Protein 8OZB (pdb70)

B-factor: mean 41.1, std 13.58, range [19.89, 225.43]

Structure (mmCIF, N/CA/C/O backbone):
data_8OZB
#
_entry.id   8OZB
#
_cell.length_a   49.120
_cell.length_b   77.220
_cell.length_c   127.470
_cell.angle_alpha   90.00
_cell.angle_beta   90.00
_cell.angle_gamma   90.00
#
_symmetry.space_group_name_H-M   'P 2 2 21'
#
loop_
_entity.id
_entity.type
_entity.pdbx_description
1 polymer 'Nup35 nanobody'
2 polymer 'Nup35 nanobody'
3 polymer 'Nucleoporin NUP35'
4 water water
#
loop_
_atom_site.group_PDB
_atom_site.id
_atom_site.type_symbol
_atom_site.label_atom_id
_atom_site.label_alt_id
_atom_site.label_comp_id
_atom_site.label_asym_id
_atom_site.label_entity_id
_atom_site.label_seq_id
_atom_site.pdbx_PDB_ins_code
_atom_site.Cartn_x
_atom_site.Cartn_y
_atom_site.Cartn_z
_atom_site.occupancy
_atom_site.B_iso_or_equiv
_atom_site.auth_seq_id
_atom_site.auth_comp_id
_atom_site.auth_asym_id
_atom_site.auth_atom_id
_atom_site.pdbx_PDB_model_num
ATOM 1 N N . GLN A 1 1 ? 7.065 -40.070 44.262 1.00 28.83 3 GLN A N 1
ATOM 2 C CA . GLN A 1 1 ? 8.223 -40.229 45.171 1.00 31.33 3 GLN A CA 1
ATOM 3 C C . GLN A 1 1 ? 9.512 -40.284 44.361 1.00 31.52 3 GLN A C 1
ATOM 4 O O . GLN A 1 1 ? 9.496 -40.744 43.213 1.00 36.28 3 GLN A O 1
ATOM 10 N N . LEU A 1 2 ? 10.604 -39.879 44.988 1.00 34.47 4 LEU A N 1
ATOM 11 C CA . LEU A 1 2 ? 11.950 -39.738 44.382 1.00 33.05 4 LEU A CA 1
ATOM 12 C C . LEU A 1 2 ? 12.863 -40.693 45.116 1.00 30.79 4 LEU A C 1
ATOM 13 O O . LEU A 1 2 ? 12.853 -40.635 46.335 1.00 34.08 4 LEU A O 1
ATOM 18 N N . VAL A 1 3 ? 13.627 -41.522 44.424 1.00 33.35 5 VAL A N 1
ATOM 19 C CA . VAL A 1 3 ? 14.607 -42.412 45.114 1.00 36.64 5 VAL A CA 1
ATOM 20 C C . VAL A 1 3 ? 15.989 -42.197 44.480 1.00 34.73 5 VAL A C 1
ATOM 21 O O . VAL A 1 3 ? 16.145 -42.402 43.272 1.00 35.28 5 VAL A O 1
ATOM 25 N N . GLU A 1 4 ? 16.926 -41.663 45.254 1.00 38.08 6 GLU A N 1
ATOM 26 C CA . GLU A 1 4 ? 18.299 -41.396 44.776 1.00 39.68 6 GLU A CA 1
ATOM 27 C C . GLU A 1 4 ? 19.135 -42.672 44.898 1.00 43.08 6 GLU A C 1
ATOM 28 O O . GLU A 1 4 ? 18.817 -43.527 45.751 1.00 44.63 6 GLU A O 1
ATOM 34 N N . SER A 1 5 ? 20.182 -42.782 44.083 1.00 40.32 7 SER A N 1
ATOM 35 C CA . SER A 1 5 ? 21.222 -43.832 44.192 1.00 37.17 7 SER A CA 1
ATOM 36 C C . SER A 1 5 ? 22.519 -43.355 43.538 1.00 42.95 7 SER A C 1
ATOM 37 O O . SER A 1 5 ? 22.521 -42.306 42.838 1.00 37.64 7 SER A O 1
ATOM 40 N N . GLY A 1 6 ? 23.583 -44.127 43.730 1.00 43.60 8 GLY A N 1
ATOM 41 C CA . GLY A 1 6 ? 24.857 -43.943 43.020 1.00 43.67 8 GLY A CA 1
ATOM 42 C C . GLY A 1 6 ? 25.942 -43.450 43.962 1.00 45.08 8 GLY A C 1
ATOM 43 O O . GLY A 1 6 ? 27.091 -43.304 43.488 1.00 47.41 8 GLY A O 1
ATOM 44 N N . GLY A 1 7 ? 25.603 -43.234 45.240 1.00 44.10 9 GLY A N 1
ATOM 45 C CA . GLY A 1 7 ? 26.516 -42.690 46.264 1.00 55.06 9 GLY A CA 1
ATOM 46 C C . GLY A 1 7 ? 27.702 -43.603 46.552 1.00 58.33 9 GLY A C 1
ATOM 47 O O . GLY A 1 7 ? 28.078 -44.370 45.668 1.00 59.22 9 GLY A O 1
ATOM 48 N N . GLY A 1 8 ? 28.302 -43.475 47.737 1.00 59.93 10 GLY A N 1
ATOM 49 C CA . GLY A 1 8 ? 29.350 -44.385 48.242 1.00 67.14 10 GLY A CA 1
ATOM 50 C C . GLY A 1 8 ? 30.710 -43.722 48.414 1.00 70.40 10 GLY A C 1
ATOM 51 O O . GLY A 1 8 ? 30.763 -42.488 48.656 1.00 57.93 10 GLY A O 1
ATOM 52 N N . LEU A 1 9 ? 31.772 -44.540 48.326 1.00 74.27 11 LEU A N 1
ATOM 53 C CA . LEU A 1 9 ? 33.201 -44.128 48.429 1.00 68.18 11 LEU A CA 1
ATOM 54 C C . LEU A 1 9 ? 33.800 -44.033 47.025 1.00 66.12 11 LEU A C 1
ATOM 55 O O . LEU A 1 9 ? 33.723 -45.007 46.258 1.00 68.28 11 LEU A O 1
ATOM 60 N N . VAL A 1 10 ? 34.309 -42.855 46.695 1.00 59.09 12 VAL A N 1
ATOM 61 C CA . VAL A 1 10 ? 35.269 -42.640 45.586 1.00 59.89 12 VAL A CA 1
ATOM 62 C C . VAL A 1 10 ? 36.542 -42.135 46.255 1.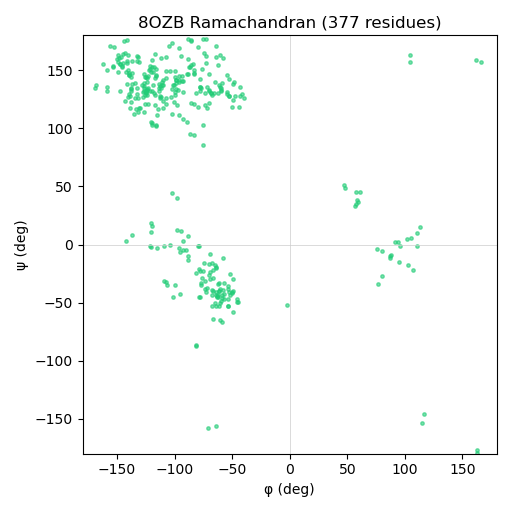00 61.75 12 VAL A C 1
ATOM 63 O O . VAL A 1 10 ? 36.500 -41.739 47.458 1.00 63.23 12 VAL A O 1
ATOM 67 N N . GLN A 1 11 ? 37.637 -42.193 45.518 1.00 60.68 13 GLN A N 1
ATOM 68 C CA . GLN A 1 11 ? 38.896 -41.565 45.951 1.00 61.14 13 GLN A CA 1
ATOM 69 C C . GLN A 1 11 ? 38.876 -40.133 45.432 1.00 55.15 13 GLN A C 1
ATOM 70 O O . GLN A 1 11 ? 38.308 -39.922 44.347 1.00 51.10 13 GLN A O 1
ATOM 76 N N . ALA A 1 12 ? 39.480 -39.210 46.183 1.00 55.52 14 ALA A N 1
ATOM 77 C CA . ALA A 1 12 ? 39.832 -37.856 45.697 1.00 51.59 14 ALA A CA 1
ATOM 78 C C . ALA A 1 12 ? 40.382 -37.982 44.275 1.00 42.79 14 ALA A C 1
ATOM 79 O O . ALA A 1 12 ? 41.226 -38.835 44.068 1.00 49.22 14 ALA A O 1
ATOM 81 N N . GLY A 1 13 ? 39.859 -37.186 43.340 1.00 39.52 15 GLY A N 1
ATOM 82 C CA . GLY A 1 13 ? 40.266 -37.160 41.922 1.00 35.75 15 GLY A CA 1
ATOM 83 C C . GLY A 1 13 ? 39.229 -37.802 41.008 1.00 35.42 15 GLY A C 1
ATOM 84 O O . GLY A 1 13 ? 39.275 -37.517 39.810 1.00 34.45 15 GLY A O 1
ATOM 85 N N . GLY A 1 14 ? 38.354 -38.671 41.533 1.00 34.57 16 GLY A 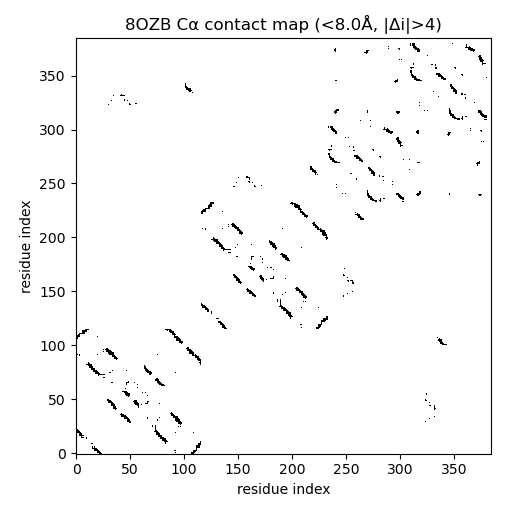N 1
ATOM 86 C CA . GLY A 1 14 ? 37.488 -39.537 40.710 1.00 36.88 16 GLY A CA 1
ATOM 87 C C . GLY A 1 14 ? 36.179 -38.878 40.269 1.00 39.75 16 GLY A C 1
ATOM 88 O O . GLY A 1 14 ? 35.883 -37.717 40.670 1.00 41.45 16 GLY A O 1
ATOM 89 N N . SER A 1 15 ? 35.426 -39.615 39.451 1.00 39.85 17 SER A N 1
ATOM 90 C CA . SER A 1 15 ? 34.119 -39.239 38.859 1.00 40.98 17 SER A CA 1
ATOM 91 C C . SER A 1 15 ? 33.013 -40.108 39.464 1.00 39.80 17 SER A C 1
ATOM 92 O O . SER A 1 15 ? 33.311 -41.171 39.985 1.00 39.37 17 SER A O 1
ATOM 95 N N . LEU A 1 16 ? 31.765 -39.673 39.371 1.00 43.31 18 LEU A N 1
ATOM 96 C CA . LEU A 1 16 ? 30.609 -40.360 40.007 1.00 40.78 18 LEU A CA 1
ATOM 97 C C . LEU A 1 16 ? 29.335 -39.735 39.457 1.00 38.73 18 LEU A C 1
ATOM 98 O O . LEU A 1 16 ? 29.297 -38.499 39.333 1.00 38.91 18 LEU A O 1
ATOM 103 N N . ARG A 1 17 ? 28.360 -40.555 39.078 1.00 36.16 19 ARG A N 1
ATOM 104 C CA . ARG A 1 17 ? 27.052 -40.065 38.587 1.00 36.70 19 ARG A CA 1
ATOM 105 C C . ARG A 1 17 ? 25.983 -40.486 39.574 1.00 33.39 19 ARG A C 1
ATOM 106 O O . ARG A 1 17 ? 25.855 -41.697 39.771 1.00 34.16 19 ARG A O 1
ATOM 114 N N . LEU A 1 18 ? 25.328 -39.514 40.210 1.00 30.95 20 LEU A N 1
ATOM 115 C CA . LEU A 1 18 ? 24.123 -39.761 41.043 1.00 31.84 20 LEU A CA 1
ATOM 116 C C . LEU A 1 18 ? 22.883 -39.811 40.131 1.00 31.91 20 LEU A C 1
ATOM 117 O O . LEU A 1 18 ? 22.847 -39.148 39.086 1.00 30.46 20 LEU A O 1
ATOM 122 N N . SER A 1 19 ? 21.901 -40.594 40.563 1.00 32.21 21 SER A N 1
ATOM 123 C CA . SER A 1 19 ? 20.618 -40.863 39.885 1.00 32.37 21 SER A CA 1
ATOM 124 C C . SER A 1 19 ? 19.511 -40.559 40.869 1.00 29.50 21 SER A C 1
ATOM 125 O O . SER A 1 19 ? 19.704 -40.755 42.088 1.00 27.43 21 SER A O 1
ATOM 128 N N . CYS A 1 20 ? 18.408 -40.076 40.346 1.00 27.02 22 CYS A N 1
ATOM 129 C CA . CYS A 1 20 ? 17.156 -39.971 41.098 1.00 31.70 22 CYS A CA 1
ATOM 130 C C . CYS A 1 20 ? 16.025 -40.289 40.128 1.00 34.89 22 CYS A C 1
ATOM 131 O O . CYS A 1 20 ? 15.964 -39.679 39.043 1.00 32.01 22 CYS A O 1
ATOM 134 N N . VAL A 1 21 ? 15.227 -41.286 40.479 1.00 34.34 23 VAL A N 1
ATOM 135 C CA . VAL A 1 21 ? 14.118 -41.738 39.605 1.00 34.42 23 VAL A CA 1
ATOM 136 C C . VAL A 1 21 ? 12.813 -41.376 40.329 1.00 28.60 23 VAL A C 1
ATOM 137 O O . VAL A 1 21 ? 12.775 -41.524 41.577 1.00 25.66 23 VAL A O 1
ATOM 141 N N . GLY A 1 22 ? 11.838 -40.836 39.590 1.00 28.58 24 GLY A N 1
ATOM 142 C CA . GLY A 1 22 ? 10.474 -40.557 40.095 1.00 32.32 24 GLY A CA 1
ATOM 143 C C . GLY A 1 22 ? 9.493 -41.708 39.847 1.00 33.99 24 GLY A C 1
ATOM 144 O O . GLY A 1 22 ? 9.515 -42.311 38.741 1.00 35.80 24 GLY A O 1
ATOM 145 N N . THR A 1 23 ? 8.618 -41.987 40.813 1.00 31.95 25 THR A N 1
ATOM 146 C CA . THR A 1 23 ? 7.539 -43.002 40.677 1.00 35.14 25 THR A CA 1
ATOM 147 C C . THR A 1 23 ? 6.427 -42.484 39.754 1.00 38.01 25 THR A C 1
ATOM 148 O O . THR A 1 23 ? 5.863 -43.330 39.044 1.00 48.24 25 THR A O 1
ATOM 152 N N . GLY A 1 24 ? 6.077 -41.191 39.808 1.00 39.09 26 GLY A N 1
ATOM 153 C CA . GLY A 1 24 ? 5.172 -40.532 38.844 1.00 38.00 26 GLY A CA 1
ATOM 154 C C . GLY A 1 24 ? 5.958 -39.694 37.847 1.00 42.83 26 GLY A C 1
ATOM 155 O O . GLY A 1 24 ? 7.198 -39.524 38.026 1.00 44.06 26 GLY A O 1
ATOM 156 N N . ASN A 1 25 ? 5.278 -39.147 36.843 1.00 43.37 27 ASN A N 1
ATOM 157 C CA . ASN A 1 25 ? 5.920 -38.408 35.725 1.00 48.45 27 ASN A CA 1
ATOM 158 C C . ASN A 1 25 ? 6.454 -37.086 36.284 1.00 44.16 27 ASN A C 1
ATOM 159 O O . ASN A 1 25 ? 5.753 -36.454 37.077 1.00 36.44 27 ASN A O 1
ATOM 164 N N . ILE A 1 26 ? 7.695 -36.749 35.960 1.00 41.95 28 ILE A N 1
ATOM 165 C CA . ILE A 1 26 ? 8.341 -35.500 36.434 1.00 45.04 28 ILE A CA 1
ATOM 166 C C . ILE A 1 26 ? 8.732 -34.668 35.213 1.00 46.71 28 ILE A C 1
ATOM 167 O O . ILE A 1 26 ? 9.529 -33.725 35.375 1.00 49.67 28 ILE A O 1
ATOM 172 N N . SER A 1 27 ? 8.142 -34.956 34.053 1.00 43.01 29 SER A N 1
ATOM 173 C CA . SER A 1 27 ? 8.517 -34.305 32.767 1.00 45.32 29 SER A CA 1
ATOM 174 C C . SER A 1 27 ? 8.085 -32.844 32.745 1.00 40.77 29 SER A C 1
ATOM 175 O O . SER A 1 27 ? 8.745 -32.094 32.053 1.00 42.77 29 SER A O 1
ATOM 178 N N . SER A 1 28 ? 7.055 -32.457 33.502 1.00 37.12 30 SER A N 1
ATOM 179 C CA . SER A 1 28 ? 6.558 -31.058 33.558 1.00 40.38 30 SER A CA 1
ATOM 180 C C . SER A 1 28 ? 7.166 -30.270 34.721 1.00 37.11 30 SER A C 1
ATOM 181 O O . SER A 1 28 ? 6.644 -29.191 34.995 1.00 42.11 30 SER A O 1
ATOM 184 N N . ALA A 1 29 ? 8.207 -30.790 35.383 1.00 33.79 31 ALA A N 1
ATOM 185 C CA . ALA A 1 29 ? 8.893 -30.141 36.526 1.00 30.31 31 ALA A CA 1
ATOM 186 C C . ALA A 1 29 ? 9.104 -28.650 36.224 1.00 32.48 31 ALA A C 1
ATOM 187 O O . ALA A 1 29 ? 9.641 -28.343 35.140 1.00 32.29 31 ALA A O 1
ATOM 189 N N . TYR A 1 30 ? 8.678 -27.773 37.143 1.00 33.02 32 TYR A N 1
ATOM 190 C CA . TYR A 1 30 ? 9.069 -26.344 37.229 1.00 33.00 32 TYR A CA 1
ATOM 191 C C . TYR A 1 30 ? 10.586 -26.247 37.455 1.00 31.96 32 TYR A C 1
ATOM 192 O O . TYR A 1 30 ? 11.271 -25.519 36.727 1.00 33.42 32 TYR A O 1
ATOM 201 N N . THR A 1 31 ? 11.098 -26.941 38.472 1.00 29.49 33 THR A N 1
ATOM 202 C CA . THR A 1 31 ? 12.549 -27.035 38.757 1.00 29.65 33 THR A CA 1
ATOM 203 C C . THR A 1 31 ? 12.941 -28.445 39.214 1.00 30.98 33 THR A C 1
ATOM 204 O O . THR A 1 31 ? 12.060 -29.215 39.715 1.00 30.93 33 THR A O 1
ATOM 208 N N . MET A 1 32 ? 14.232 -28.742 39.044 1.00 30.61 34 MET A N 1
ATOM 209 C CA . MET A 1 32 ? 14.938 -29.963 39.504 1.00 30.86 34 MET A CA 1
ATOM 210 C C . MET A 1 32 ? 16.286 -29.517 40.070 1.00 30.41 34 MET A C 1
ATOM 211 O O . MET A 1 32 ? 16.933 -28.646 39.460 1.00 29.71 34 MET A O 1
ATOM 216 N N . ALA A 1 33 ? 16.686 -30.035 41.225 1.00 31.18 35 ALA A N 1
ATOM 217 C CA . ALA A 1 33 ? 17.910 -29.532 41.886 1.00 32.99 35 ALA A CA 1
ATOM 218 C C . ALA A 1 33 ? 18.534 -30.617 42.763 1.00 29.67 35 ALA A C 1
ATOM 219 O O . ALA A 1 33 ? 17.831 -31.508 43.250 1.00 28.88 35 ALA A O 1
ATOM 221 N N . TRP A 1 34 ? 19.825 -30.517 42.965 1.00 26.16 36 TRP A N 1
ATOM 222 C CA . TRP A 1 34 ? 20.561 -31.409 43.898 1.00 27.56 36 TRP A CA 1
ATOM 223 C C . TRP A 1 34 ? 21.155 -30.505 44.948 1.00 27.51 36 TRP A C 1
ATOM 224 O O . TRP A 1 34 ? 21.585 -29.359 44.544 1.00 24.11 36 TRP A O 1
ATOM 235 N N . TYR A 1 35 ? 21.058 -30.967 46.199 1.00 29.13 37 TYR A N 1
ATOM 236 C CA . TYR A 1 35 ? 21.498 -30.290 47.445 1.00 31.88 37 TYR A CA 1
ATOM 237 C C . TYR A 1 35 ? 22.509 -31.231 48.093 1.00 35.40 37 TYR A C 1
ATOM 238 O O . TYR A 1 35 ? 22.442 -32.443 47.778 1.00 34.69 37 TYR A O 1
ATOM 247 N N . ARG A 1 36 ? 23.442 -30.710 48.888 1.00 32.94 38 ARG A N 1
ATOM 248 C CA . ARG A 1 36 ? 24.293 -31.572 49.743 1.00 37.20 38 ARG A CA 1
ATOM 249 C C . ARG A 1 36 ? 24.410 -30.942 51.124 1.00 40.60 38 ARG A C 1
ATOM 250 O O . ARG A 1 36 ? 24.354 -29.692 51.243 1.00 36.85 38 ARG A O 1
ATOM 258 N N . GLN A 1 37 ? 24.528 -31.794 52.133 1.00 45.99 39 GLN A N 1
ATOM 259 C CA . GLN A 1 37 ? 24.826 -31.368 53.521 1.00 50.74 39 GLN A CA 1
ATOM 260 C C . GLN A 1 37 ? 25.956 -32.255 54.057 1.00 51.16 39 GLN A C 1
ATOM 261 O O . GLN A 1 37 ? 25.771 -33.483 54.136 1.00 49.71 39 GLN A O 1
ATOM 267 N N . ALA A 1 38 ? 27.114 -31.651 54.320 1.00 53.51 40 ALA A N 1
ATOM 268 C CA . ALA A 1 38 ? 28.223 -32.282 55.066 1.00 58.35 40 ALA A CA 1
ATOM 269 C C . ALA A 1 38 ? 27.917 -32.119 56.560 1.00 62.84 40 ALA A C 1
ATOM 270 O O . ALA A 1 38 ? 27.269 -31.098 56.930 1.00 53.61 40 ALA A O 1
ATOM 272 N N . ALA A 1 39 ? 28.326 -33.109 57.362 1.00 65.32 41 ALA A N 1
ATOM 273 C CA . ALA A 1 39 ? 28.045 -33.235 58.814 1.00 66.88 41 ALA A CA 1
ATOM 274 C C . ALA A 1 39 ? 28.504 -31.952 59.519 1.00 63.64 41 ALA A C 1
ATOM 275 O O . ALA A 1 39 ? 29.627 -31.502 59.231 1.00 59.47 41 ALA A O 1
ATOM 277 N N . GLY A 1 40 ? 27.639 -31.342 60.339 1.00 72.17 42 GLY A N 1
ATOM 278 C CA . GLY A 1 40 ? 27.902 -30.054 61.022 1.00 72.13 42 GLY A CA 1
ATOM 279 C C . GLY A 1 40 ? 28.146 -28.903 60.048 1.00 70.88 42 GLY A C 1
ATOM 280 O O . GLY A 1 40 ? 29.092 -28.122 60.248 1.00 74.09 42 GLY A O 1
ATOM 281 N N . LYS A 1 41 ? 27.319 -28.793 59.015 1.00 67.43 43 LYS A N 1
ATOM 282 C CA . LYS A 1 41 ? 27.412 -27.723 57.993 1.00 66.44 43 LYS A CA 1
ATOM 283 C C . LYS A 1 41 ? 25.999 -27.447 57.482 1.00 61.29 43 LYS A C 1
ATOM 284 O O . LYS A 1 41 ? 25.131 -28.336 57.628 1.00 63.56 43 LYS A O 1
ATOM 290 N N . GLU A 1 42 ? 25.762 -26.259 56.929 1.00 53.68 44 GLU A N 1
ATOM 291 C CA . GLU A 1 42 ? 24.428 -25.917 56.368 1.00 56.57 44 GLU A CA 1
ATOM 292 C C . GLU A 1 42 ? 24.288 -26.596 54.998 1.00 47.29 44 GLU A C 1
ATOM 293 O O . GLU A 1 42 ? 25.258 -26.685 54.238 1.00 46.04 44 GLU A O 1
ATOM 299 N N . ARG A 1 43 ? 23.096 -27.075 54.703 1.00 42.84 45 ARG A N 1
ATOM 300 C CA . ARG A 1 43 ? 22.728 -27.551 53.357 1.00 39.55 45 ARG A CA 1
ATOM 301 C C . ARG A 1 43 ? 23.014 -26.448 52.344 1.00 36.05 45 ARG A C 1
ATOM 302 O O . ARG A 1 43 ? 22.831 -25.259 52.670 1.00 35.18 45 ARG A O 1
ATOM 310 N N . GLU A 1 44 ? 23.410 -26.847 51.146 1.00 33.91 46 GLU A N 1
ATOM 311 C CA . GLU A 1 44 ? 23.717 -25.930 50.034 1.00 35.96 46 GLU A CA 1
ATOM 312 C C . GLU A 1 44 ? 23.208 -26.557 48.731 1.00 31.34 46 GLU A C 1
ATOM 313 O O . GLU A 1 44 ? 23.338 -27.755 48.556 1.00 30.20 46 GLU A O 1
ATOM 319 N N . VAL A 1 45 ? 22.606 -25.753 47.867 1.00 32.45 47 VAL A N 1
ATOM 320 C CA . VAL A 1 45 ? 22.200 -26.158 46.501 1.00 31.94 47 VAL A CA 1
ATOM 321 C C . VAL A 1 45 ? 23.495 -26.318 45.734 1.00 34.06 47 VAL A C 1
ATOM 322 O O . VAL A 1 45 ? 24.365 -25.437 45.859 1.00 39.10 47 VAL A O 1
ATOM 326 N N . VAL A 1 46 ? 23.654 -27.424 45.016 1.00 35.76 48 VAL A N 1
ATOM 327 C CA . VAL A 1 46 ? 24.919 -27.679 44.278 1.00 34.80 48 VAL A CA 1
ATOM 328 C C . VAL A 1 46 ? 24.631 -27.469 42.791 1.00 30.92 48 VAL A C 1
ATOM 329 O O . VAL A 1 46 ? 25.505 -26.956 42.082 1.00 30.03 48 VAL A O 1
ATOM 333 N N . ALA A 1 47 ? 23.434 -27.823 42.330 1.00 29.82 49 ALA A N 1
ATOM 334 C CA . ALA A 1 47 ? 23.074 -27.763 40.900 1.00 29.24 49 ALA A CA 1
ATOM 335 C C . ALA A 1 47 ? 21.553 -27.706 40.752 1.00 28.84 49 ALA A C 1
ATOM 336 O O . ALA A 1 47 ? 20.881 -28.491 41.408 1.00 30.56 49 ALA A O 1
ATOM 338 N N . GLY A 1 48 ? 21.066 -26.832 39.877 1.00 27.39 50 GLY A N 1
ATOM 339 C CA . GLY A 1 48 ? 19.631 -26.609 39.637 1.00 28.32 50 GLY A CA 1
ATOM 340 C C . GLY A 1 48 ? 19.353 -26.462 38.161 1.00 27.23 50 GLY A C 1
ATOM 341 O O . GLY A 1 48 ? 20.107 -25.737 37.488 1.00 29.96 50 GLY A O 1
ATOM 342 N N . ILE A 1 49 ? 18.327 -27.140 37.663 1.00 25.94 51 ILE A N 1
ATOM 343 C CA . ILE A 1 49 ? 17.660 -26.763 36.386 1.00 29.14 51 ILE A CA 1
ATOM 344 C C . ILE A 1 49 ? 16.548 -25.781 36.772 1.00 31.96 51 ILE A C 1
ATOM 345 O O . ILE A 1 49 ? 15.566 -26.198 37.413 1.00 32.03 51 ILE A O 1
ATOM 350 N N . LEU A 1 50 ? 16.774 -24.505 36.489 1.00 32.42 52 LEU A N 1
ATOM 351 C CA . LEU A 1 50 ? 15.791 -23.412 36.691 1.00 34.00 52 LEU A CA 1
ATOM 352 C C . LEU A 1 50 ? 14.688 -23.519 35.649 1.00 35.06 52 LEU A C 1
ATOM 353 O O . LEU A 1 50 ? 14.891 -24.136 34.566 1.00 32.71 52 LEU A O 1
ATOM 358 N N . ASN A 1 51 ? 13.585 -22.856 35.947 1.00 36.03 53 ASN A N 1
ATOM 359 C CA . ASN A 1 51 ? 12.395 -22.874 35.082 1.00 37.69 53 ASN A CA 1
ATOM 360 C C . ASN A 1 51 ? 12.782 -22.262 33.734 1.00 35.99 53 ASN A C 1
ATOM 361 O O . ASN A 1 51 ? 13.391 -21.216 33.750 1.00 38.37 53 ASN A O 1
ATOM 366 N N . GLY A 1 52 ? 12.459 -22.929 32.623 1.00 36.36 54 GLY A N 1
ATOM 367 C CA . GLY A 1 52 ? 12.886 -22.569 31.262 1.00 35.69 54 GLY A CA 1
ATOM 368 C C . GLY A 1 52 ? 14.140 -23.319 30.839 1.00 38.08 54 GLY A C 1
ATOM 369 O O . GLY A 1 52 ? 14.452 -23.258 29.658 1.00 45.04 54 GLY A O 1
ATOM 370 N N . GLY A 1 53 ? 14.880 -23.949 31.759 1.00 35.07 55 GLY A N 1
ATOM 371 C CA . GLY A 1 53 ? 15.959 -24.905 31.434 1.00 35.91 55 GLY A CA 1
ATOM 372 C C . GLY A 1 53 ? 17.366 -24.348 31.551 1.00 35.82 55 GLY A C 1
ATOM 373 O O . GLY A 1 53 ? 18.292 -25.055 31.206 1.00 39.86 55 GLY A O 1
ATOM 374 N N . SER A 1 54 ? 17.535 -23.119 32.013 1.00 35.49 56 SER A N 1
ATOM 375 C CA . SER A 1 54 ? 18.837 -22.566 32.455 1.00 35.35 56 SER A CA 1
ATOM 376 C C . SER A 1 54 ? 19.321 -23.350 33.668 1.00 34.40 56 SER A C 1
ATOM 377 O O . SER A 1 54 ? 18.451 -23.963 34.349 1.00 33.72 56 SER A O 1
ATOM 380 N N . THR A 1 55 ? 20.627 -23.264 33.974 1.00 33.26 57 THR A N 1
ATOM 381 C CA . THR A 1 55 ? 21.233 -23.961 35.137 1.00 33.00 57 THR A CA 1
ATOM 382 C C . THR A 1 55 ? 21.899 -22.982 36.103 1.00 32.80 57 THR A C 1
ATOM 383 O O . THR A 1 55 ? 22.314 -21.901 35.700 1.00 34.42 57 THR A O 1
ATOM 387 N N . HIS A 1 56 ? 21.922 -23.372 37.369 1.00 33.34 58 HIS A N 1
ATOM 388 C CA . HIS A 1 56 ? 22.699 -22.733 38.447 1.00 32.89 58 HIS A CA 1
ATOM 389 C C . HIS A 1 56 ? 23.537 -23.824 39.113 1.00 32.53 58 HIS A C 1
ATOM 390 O O . HIS A 1 56 ? 23.018 -24.930 39.315 1.00 35.38 58 HIS A O 1
ATOM 397 N N . TYR A 1 57 ? 24.798 -23.509 39.389 1.00 34.51 59 TYR A N 1
ATOM 398 C CA . TYR A 1 57 ? 25.786 -24.359 40.095 1.00 32.87 59 TYR A CA 1
ATOM 399 C C . TYR A 1 57 ? 26.362 -23.553 41.252 1.00 31.68 59 TYR A C 1
ATOM 400 O O . TYR A 1 57 ? 26.601 -22.357 41.047 1.00 28.07 59 TYR A O 1
ATOM 409 N N . ALA A 1 58 ? 26.553 -24.177 42.417 1.00 32.56 60 ALA A N 1
ATOM 410 C CA . ALA A 1 58 ? 27.458 -23.655 43.461 1.00 34.50 60 ALA A CA 1
ATOM 411 C C . ALA A 1 58 ? 28.804 -23.288 42.807 1.00 35.26 60 ALA A C 1
ATOM 412 O O . ALA A 1 58 ? 29.278 -24.031 41.913 1.00 33.97 60 ALA A O 1
ATOM 414 N N . ASP A 1 59 ? 29.402 -22.168 43.214 1.00 37.70 61 ASP A N 1
ATOM 415 C CA . ASP A 1 59 ? 30.716 -21.716 42.676 1.00 42.23 61 ASP A CA 1
ATOM 416 C C . ASP A 1 59 ? 31.759 -22.835 42.802 1.00 35.97 61 ASP A C 1
ATOM 417 O O . ASP A 1 59 ? 32.506 -23.032 41.830 1.00 32.53 61 ASP A O 1
ATOM 422 N N . SER A 1 60 ? 31.737 -23.597 43.909 1.00 37.29 62 SER A N 1
ATOM 423 C CA . SER A 1 60 ? 32.743 -24.646 44.216 1.00 34.34 62 SER A CA 1
ATOM 424 C C . SER A 1 60 ? 32.625 -25.800 43.218 1.00 33.83 62 SER A C 1
ATOM 425 O O . SER A 1 60 ? 33.579 -26.531 43.127 1.00 32.04 62 SER A O 1
ATOM 428 N N . VAL A 1 61 ? 31.540 -25.946 42.449 1.00 31.66 63 VAL A N 1
ATOM 429 C CA . VAL A 1 61 ? 31.398 -27.156 41.587 1.00 31.05 63 VAL A CA 1
ATOM 430 C C . VAL A 1 61 ? 31.291 -26.759 40.130 1.00 30.30 63 VAL A C 1
ATOM 431 O O . VAL A 1 61 ? 31.183 -27.681 39.303 1.00 35.07 63 VAL A O 1
ATOM 435 N N . LYS A 1 62 ? 31.290 -25.462 39.842 1.00 36.45 64 LYS A N 1
ATOM 436 C CA . LYS A 1 62 ? 31.258 -24.931 38.457 1.00 38.84 64 LYS A CA 1
ATOM 437 C C . LYS A 1 62 ? 32.335 -25.630 37.634 1.00 33.82 64 LYS A C 1
ATOM 438 O O . LYS A 1 62 ? 33.496 -25.543 37.998 1.00 36.94 64 LYS A O 1
ATOM 444 N N . GLY A 1 63 ? 31.958 -26.246 36.526 1.00 34.84 65 GLY A N 1
ATOM 445 C CA . GLY A 1 63 ? 32.903 -26.832 35.568 1.00 34.71 65 GLY A CA 1
ATOM 446 C C . GLY A 1 63 ? 33.265 -28.255 35.938 1.00 35.92 65 GLY A C 1
ATOM 447 O O . GLY A 1 63 ? 33.881 -28.916 35.103 1.00 34.44 65 GLY A O 1
ATOM 448 N N . ARG A 1 64 ? 32.879 -28.722 37.127 1.00 37.28 66 ARG A N 1
ATOM 449 C CA . ARG A 1 64 ? 33.171 -30.098 37.608 1.00 36.67 66 ARG A CA 1
ATOM 450 C C . ARG A 1 64 ? 31.904 -30.966 37.592 1.00 35.19 66 ARG A C 1
ATOM 451 O O . ARG A 1 64 ? 32.066 -32.176 37.419 1.00 36.09 66 ARG A O 1
ATOM 459 N N . PHE A 1 65 ? 30.725 -30.373 37.829 1.00 34.54 67 PHE A N 1
ATOM 460 C CA . PHE A 1 65 ? 29.414 -31.048 38.030 1.00 30.75 67 PHE A CA 1
ATOM 461 C C . PHE A 1 65 ? 28.424 -30.647 36.927 1.00 31.56 67 PHE A C 1
ATOM 462 O O . PHE A 1 65 ? 28.439 -29.496 36.477 1.00 33.00 67 PHE A O 1
ATOM 470 N N . THR A 1 66 ? 27.578 -31.589 36.485 1.00 31.88 68 THR A N 1
ATOM 471 C CA . THR A 1 66 ? 26.472 -31.307 35.549 1.00 29.15 68 THR A CA 1
ATOM 472 C C . THR A 1 66 ? 25.186 -31.952 36.036 1.00 29.63 68 THR A C 1
ATOM 473 O O . THR A 1 66 ? 25.197 -33.139 36.389 1.00 29.16 68 THR A O 1
ATOM 477 N N . ILE A 1 67 ? 24.106 -31.187 35.990 1.00 29.63 69 ILE A N 1
ATOM 478 C CA . ILE A 1 67 ? 22.740 -31.696 36.265 1.00 27.49 69 ILE A CA 1
ATOM 479 C C . ILE A 1 67 ? 22.095 -31.933 34.901 1.00 28.63 69 ILE A C 1
ATOM 480 O O . ILE A 1 67 ? 22.274 -31.103 33.988 1.00 24.74 69 ILE A O 1
ATOM 485 N N . SER A 1 68 ? 21.506 -33.111 34.722 1.00 30.18 70 SER A N 1
ATOM 486 C CA . SER A 1 68 ? 20.795 -33.474 33.482 1.00 31.61 70 SER A CA 1
ATOM 487 C C . SER A 1 68 ? 19.553 -34.268 33.864 1.00 34.09 70 SER A C 1
ATOM 488 O O . SER A 1 68 ? 19.377 -34.565 35.061 1.00 32.19 70 SER A O 1
ATOM 491 N N . ARG A 1 69 ? 18.728 -34.612 32.886 1.00 37.08 71 ARG A N 1
ATOM 492 C CA . ARG A 1 69 ? 17.521 -35.433 33.141 1.00 43.61 71 ARG A CA 1
ATOM 493 C C . ARG A 1 69 ? 17.296 -36.338 31.930 1.00 41.91 71 ARG A C 1
ATOM 494 O O . ARG A 1 69 ? 17.679 -35.935 30.812 1.00 38.51 71 ARG A O 1
ATOM 502 N N . ASP A 1 70 ? 16.658 -37.485 32.141 1.00 41.79 72 ASP A N 1
ATOM 503 C CA . ASP A 1 70 ? 16.058 -38.293 31.048 1.00 45.91 72 ASP A CA 1
ATOM 504 C C . ASP A 1 70 ? 14.545 -38.297 31.261 1.00 46.66 72 ASP A C 1
ATOM 505 O O . ASP A 1 70 ? 14.107 -38.890 32.267 1.00 43.20 72 ASP A O 1
ATOM 510 N N . ASN A 1 71 ? 13.791 -37.631 30.378 1.00 48.38 73 ASN A N 1
ATOM 511 C CA . ASN A 1 71 ? 12.305 -37.616 30.436 1.00 50.80 73 ASN A CA 1
ATOM 512 C C . ASN A 1 71 ? 11.789 -39.057 30.296 1.00 48.72 73 ASN A C 1
ATOM 513 O O . ASN A 1 71 ? 11.037 -39.500 31.170 1.00 48.51 73 ASN A O 1
ATOM 518 N N . ALA A 1 72 ? 12.244 -39.791 29.284 1.00 47.02 74 ALA A N 1
ATOM 519 C CA . ALA A 1 72 ? 11.851 -41.196 29.023 1.00 44.77 74 ALA A CA 1
ATOM 520 C C . ALA A 1 72 ? 12.022 -42.060 30.280 1.00 46.70 74 ALA A C 1
ATOM 521 O O . ALA A 1 72 ? 11.121 -42.876 30.515 1.00 52.09 74 ALA A O 1
ATOM 523 N N . LYS A 1 73 ? 13.124 -41.935 31.033 1.00 40.53 75 LYS A N 1
ATOM 524 C CA . LYS A 1 73 ? 13.394 -42.762 32.245 1.00 40.88 75 LYS A CA 1
ATOM 525 C C . LYS A 1 73 ? 12.832 -42.093 33.513 1.00 37.35 75 LYS A C 1
ATOM 526 O O . LYS A 1 73 ? 12.949 -42.677 34.622 1.00 34.64 75 LYS A O 1
ATOM 532 N N . ASN A 1 74 ? 12.294 -40.883 33.425 1.00 34.95 76 ASN A N 1
ATOM 533 C CA . ASN A 1 74 ? 11.809 -40.198 34.652 1.00 34.13 76 ASN A CA 1
ATOM 534 C C . ASN A 1 74 ? 12.943 -40.032 35.679 1.00 35.75 76 ASN A C 1
ATOM 535 O O . ASN A 1 74 ? 12.689 -40.183 36.909 1.00 35.17 76 ASN A O 1
ATOM 540 N N . THR A 1 75 ? 14.163 -39.728 35.228 1.00 36.44 77 THR A N 1
ATOM 541 C CA . THR A 1 75 ? 15.343 -39.666 36.124 1.00 40.56 77 THR A CA 1
ATOM 542 C C . THR A 1 75 ? 16.050 -38.319 36.024 1.00 34.41 77 THR A C 1
ATOM 543 O O . THR A 1 75 ? 16.130 -37.745 34.932 1.00 33.17 77 THR A O 1
ATOM 547 N N . VAL A 1 76 ? 16.564 -37.867 37.159 1.00 34.33 78 VAL A N 1
ATOM 548 C CA . VAL A 1 76 ? 17.489 -36.707 37.241 1.00 35.20 78 VAL A CA 1
ATOM 549 C C . VAL A 1 76 ? 18.876 -37.247 37.555 1.00 32.28 78 VAL A C 1
ATOM 550 O O . VAL A 1 76 ? 18.935 -38.185 38.392 1.00 28.77 78 VAL A O 1
ATOM 554 N N . TYR A 1 77 ? 19.921 -36.636 36.984 1.00 28.40 79 TYR A N 1
ATOM 555 C CA . TYR A 1 77 ? 21.338 -37.028 37.223 1.00 31.61 79 TYR A CA 1
ATOM 556 C C . TYR A 1 77 ? 22.174 -35.849 37.735 1.00 30.65 79 TYR A C 1
ATOM 557 O O . TYR A 1 77 ? 21.970 -34.709 37.299 1.00 29.55 79 TYR A O 1
ATOM 566 N N . LEU A 1 78 ? 23.106 -36.138 38.633 1.00 29.77 80 LEU A N 1
ATOM 567 C CA . LEU A 1 78 ? 24.272 -35.278 38.951 1.00 29.40 80 LEU A CA 1
ATOM 568 C C . LEU A 1 78 ? 25.584 -35.989 38.576 1.00 27.97 80 LEU A C 1
ATOM 569 O O . LEU A 1 78 ? 26.041 -36.872 39.330 1.00 29.93 80 LEU A O 1
ATOM 574 N N . GLN A 1 79 ? 26.172 -35.601 37.447 1.00 30.12 81 GLN A N 1
ATOM 575 C CA . GLN A 1 79 ? 27.554 -35.964 37.036 1.00 30.37 81 GLN A CA 1
ATOM 576 C C . GLN A 1 79 ? 28.533 -35.156 37.893 1.00 33.74 81 GLN A C 1
ATOM 577 O O . GLN A 1 79 ? 28.420 -33.943 37.898 1.00 33.93 81 GLN A O 1
ATOM 583 N N . MET A 1 80 ? 29.392 -35.826 38.658 1.00 32.31 82 MET A N 1
ATOM 584 C CA . MET A 1 80 ? 30.461 -35.191 39.458 1.00 36.12 82 MET A CA 1
ATOM 585 C C . MET A 1 80 ? 31.806 -35.622 38.865 1.00 39.60 82 MET A C 1
ATOM 586 O O . MET A 1 80 ? 31.910 -36.785 38.405 1.00 45.71 82 MET A O 1
ATOM 591 N N . ASN A 1 81 ? 32.753 -34.685 38.757 1.00 36.89 83 ASN A N 1
ATOM 592 C CA . ASN A 1 81 ? 34.136 -34.943 38.280 1.00 36.29 83 ASN A CA 1
ATOM 593 C C . ASN A 1 81 ? 35.122 -34.298 39.254 1.00 38.08 83 ASN A C 1
ATOM 594 O O . ASN A 1 81 ? 34.682 -33.438 40.082 1.00 35.23 83 ASN A O 1
ATOM 599 N N . SER A 1 82 ? 36.386 -34.741 39.196 1.00 41.88 84 SER A N 1
ATOM 600 C CA . SER A 1 82 ? 37.543 -34.178 39.949 1.00 37.50 84 SER A CA 1
ATOM 601 C C . SER A 1 82 ? 37.129 -34.015 41.401 1.00 37.09 84 SER A C 1
ATOM 602 O O . SER A 1 82 ? 37.259 -32.916 41.917 1.00 39.82 84 SER A O 1
ATOM 605 N N . LEU A 1 83 ? 36.537 -35.069 41.965 1.00 41.46 85 LEU A N 1
ATOM 606 C CA . LEU A 1 83 ? 35.935 -35.063 43.320 1.00 38.83 85 LEU A CA 1
ATOM 607 C C . LEU A 1 83 ? 37.015 -34.764 44.343 1.00 39.35 85 LEU A C 1
ATOM 608 O O . LEU A 1 83 ? 38.125 -35.348 44.227 1.00 40.26 85 LEU A O 1
ATOM 613 N N . GLN A 1 84 ? 36.662 -33.904 45.296 1.00 38.57 86 GLN A N 1
ATOM 614 C CA . GLN A 1 84 ? 37.520 -33.450 46.401 1.00 44.37 86 GLN A CA 1
ATOM 615 C C . GLN A 1 84 ? 36.857 -33.885 47.698 1.00 47.28 86 GLN A C 1
ATOM 616 O O . GLN A 1 84 ? 35.643 -34.008 47.779 1.00 44.91 86 GLN A O 1
ATOM 622 N N . PRO A 1 85 ? 37.649 -34.101 48.764 1.00 51.05 87 PRO A N 1
ATOM 623 C CA . PRO A 1 85 ? 37.097 -34.389 50.082 1.00 48.94 87 PRO A CA 1
ATOM 624 C C . PRO A 1 85 ? 36.000 -33.408 50.515 1.00 46.13 87 PRO A C 1
ATOM 625 O O . PRO A 1 85 ? 35.156 -33.813 51.270 1.00 43.63 87 PRO A O 1
ATOM 629 N N . GLU A 1 86 ? 36.043 -32.157 50.055 1.00 43.42 88 GLU A N 1
ATOM 630 C CA . GLU A 1 86 ? 35.031 -31.128 50.444 1.00 48.46 88 GLU A CA 1
ATOM 631 C C . GLU A 1 86 ? 33.676 -31.452 49.802 1.00 42.71 88 GLU A C 1
ATOM 632 O O . GLU A 1 86 ? 32.706 -30.897 50.284 1.00 41.60 88 GLU A O 1
ATOM 638 N N . ASP A 1 87 ? 33.616 -32.316 48.775 1.00 41.86 89 ASP A N 1
ATOM 639 C CA . ASP A 1 87 ? 32.355 -32.734 48.095 1.00 39.09 89 ASP A CA 1
ATOM 640 C C . ASP A 1 87 ? 31.619 -33.788 48.935 1.00 43.09 89 ASP A C 1
ATOM 641 O O . ASP A 1 87 ? 30.502 -34.197 48.557 1.00 41.64 89 ASP A O 1
ATOM 646 N N . THR A 1 88 ? 32.195 -34.174 50.071 1.00 42.93 90 THR A N 1
ATOM 647 C CA . THR A 1 88 ? 31.683 -35.233 50.973 1.00 43.06 90 THR A CA 1
ATOM 648 C C . THR A 1 88 ? 30.382 -34.758 51.634 1.00 39.44 90 THR A C 1
ATOM 649 O O . THR A 1 88 ? 30.387 -33.701 52.263 1.00 45.25 90 THR A O 1
ATOM 653 N N . GLY A 1 89 ? 29.338 -35.580 51.591 1.00 36.63 91 GLY A N 1
ATOM 654 C CA . GLY A 1 89 ? 28.085 -35.299 52.301 1.00 37.66 91 GLY A CA 1
ATOM 655 C C . GLY A 1 89 ? 26.938 -36.128 51.770 1.00 39.43 91 GLY A C 1
ATOM 656 O O . GLY A 1 89 ? 27.160 -36.971 50.841 1.00 39.32 91 GLY A O 1
ATOM 657 N N . VAL A 1 90 ? 25.761 -35.913 52.364 1.00 37.62 92 VAL A N 1
ATOM 658 C CA . VAL A 1 90 ? 24.473 -36.503 51.895 1.00 39.31 92 VAL A CA 1
ATOM 659 C C . VAL A 1 90 ? 23.959 -35.603 50.766 1.00 36.51 92 VAL A C 1
ATOM 660 O O . VAL A 1 90 ? 23.787 -34.406 51.022 1.00 34.90 92 VAL A O 1
ATOM 664 N N . TYR A 1 91 ? 23.770 -36.156 49.567 1.00 32.33 93 TYR A N 1
ATOM 665 C CA . TYR A 1 91 ? 23.188 -35.455 48.401 1.00 30.35 93 TYR A CA 1
ATOM 666 C C . TYR A 1 91 ? 21.710 -35.844 48.328 1.00 34.67 93 TYR A C 1
ATOM 667 O O . TYR A 1 91 ? 21.340 -36.986 48.652 1.00 34.71 93 TYR A O 1
ATOM 676 N N . CYS A 1 92 ? 20.849 -34.898 47.986 1.00 35.13 94 CYS A N 1
ATOM 677 C CA . CYS A 1 92 ? 19.416 -35.196 47.795 1.00 34.61 94 CYS A CA 1
ATOM 678 C C . CYS A 1 92 ? 18.901 -34.405 46.587 1.00 32.84 94 CYS A C 1
ATOM 679 O O . CYS A 1 92 ? 19.444 -33.379 46.246 1.00 32.67 94 CYS A O 1
ATOM 682 N N . CYS A 1 93 ? 17.918 -34.962 45.913 1.00 31.51 95 CYS A N 1
ATOM 683 C CA . CYS A 1 93 ? 17.308 -34.429 44.695 1.00 30.72 95 CYS A CA 1
ATOM 684 C C . CYS A 1 93 ? 15.962 -33.842 45.108 1.00 30.65 95 CYS A C 1
ATOM 685 O O . CYS A 1 93 ? 15.372 -34.403 46.049 1.00 30.82 95 CYS A O 1
ATOM 688 N N . HIS A 1 94 ? 15.523 -32.796 44.394 1.00 27.92 96 HIS A N 1
ATOM 689 C CA . HIS A 1 94 ? 14.375 -31.920 44.703 1.00 29.06 96 HIS A CA 1
ATOM 690 C C . HIS A 1 94 ? 13.628 -31.683 43.396 1.00 26.85 96 HIS A C 1
ATOM 691 O O . HIS A 1 94 ? 14.252 -31.238 42.459 1.00 31.63 96 HIS A O 1
ATOM 698 N N . VAL A 1 95 ? 12.349 -32.018 43.326 1.00 24.88 97 VAL A N 1
ATOM 699 C CA . VAL A 1 95 ? 11.557 -31.774 42.104 1.00 26.45 97 VAL A CA 1
ATOM 700 C C . VAL A 1 95 ? 10.312 -31.017 42.532 1.00 26.50 97 VAL A C 1
ATOM 701 O O . VAL A 1 95 ? 9.712 -31.372 43.561 1.00 28.33 97 VAL A O 1
ATOM 705 N N . VAL A 1 96 ? 10.042 -29.927 41.808 1.00 28.04 98 VAL A N 1
ATOM 706 C CA . VAL A 1 96 ? 8.855 -29.043 42.013 1.00 29.37 98 VAL A CA 1
ATOM 707 C C . VAL A 1 96 ? 7.943 -29.140 40.795 1.00 28.51 98 VAL A C 1
ATOM 708 O O . VAL A 1 96 ? 8.449 -29.029 39.636 1.00 28.65 98 VAL A O 1
ATOM 712 N N . ILE A 1 97 ? 6.652 -29.333 41.059 1.00 30.89 99 ILE A N 1
ATOM 713 C CA . ILE A 1 97 ? 5.607 -29.580 40.022 1.00 36.28 99 ILE A CA 1
ATOM 714 C C . ILE A 1 97 ? 4.395 -28.699 40.326 1.00 34.90 99 ILE A C 1
ATOM 715 O O . ILE A 1 97 ? 3.877 -28.746 41.474 1.00 32.48 99 ILE A O 1
ATOM 720 N N . GLU A 1 98 ? 3.982 -27.930 39.321 1.00 35.46 100 GLU A N 1
ATOM 721 C CA . GLU A 1 98 ? 2.751 -27.098 39.384 1.00 41.38 100 GLU A CA 1
ATOM 722 C C . GLU A 1 98 ? 1.522 -28.011 39.332 1.00 38.53 100 GLU A C 1
ATOM 723 O O . GLU A 1 98 ? 1.388 -28.755 38.381 1.00 43.20 100 GLU A O 1
ATOM 729 N N . SER A 1 99 ? 0.709 -28.012 40.374 1.00 37.58 101 SER A N 1
ATOM 730 C CA . SER A 1 99 ? -0.627 -28.642 40.375 1.00 45.05 101 SER A CA 1
ATOM 731 C C . SER A 1 99 ? -1.599 -27.661 39.723 1.00 48.87 101 SER A C 1
ATOM 732 O O . SER A 1 99 ? -1.728 -27.674 38.474 1.00 57.46 101 SER A O 1
ATOM 735 N N . THR A 1 100 ? -2.173 -26.763 40.513 1.00 51.66 102 THR A N 1
ATOM 736 C CA . THR A 1 100 ? -3.073 -25.685 40.020 1.00 51.79 102 THR A CA 1
ATOM 737 C C . THR A 1 100 ? -2.232 -24.420 39.788 1.00 51.28 102 THR A C 1
ATOM 738 O O . THR A 1 100 ? -1.082 -24.359 40.293 1.00 42.66 102 THR A O 1
ATOM 742 N N . ARG A 1 101 ? -2.756 -23.471 39.010 1.00 49.17 103 ARG A N 1
ATOM 743 C CA . ARG A 1 101 ? -2.003 -22.260 38.608 1.00 55.95 103 ARG A CA 1
ATOM 744 C C . ARG A 1 101 ? -1.472 -21.614 39.881 1.00 45.51 103 ARG A C 1
ATOM 745 O O . ARG A 1 101 ? -2.255 -21.486 40.823 1.00 46.01 103 ARG A O 1
ATOM 753 N N . PHE A 1 102 ? -0.166 -21.350 39.922 1.00 41.52 104 PHE A N 1
ATOM 754 C CA . PHE A 1 102 ? 0.533 -20.563 40.975 1.00 46.74 104 PHE A CA 1
ATOM 755 C C . PHE A 1 102 ? 0.804 -21.420 42.228 1.00 40.13 104 PHE A C 1
ATOM 756 O O . PHE A 1 102 ? 1.460 -20.893 43.146 1.00 36.47 104 PHE A O 1
ATOM 764 N N . VAL A 1 103 ? 0.309 -22.665 42.270 1.00 36.63 105 VAL A N 1
ATOM 765 C CA . VAL A 1 103 ? 0.492 -23.633 43.393 1.00 37.41 105 VAL A CA 1
ATOM 766 C C . VAL A 1 103 ? 1.410 -24.755 42.919 1.00 39.39 105 VAL A C 1
ATOM 767 O O . VAL A 1 103 ? 1.072 -25.390 41.903 1.00 42.05 105 VAL A O 1
ATOM 771 N N . TYR A 1 104 ? 2.517 -24.980 43.639 1.00 37.62 106 TYR A N 1
ATOM 772 C CA . TYR A 1 104 ? 3.637 -25.885 43.251 1.00 34.38 106 TYR A CA 1
ATOM 773 C C . TYR A 1 104 ? 3.866 -26.870 44.391 1.00 31.41 106 TYR A C 1
ATOM 774 O O . TYR A 1 104 ? 3.980 -26.397 45.528 1.00 34.35 106 TYR A O 1
ATOM 783 N N . ASP A 1 105 ? 3.899 -28.175 44.121 1.00 31.73 107 ASP A N 1
ATOM 784 C CA . ASP A 1 105 ? 4.195 -29.209 45.152 1.00 33.01 107 ASP A CA 1
ATOM 785 C C . ASP A 1 105 ? 5.673 -29.539 45.057 1.00 30.97 107 ASP A C 1
ATOM 786 O O . ASP A 1 105 ? 6.227 -29.488 43.959 1.00 30.09 107 ASP A O 1
ATOM 791 N N . HIS A 1 106 ? 6.288 -29.813 46.181 1.00 31.31 108 HIS A N 1
ATOM 792 C CA . HIS A 1 106 ? 7.741 -30.111 46.263 1.00 32.95 108 HIS A CA 1
ATOM 793 C C . HIS A 1 106 ? 7.939 -31.591 46.617 1.00 32.84 108 HIS A C 1
ATOM 794 O O . HIS A 1 106 ? 7.248 -32.072 47.510 1.00 29.45 108 HIS A O 1
ATOM 801 N N . TYR A 1 107 ? 8.893 -32.253 45.956 1.00 30.40 109 TYR A N 1
ATOM 802 C CA . TYR A 1 107 ? 9.222 -33.671 46.174 1.00 32.12 109 TYR A CA 1
ATOM 803 C C . TYR A 1 107 ? 10.704 -33.754 46.492 1.00 33.40 109 TYR A C 1
ATOM 804 O O . TYR A 1 107 ? 11.489 -33.125 45.757 1.00 29.04 109 TYR A O 1
ATOM 813 N N . TRP A 1 108 ? 11.037 -34.476 47.566 1.00 33.04 110 TRP A N 1
ATOM 814 C CA . TRP A 1 108 ? 12.421 -34.662 48.077 1.00 35.96 110 TRP A CA 1
ATOM 815 C C . TRP A 1 108 ? 12.765 -36.155 48.159 1.00 34.68 110 TRP A C 1
ATOM 816 O O . TRP A 1 108 ? 11.952 -36.891 48.717 1.00 34.04 110 TRP A O 1
ATOM 827 N N . GLY A 1 109 ? 13.934 -36.578 47.674 1.00 34.67 111 GLY A N 1
ATOM 828 C CA . GLY A 1 109 ? 14.466 -37.926 47.957 1.00 35.47 111 GLY A CA 1
ATOM 829 C C . GLY A 1 109 ? 14.965 -38.053 49.401 1.00 37.15 111 GLY A C 1
ATOM 830 O O . GLY A 1 109 ? 14.950 -37.066 50.128 1.00 32.91 111 GLY A O 1
ATOM 831 N N . GLN A 1 110 ? 15.401 -39.257 49.772 1.00 45.69 112 GLN A N 1
ATOM 832 C CA . GLN A 1 110 ? 15.868 -39.664 51.126 1.00 45.90 112 GLN A CA 1
ATOM 833 C C . GLN A 1 110 ? 17.322 -39.203 51.259 1.00 41.46 112 GLN A C 1
ATOM 834 O O . GLN A 1 110 ? 17.779 -38.953 52.375 1.00 45.31 112 GLN A O 1
ATOM 840 N N . GLY A 1 111 ? 18.012 -39.045 50.136 1.00 33.98 113 GLY A N 1
ATOM 841 C CA . GLY A 1 111 ? 19.426 -38.657 50.142 1.00 38.05 113 GLY A CA 1
ATOM 842 C C . GLY A 1 111 ? 20.299 -39.847 49.830 1.00 39.98 113 GLY A C 1
ATOM 843 O O . GLY A 1 111 ? 19.824 -40.977 49.981 1.00 44.43 113 GLY A O 1
ATOM 844 N N . THR A 1 112 ? 21.513 -39.596 49.352 1.00 45.59 114 THR A N 1
ATOM 845 C CA . THR A 1 112 ? 22.554 -40.619 49.071 1.00 46.90 114 THR A CA 1
ATOM 846 C C . THR A 1 112 ? 23.890 -40.036 49.564 1.00 41.70 114 THR A C 1
ATOM 847 O O . THR A 1 112 ? 24.156 -38.828 49.330 1.00 35.64 114 THR A O 1
ATOM 851 N N . ARG A 1 113 ? 24.628 -40.850 50.313 1.00 39.57 115 ARG A N 1
ATOM 852 C CA . ARG A 1 113 ? 25.926 -40.521 50.953 1.00 44.91 115 ARG A CA 1
ATOM 853 C C . ARG A 1 113 ? 27.024 -40.581 49.883 1.00 40.56 115 ARG A C 1
ATOM 854 O O . ARG A 1 113 ? 27.045 -41.507 49.058 1.00 39.08 115 ARG A O 1
ATOM 862 N N . VAL A 1 114 ? 27.861 -39.560 49.841 1.00 38.44 116 VAL A N 1
ATOM 863 C CA . VAL A 1 114 ? 29.083 -39.540 48.990 1.00 39.91 116 VAL A CA 1
ATOM 864 C C . VAL A 1 114 ? 30.236 -39.247 49.947 1.00 37.53 116 VAL A C 1
ATOM 865 O O . VAL A 1 114 ? 30.093 -38.383 50.821 1.00 36.26 116 VAL A O 1
ATOM 869 N N . THR A 1 115 ? 31.299 -40.022 49.855 1.00 44.15 117 THR A N 1
ATOM 870 C CA . THR A 1 115 ? 32.445 -39.949 50.790 1.00 46.77 117 THR A CA 1
ATOM 871 C C . THR A 1 115 ? 33.710 -40.002 49.943 1.00 44.64 117 THR A C 1
ATOM 872 O O . THR A 1 115 ? 33.914 -41.064 49.314 1.00 42.72 117 THR A O 1
ATOM 876 N N . VAL A 1 116 ? 34.492 -38.917 49.875 1.00 46.26 118 VAL A N 1
ATOM 877 C CA . VAL A 1 116 ? 35.664 -38.853 48.940 1.00 51.78 118 VAL A CA 1
ATOM 878 C C . VAL A 1 116 ? 36.963 -39.211 49.681 1.00 45.70 118 VAL A C 1
ATOM 879 O O . VAL A 1 116 ? 37.175 -38.563 50.682 1.00 49.09 118 VAL A O 1
ATOM 883 N N . GLN B 2 1 ? 17.487 26.034 44.525 1.00 34.59 3 GLN C N 1
ATOM 884 C CA . GLN B 2 1 ? 16.282 26.620 45.266 1.00 33.93 3 GLN C CA 1
ATOM 885 C C . GLN B 2 1 ? 14.992 26.688 44.424 1.00 31.92 3 GLN C C 1
ATOM 886 O O . GLN B 2 1 ? 14.981 27.146 43.261 1.00 31.84 3 GLN C O 1
ATOM 892 N N . LEU B 2 2 ? 13.891 26.293 45.043 1.00 29.00 4 LEU C N 1
ATOM 893 C CA . LEU B 2 2 ? 12.559 26.166 44.417 1.00 28.77 4 LEU C CA 1
ATOM 894 C C . LEU B 2 2 ? 11.650 27.072 45.213 1.00 29.62 4 LEU C C 1
ATOM 895 O O . LEU B 2 2 ? 11.677 26.975 46.444 1.00 33.26 4 LEU C O 1
ATOM 900 N N . VAL B 2 3 ? 10.865 27.901 44.541 1.00 34.25 5 VAL C N 1
ATOM 901 C CA . VAL B 2 3 ? 9.903 28.779 45.249 1.00 35.28 5 VAL C CA 1
ATOM 902 C C . VAL B 2 3 ? 8.551 28.599 44.561 1.00 29.83 5 VAL C C 1
ATOM 903 O O . VAL B 2 3 ? 8.480 28.803 43.365 1.00 29.80 5 VAL C O 1
ATOM 907 N N . GLU B 2 4 ? 7.566 28.104 45.293 1.00 32.84 6 GLU C N 1
ATOM 908 C CA . GLU B 2 4 ? 6.207 27.815 44.768 1.00 38.14 6 GLU C CA 1
ATOM 909 C C . GLU B 2 4 ? 5.357 29.085 44.848 1.00 38.54 6 GLU C C 1
ATOM 910 O O . GLU B 2 4 ? 5.610 29.931 45.717 1.00 45.07 6 GLU C O 1
ATOM 916 N N . SER B 2 5 ? 4.367 29.205 43.975 1.00 37.69 7 SER C N 1
ATOM 917 C CA . SER B 2 5 ? 3.357 30.281 44.034 1.00 35.33 7 SER C CA 1
ATOM 918 C C . SER B 2 5 ? 2.055 29.802 43.401 1.00 38.82 7 SER C C 1
ATOM 919 O O . SER B 2 5 ? 2.051 28.710 42.785 1.00 35.83 7 SER C O 1
ATOM 922 N N . GLY B 2 6 ? 0.997 30.595 43.572 1.00 39.62 8 GLY C N 1
ATOM 923 C CA . GLY B 2 6 ? -0.282 30.457 42.861 1.00 38.11 8 GLY C CA 1
ATOM 924 C C . GLY B 2 6 ? -1.349 29.873 43.761 1.00 40.88 8 GLY C C 1
ATOM 925 O O . GLY B 2 6 ? -2.458 29.621 43.234 1.00 46.53 8 GLY C O 1
ATOM 926 N N . GLY B 2 7 ? -1.037 29.682 45.050 1.00 37.73 9 GLY C N 1
ATOM 927 C CA . GLY B 2 7 ? -1.936 29.075 46.052 1.00 48.40 9 GLY C CA 1
ATOM 928 C C . GLY B 2 7 ? -3.111 29.971 46.428 1.00 54.60 9 GLY C C 1
ATOM 929 O O . GLY B 2 7 ? -3.485 30.796 45.608 1.00 54.52 9 GLY C O 1
ATOM 930 N N . GLY B 2 8 ? -3.712 29.756 47.605 1.00 57.27 10 GLY C N 1
ATOM 931 C CA . GLY B 2 8 ? -4.718 30.656 48.207 1.00 61.13 10 GLY C CA 1
ATOM 932 C C . GLY B 2 8 ? -6.103 30.032 48.379 1.00 65.57 10 GLY C C 1
ATOM 933 O O . GLY B 2 8 ? -6.210 28.814 48.671 1.00 57.03 10 GLY C O 1
ATOM 934 N N . LEU B 2 9 ? -7.134 30.872 48.228 1.00 67.86 11 LEU C N 1
ATOM 935 C CA . LEU B 2 9 ? -8.570 30.551 48.428 1.00 67.87 11 LEU C CA 1
ATOM 936 C C . LEU B 2 9 ? -9.256 30.384 47.071 1.00 61.56 11 LEU C C 1
ATOM 937 O O . LEU B 2 9 ? -9.150 31.276 46.221 1.00 58.07 11 LEU C O 1
ATOM 942 N N . VAL B 2 10 ? -9.931 29.264 46.870 1.00 54.34 12 VAL C N 1
ATOM 943 C CA . VAL B 2 10 ? -10.754 29.039 45.657 1.00 54.63 12 VAL C CA 1
ATOM 944 C C . VAL B 2 10 ? -12.064 28.403 46.138 1.00 54.77 12 VAL C C 1
ATOM 945 O O . VAL B 2 10 ? -12.116 27.912 47.278 1.00 54.89 12 VAL C O 1
ATOM 949 N N . GLN B 2 11 ? -13.121 28.510 45.350 1.00 56.73 13 GLN C N 1
ATOM 950 C CA . GLN B 2 11 ? -14.426 27.930 45.728 1.00 58.44 13 GLN C CA 1
ATOM 951 C C . GLN B 2 11 ? -14.423 26.494 45.222 1.00 53.96 13 GLN C C 1
ATOM 952 O O . GLN B 2 11 ? -13.806 26.270 44.166 1.00 53.22 13 GLN C O 1
ATOM 958 N N . ALA B 2 12 ? -15.081 25.588 45.952 1.00 49.89 14 ALA C N 1
ATOM 959 C CA . ALA B 2 12 ? -15.428 24.225 45.495 1.00 45.00 14 ALA C CA 1
ATOM 960 C C . ALA B 2 12 ? -15.870 24.294 44.035 1.00 44.21 14 ALA C C 1
ATOM 961 O O . ALA B 2 12 ? -16.758 25.090 43.740 1.00 53.12 14 ALA C O 1
ATOM 963 N N . GLY B 2 13 ? -15.250 23.507 43.154 1.00 40.59 15 GLY C N 1
ATOM 964 C CA . GLY B 2 13 ? -15.605 23.454 41.725 1.00 37.10 15 GLY C CA 1
ATOM 965 C C . GLY B 2 13 ? -14.628 24.222 40.860 1.00 36.31 15 GLY C C 1
ATOM 966 O O . GLY B 2 13 ? -14.627 23.985 39.662 1.00 36.15 15 GLY C O 1
ATOM 967 N N . GLY B 2 14 ? -13.828 25.118 41.440 1.00 36.38 16 GLY C N 1
ATOM 968 C CA . GLY B 2 14 ? -12.931 25.997 40.672 1.00 38.99 16 GLY C CA 1
ATOM 969 C C . GLY B 2 14 ? -11.644 25.311 40.219 1.00 44.25 16 GLY C C 1
ATOM 970 O O . GLY B 2 14 ? -11.341 24.158 40.678 1.00 41.16 16 GLY C O 1
ATOM 971 N N . SER B 2 15 ? -10.906 26.019 39.352 1.00 40.45 17 SER C N 1
ATOM 972 C CA . SER B 2 15 ? -9.587 25.637 38.795 1.00 39.61 17 SER C CA 1
ATOM 973 C C . SER B 2 15 ? -8.493 26.509 39.424 1.00 38.65 17 SER C C 1
ATOM 974 O O . SER B 2 15 ? -8.803 27.577 39.940 1.00 36.56 17 SER C O 1
ATOM 977 N N . LEU B 2 16 ? -7.245 26.074 39.345 1.00 38.22 18 LEU C N 1
ATOM 978 C CA . LEU B 2 16 ? -6.087 26.757 39.971 1.00 37.81 18 LEU C CA 1
ATOM 979 C C . LEU B 2 16 ? -4.826 26.111 39.417 1.00 36.25 18 LEU C C 1
ATOM 980 O O . LEU B 2 16 ? -4.820 24.883 39.259 1.00 36.83 18 LEU C O 1
ATOM 985 N N . ARG B 2 17 ? -3.823 26.914 39.080 1.00 35.69 19 ARG C N 1
ATOM 986 C CA . ARG B 2 17 ? -2.516 26.406 38.606 1.00 39.89 19 ARG C CA 1
ATOM 987 C C . ARG B 2 17 ? -1.458 26.830 39.610 1.00 35.55 19 ARG C C 1
ATOM 988 O O . ARG B 2 17 ? -1.359 28.012 39.847 1.00 38.38 19 ARG C O 1
ATOM 996 N N . LEU B 2 18 ? -0.765 25.878 40.218 1.00 31.62 20 LEU C N 1
ATOM 997 C CA . LEU B 2 18 ? 0.419 26.197 41.033 1.00 29.65 20 LEU C CA 1
ATOM 998 C C . LEU B 2 18 ? 1.623 26.230 40.097 1.00 30.44 20 LEU C C 1
ATOM 999 O O . LEU B 2 18 ? 1.612 25.543 39.074 1.00 30.14 20 LEU C O 1
ATOM 1004 N N . SER B 2 19 ? 2.607 27.021 40.501 1.00 31.01 21 SER C N 1
ATOM 1005 C CA . SER B 2 19 ? 3.899 27.282 39.842 1.00 31.95 21 SER C CA 1
ATOM 1006 C C . SER B 2 19 ? 4.989 26.993 40.862 1.00 29.32 21 SER C C 1
ATOM 1007 O O . SER B 2 19 ? 4.803 27.247 42.090 1.00 28.16 21 SER C O 1
ATOM 1010 N N . CYS B 2 20 ? 6.092 26.466 40.373 1.00 28.79 22 CYS C N 1
ATOM 1011 C CA . CYS B 2 20 ? 7.346 26.399 41.126 1.00 30.29 22 CYS C CA 1
ATOM 1012 C C . CYS B 2 20 ? 8.462 26.741 40.143 1.00 32.43 22 CYS C C 1
ATOM 1013 O O . CYS B 2 20 ? 8.472 26.194 39.012 1.00 32.13 22 CYS C O 1
ATOM 1016 N N . VAL B 2 21 ? 9.301 27.695 40.525 1.00 31.64 23 VAL C N 1
ATOM 1017 C CA . VAL B 2 21 ? 10.453 28.149 39.693 1.00 33.82 23 VAL C CA 1
ATOM 1018 C C . VAL B 2 21 ? 11.750 27.763 40.422 1.00 30.45 23 VAL C C 1
ATOM 1019 O O . VAL B 2 21 ? 11.798 27.911 41.688 1.00 27.08 23 VAL C O 1
ATOM 1023 N N . GLY B 2 22 ? 12.714 27.208 39.684 1.00 26.54 24 GLY C N 1
ATOM 1024 C CA . GLY B 2 22 ? 14.078 26.988 40.192 1.00 32.10 24 GLY C CA 1
ATOM 1025 C C . GLY B 2 22 ? 15.042 28.133 39.871 1.00 34.32 24 GLY C C 1
ATOM 1026 O O . GLY B 2 22 ? 14.952 28.715 38.771 1.00 37.68 24 GLY C O 1
ATOM 1027 N N . THR B 2 23 ? 15.965 28.416 40.790 1.00 34.46 25 THR C N 1
ATOM 1028 C CA . THR B 2 23 ? 17.061 29.422 40.664 1.00 37.07 25 THR C CA 1
ATOM 1029 C C . THR B 2 23 ? 18.188 28.872 39.776 1.00 43.22 25 THR C C 1
ATOM 1030 O O . THR B 2 23 ? 18.802 29.696 39.061 1.00 54.23 25 THR C O 1
ATOM 1034 N N . GLY B 2 24 ? 18.469 27.558 39.824 1.00 39.94 26 GLY C N 1
ATOM 1035 C CA . GLY B 2 24 ? 19.381 26.871 38.890 1.00 37.33 26 GLY C CA 1
ATOM 1036 C C . GLY B 2 24 ? 18.600 26.041 37.880 1.00 40.79 26 GLY C C 1
ATOM 1037 O O . GLY B 2 24 ? 17.371 25.875 38.053 1.00 40.13 26 GLY C O 1
ATOM 1038 N N . ASN B 2 25 ? 19.279 25.521 36.861 1.00 40.46 27 ASN C N 1
ATOM 1039 C CA . ASN B 2 25 ? 18.661 24.733 35.767 1.00 44.19 27 ASN C CA 1
ATOM 1040 C C . ASN B 2 25 ? 18.164 23.408 36.346 1.00 41.07 27 ASN C C 1
ATOM 1041 O O . ASN B 2 25 ? 18.932 22.748 37.057 1.00 39.87 27 ASN C O 1
ATOM 1046 N N . ILE B 2 26 ? 16.911 23.063 36.062 1.00 41.19 28 ILE C N 1
ATOM 1047 C CA . ILE B 2 26 ? 16.260 21.816 36.544 1.00 40.79 28 ILE C CA 1
ATOM 1048 C C . ILE B 2 26 ? 15.833 20.985 35.328 1.00 45.15 28 ILE C C 1
ATOM 1049 O O . ILE B 2 26 ? 15.059 20.010 35.519 1.00 46.07 28 ILE C O 1
ATOM 1054 N N . SER B 2 27 ? 16.366 21.309 34.144 1.00 40.49 29 SER C N 1
ATOM 1055 C CA . SER B 2 27 ? 15.986 20.681 32.848 1.00 44.27 29 SER C CA 1
ATOM 1056 C C . SER B 2 27 ? 16.443 19.225 32.770 1.00 39.08 29 SER C C 1
ATOM 1057 O O . SER B 2 27 ? 15.849 18.491 32.000 1.00 43.06 29 SER C O 1
ATOM 1060 N N . SER B 2 28 ? 17.456 18.833 33.535 1.00 35.95 30 SER C N 1
ATOM 1061 C CA . SER B 2 28 ? 17.955 17.441 33.614 1.00 37.44 30 SER C CA 1
ATOM 1062 C C . SER B 2 28 ? 17.387 16.705 34.834 1.00 36.91 30 SER C C 1
ATOM 1063 O O . SER B 2 28 ? 17.891 15.639 35.149 1.00 41.57 30 SER C O 1
ATOM 1066 N N . ALA B 2 29 ? 16.372 17.231 35.514 1.00 33.92 31 ALA C N 1
ATOM 1067 C CA . ALA B 2 29 ? 15.744 16.540 36.659 1.00 31.04 31 ALA C CA 1
ATOM 1068 C C . ALA B 2 29 ? 15.557 15.054 36.340 1.00 31.95 31 ALA C C 1
ATOM 1069 O O . ALA B 2 29 ? 15.049 14.725 35.236 1.00 34.78 31 ALA C O 1
ATOM 1071 N N . TYR B 2 30 ? 15.896 14.204 37.308 1.00 31.07 32 TYR C N 1
ATOM 1072 C CA . TYR B 2 30 ? 15.522 12.771 37.386 1.00 31.38 32 TYR C CA 1
ATOM 1073 C C . TYR B 2 30 ? 14.009 12.623 37.539 1.00 29.22 32 TYR C C 1
ATOM 1074 O O . TYR B 2 30 ? 13.385 11.847 36.813 1.00 29.66 32 TYR C O 1
ATOM 1083 N N . THR B 2 31 ? 13.444 13.345 38.492 1.00 27.08 33 THR C N 1
ATOM 1084 C CA . THR B 2 31 ? 11.983 13.411 38.753 1.00 31.42 33 THR C CA 1
ATOM 1085 C C . THR B 2 31 ? 11.568 14.813 39.220 1.00 29.54 33 THR C C 1
ATOM 1086 O O . THR B 2 31 ? 12.380 15.537 39.788 1.00 31.36 33 THR C O 1
ATOM 1090 N N . MET B 2 32 ? 10.298 15.125 39.013 1.00 31.07 34 MET C N 1
ATOM 1091 C CA . MET B 2 32 ? 9.571 16.295 39.550 1.00 30.05 34 MET C CA 1
ATOM 1092 C C . MET B 2 32 ? 8.220 15.827 40.084 1.00 28.18 34 MET C C 1
ATOM 1093 O O . MET B 2 32 ? 7.545 14.976 39.436 1.00 28.56 34 MET C O 1
ATOM 1098 N N . ALA B 2 33 ? 7.821 16.356 41.231 1.00 28.61 35 ALA C N 1
ATOM 1099 C CA . ALA B 2 33 ? 6.558 15.946 41.873 1.00 29.05 35 ALA C CA 1
ATOM 1100 C C . ALA B 2 33 ? 5.989 17.065 42.761 1.00 27.12 35 ALA C C 1
ATOM 1101 O O . ALA B 2 33 ? 6.721 17.882 43.327 1.00 25.17 35 ALA C O 1
ATOM 1103 N N . TRP B 2 34 ? 4.689 17.038 42.906 1.00 27.32 36 TRP C N 1
ATOM 1104 C CA . TRP B 2 34 ? 3.924 17.816 43.908 1.00 27.27 36 TRP C CA 1
ATOM 1105 C C . TRP B 2 34 ? 3.360 16.865 44.951 1.00 28.41 36 TRP C C 1
ATOM 1106 O O . TRP B 2 34 ? 2.877 15.737 44.562 1.00 26.43 36 TRP C O 1
ATOM 1117 N N . TYR B 2 35 ? 3.471 17.295 46.204 1.00 28.51 37 TYR C N 1
ATOM 1118 C CA . TYR B 2 35 ? 2.968 16.607 47.410 1.00 31.11 37 TYR C CA 1
ATOM 1119 C C . TYR B 2 35 ? 1.973 17.578 48.038 1.00 33.60 37 TYR C C 1
ATOM 1120 O O . TYR B 2 35 ? 2.045 18.761 47.686 1.00 33.65 37 TYR C O 1
ATOM 1129 N N . ARG B 2 36 ? 1.055 17.095 48.876 1.00 32.54 38 ARG C N 1
ATOM 1130 C CA . ARG B 2 36 ? 0.186 17.970 49.694 1.00 35.50 38 ARG C CA 1
ATOM 1131 C C . ARG B 2 36 ? 0.058 17.357 51.083 1.00 40.34 38 ARG C C 1
ATOM 1132 O O . ARG B 2 36 ? 0.084 16.099 51.199 1.00 34.85 38 ARG C O 1
ATOM 1140 N N . GLN B 2 37 ? -0.038 18.229 52.089 1.00 44.59 39 GLN C N 1
ATOM 1141 C CA . GLN B 2 37 ? -0.383 17.818 53.468 1.00 48.21 39 GLN C CA 1
ATOM 1142 C C . GLN B 2 37 ? -1.505 18.719 53.998 1.00 47.96 39 GLN C C 1
ATOM 1143 O O . GLN B 2 37 ? -1.294 19.940 54.072 1.00 48.69 39 GLN C O 1
ATOM 1149 N N . ALA B 2 38 ? -2.666 18.125 54.299 1.00 50.40 40 ALA C N 1
ATOM 1150 C CA . ALA B 2 38 ? -3.763 18.747 55.078 1.00 54.13 40 ALA C CA 1
ATOM 1151 C C . ALA B 2 38 ? -3.435 18.581 56.571 1.00 56.10 40 ALA C C 1
ATOM 1152 O O . ALA B 2 38 ? -2.771 17.577 56.919 1.00 50.09 40 ALA C O 1
ATOM 1154 N N . ALA B 2 39 ? -3.846 19.547 57.405 1.00 65.06 41 ALA C N 1
ATOM 1155 C CA . ALA B 2 39 ? -3.536 19.640 58.858 1.00 65.80 41 ALA C CA 1
ATOM 1156 C C . ALA B 2 39 ? -3.945 18.336 59.558 1.00 63.45 41 ALA C C 1
ATOM 1157 O O . ALA B 2 39 ? -5.067 17.857 59.300 1.00 58.09 41 ALA C O 1
ATOM 1159 N N . GLY B 2 40 ? -3.049 17.759 60.369 1.00 70.49 42 GLY C N 1
ATOM 1160 C CA . GLY B 2 40 ? -3.245 16.450 61.035 1.00 72.61 42 GLY C CA 1
ATOM 1161 C C . GLY B 2 40 ? -3.518 15.322 60.044 1.00 70.46 42 GLY C C 1
ATOM 1162 O O . GLY B 2 40 ? -4.437 14.520 60.268 1.00 72.27 42 GLY C O 1
ATOM 1163 N N . LYS B 2 41 ? -2.753 15.258 58.961 1.00 67.39 43 LYS C N 1
ATOM 1164 C CA . LYS B 2 41 ? -2.899 14.208 57.924 1.00 62.90 43 LYS C CA 1
ATOM 1165 C C . LYS B 2 41 ? -1.517 13.905 57.344 1.00 56.41 43 LYS C C 1
ATOM 1166 O O . LYS B 2 41 ? -0.601 14.756 57.428 1.00 56.54 43 LYS C O 1
ATOM 1172 N N . GLU B 2 42 ? -1.351 12.711 56.803 1.00 52.06 44 GLU C N 1
ATOM 1173 C CA . GLU B 2 42 ? -0.033 12.301 56.272 1.00 55.93 44 GLU C CA 1
ATOM 1174 C C . GLU B 2 42 ? 0.146 12.975 54.911 1.00 44.51 44 GLU C C 1
ATOM 1175 O O . GLU B 2 42 ? -0.787 13.008 54.110 1.00 38.02 44 GLU C O 1
ATOM 1181 N N . ARG B 2 43 ? 1.323 13.520 54.676 1.00 41.29 45 ARG C N 1
ATOM 1182 C CA . ARG B 2 43 ? 1.696 13.977 53.327 1.00 37.92 45 ARG C CA 1
ATOM 1183 C C . ARG B 2 43 ? 1.480 12.846 52.314 1.00 38.39 45 ARG C C 1
ATOM 1184 O O . ARG B 2 43 ? 1.731 11.682 52.651 1.00 37.85 45 ARG C O 1
ATOM 1192 N N . GLU B 2 44 ? 1.015 13.192 51.117 1.00 37.45 46 GLU C N 1
ATOM 1193 C CA . GLU B 2 44 ? 0.805 12.238 50.010 1.00 37.46 46 GLU C CA 1
ATOM 1194 C C . GLU B 2 44 ? 1.294 12.889 48.724 1.00 34.03 46 GLU C C 1
ATOM 1195 O O . GLU B 2 44 ? 1.152 14.100 48.552 1.00 37.47 46 GLU C O 1
ATOM 1201 N N . VAL B 2 45 ? 1.864 12.086 47.850 1.00 33.16 47 VAL C N 1
ATOM 1202 C CA . VAL B 2 45 ? 2.270 12.531 46.499 1.00 31.99 47 VAL C CA 1
ATOM 1203 C C . VAL B 2 45 ? 0.966 12.715 45.745 1.00 30.89 47 VAL C C 1
ATOM 1204 O O . VAL B 2 45 ? 0.074 11.879 45.898 1.00 31.89 47 VAL C O 1
ATOM 1208 N N . VAL B 2 46 ? 0.859 13.814 45.010 1.00 32.84 48 VAL C N 1
ATOM 1209 C CA . VAL B 2 46 ? -0.344 14.187 44.221 1.00 32.19 48 VAL C CA 1
ATOM 1210 C C . VAL B 2 46 ? -0.094 13.842 42.747 1.00 30.06 48 VAL C C 1
ATOM 1211 O O . VAL B 2 46 ? -0.976 13.308 42.059 1.00 28.42 48 VAL C O 1
ATOM 1215 N N . ALA B 2 47 ? 1.079 14.196 42.245 1.00 28.98 49 ALA C N 1
ATOM 1216 C CA . ALA B 2 47 ? 1.391 14.154 40.808 1.00 30.77 49 ALA C CA 1
ATOM 1217 C C . ALA B 2 47 ? 2.916 14.106 40.694 1.00 30.01 49 ALA C C 1
ATOM 1218 O O . ALA B 2 47 ? 3.578 14.859 41.409 1.00 30.61 49 ALA C O 1
ATOM 1220 N N . GLY B 2 48 ? 3.443 13.203 39.883 1.00 27.61 50 GLY C N 1
ATOM 1221 C CA . GLY B 2 48 ? 4.891 13.059 39.690 1.00 28.22 50 GLY C CA 1
ATOM 1222 C C . GLY B 2 48 ? 5.214 12.863 38.231 1.00 27.49 50 GLY C C 1
ATOM 1223 O O . GLY B 2 48 ? 4.462 12.135 37.543 1.00 27.57 50 GLY C O 1
ATOM 1224 N N . ILE B 2 49 ? 6.271 13.515 37.765 1.00 27.46 51 ILE C N 1
ATOM 1225 C CA . ILE B 2 49 ? 6.924 13.128 36.490 1.00 29.42 51 ILE C CA 1
ATOM 1226 C C . ILE B 2 49 ? 8.039 12.153 36.860 1.00 29.63 51 ILE C C 1
ATOM 1227 O O . ILE B 2 49 ? 9.058 12.569 37.457 1.00 30.06 51 ILE C O 1
ATOM 1232 N N . LEU B 2 50 ? 7.821 10.892 36.540 1.00 28.88 52 LEU C N 1
ATOM 1233 C CA . LEU B 2 50 ? 8.804 9.807 36.783 1.00 32.29 52 LEU C CA 1
ATOM 1234 C C . LEU B 2 50 ? 9.939 9.926 35.771 1.00 34.45 52 LEU C C 1
ATOM 1235 O O . LEU B 2 50 ? 9.777 10.590 34.706 1.00 31.25 52 LEU C O 1
ATOM 1240 N N . ASN B 2 51 ? 11.026 9.224 36.062 1.00 35.05 53 ASN C N 1
ATOM 1241 C CA . ASN B 2 51 ? 12.182 9.189 35.149 1.00 33.25 53 ASN C CA 1
ATOM 1242 C C . ASN B 2 51 ? 11.711 8.598 33.820 1.00 34.48 53 ASN C C 1
ATOM 1243 O O . ASN B 2 51 ? 10.999 7.587 33.855 1.00 36.00 53 ASN C O 1
ATOM 1248 N N . GLY B 2 52 ? 12.114 9.210 32.701 1.00 38.63 54 GLY C N 1
ATOM 1249 C CA . GLY B 2 52 ? 11.621 8.917 31.344 1.00 35.03 54 GLY C CA 1
ATOM 1250 C C . GLY B 2 52 ? 10.371 9.718 30.981 1.00 38.50 54 GLY C C 1
ATOM 1251 O O . GLY B 2 52 ? 9.980 9.644 29.839 1.00 40.85 54 GLY C O 1
ATOM 1252 N N . GLY B 2 53 ? 9.724 10.434 31.906 1.00 37.94 55 GLY C N 1
ATOM 1253 C CA . GLY B 2 53 ? 8.641 11.384 31.559 1.00 39.58 55 GLY C CA 1
ATOM 1254 C C . GLY B 2 53 ? 7.237 10.801 31.634 1.00 36.05 55 GLY C C 1
ATOM 1255 O O . GLY B 2 53 ? 6.301 11.535 31.380 1.00 40.64 55 GLY C O 1
ATOM 1256 N N . SER B 2 54 ? 7.074 9.540 32.028 1.00 34.43 56 SER C N 1
ATOM 1257 C CA . SER B 2 54 ? 5.782 8.982 32.497 1.00 34.31 56 SER C CA 1
ATOM 1258 C C . SER B 2 54 ? 5.266 9.778 33.702 1.00 32.57 56 SER C C 1
ATOM 1259 O O . SER B 2 54 ? 6.103 10.402 34.384 1.00 32.73 56 SER C O 1
ATOM 1262 N N . THR B 2 55 ? 3.964 9.682 34.005 1.00 29.44 57 THR C N 1
ATOM 1263 C CA . THR B 2 55 ? 3.352 10.376 35.163 1.00 33.03 57 THR C CA 1
ATOM 1264 C C . THR B 2 55 ? 2.684 9.380 36.112 1.00 33.67 57 THR C C 1
ATOM 1265 O O . THR B 2 55 ? 2.254 8.312 35.674 1.00 32.20 57 THR C O 1
ATOM 1269 N N . HIS B 2 56 ? 2.658 9.746 37.391 1.00 32.66 58 HIS C N 1
ATOM 1270 C CA . HIS B 2 56 ? 1.845 9.107 38.451 1.00 30.81 58 HIS C CA 1
ATOM 1271 C C . HIS B 2 56 ? 0.969 10.182 39.099 1.00 29.03 58 HIS C C 1
ATOM 1272 O O . HIS B 2 56 ? 1.478 11.303 39.335 1.00 31.84 58 HIS C O 1
ATOM 1279 N N . TYR B 2 57 ? -0.279 9.837 39.393 1.00 29.06 59 TYR C N 1
ATOM 1280 C CA . TYR B 2 57 ? -1.279 10.707 40.053 1.00 29.10 59 TYR C CA 1
ATOM 1281 C C . TYR B 2 57 ? -1.861 9.938 41.228 1.00 29.22 59 TYR C C 1
ATOM 1282 O O . TYR B 2 57 ? -2.085 8.752 41.048 1.00 2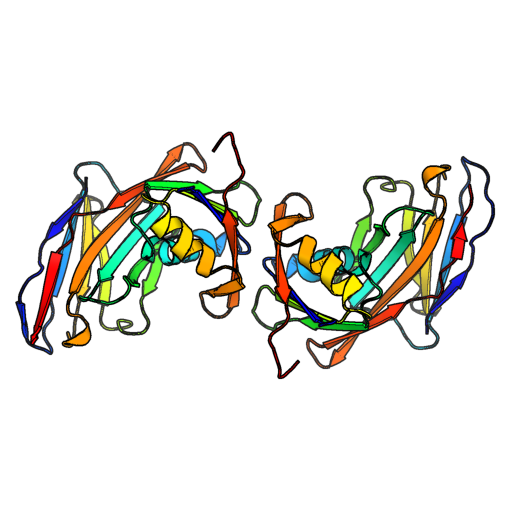7.31 59 TYR C O 1
ATOM 1291 N N . ALA B 2 58 ? -2.048 10.587 42.385 1.00 31.35 60 ALA C N 1
ATOM 1292 C CA . ALA B 2 58 ? -2.948 10.083 43.450 1.00 32.27 60 ALA C CA 1
ATOM 1293 C C . ALA B 2 58 ? -4.298 9.717 42.805 1.00 32.67 60 ALA C C 1
ATOM 1294 O O . ALA B 2 58 ? -4.767 10.445 41.886 1.00 32.33 60 ALA C O 1
ATOM 1296 N N . ASP B 2 59 ? -4.878 8.585 43.213 1.00 35.79 61 ASP C N 1
ATOM 1297 C CA . ASP B 2 59 ? -6.203 8.103 42.731 1.00 38.90 61 ASP C CA 1
ATOM 1298 C C . ASP B 2 59 ? -7.227 9.239 42.850 1.00 35.73 61 ASP C C 1
ATOM 1299 O O . ASP B 2 59 ? -7.961 9.435 41.885 1.00 33.45 61 ASP C O 1
ATOM 1304 N N . SER B 2 60 ? -7.205 10.002 43.951 1.00 36.51 62 SER C N 1
ATOM 1305 C CA . SER B 2 60 ? -8.193 11.070 44.242 1.00 35.31 62 SER C CA 1
ATOM 1306 C C . SER B 2 60 ? -8.082 12.204 43.207 1.00 35.62 62 SER C C 1
ATOM 1307 O O . SER B 2 60 ? -9.034 12.955 43.103 1.00 31.61 62 SER C O 1
ATOM 1310 N N . VAL B 2 61 ? -7.004 12.347 42.435 1.00 32.38 63 VAL C N 1
ATOM 1311 C CA . VAL B 2 61 ? -6.879 13.563 41.583 1.00 32.45 63 VAL C CA 1
ATOM 1312 C C . VAL B 2 61 ? -6.763 13.168 40.113 1.00 31.20 63 VAL C C 1
ATOM 1313 O O . VAL B 2 61 ? -6.663 14.079 39.292 1.00 34.80 63 VAL C O 1
ATOM 1317 N N . LYS B 2 62 ? -6.769 11.881 39.805 1.00 36.66 64 LYS C N 1
ATOM 1318 C CA . LYS B 2 62 ? -6.673 11.371 38.410 1.00 40.41 64 LYS C CA 1
ATOM 1319 C C . LYS B 2 62 ? -7.753 12.052 37.579 1.00 35.91 64 LYS C C 1
ATOM 1320 O O . LYS B 2 62 ? -8.909 11.975 37.982 1.00 35.34 64 LYS C O 1
ATOM 1326 N N . GLY B 2 63 ? -7.392 12.645 36.447 1.00 32.65 65 GLY C N 1
ATOM 1327 C CA . GLY B 2 63 ? -8.366 13.219 35.508 1.00 33.25 65 GLY C CA 1
ATOM 1328 C C . GLY B 2 63 ? -8.726 14.654 35.855 1.00 35.43 65 GLY C C 1
ATOM 1329 O O . GLY B 2 63 ? -9.363 15.304 35.020 1.00 38.76 65 GLY C O 1
ATOM 1330 N N . ARG B 2 64 ? -8.344 15.129 37.039 1.00 35.53 66 ARG C N 1
ATOM 1331 C CA . ARG B 2 64 ? -8.643 16.489 37.553 1.00 33.82 66 ARG C CA 1
ATOM 1332 C C . ARG B 2 64 ? -7.367 17.346 37.586 1.00 33.37 66 ARG C C 1
ATOM 1333 O O . ARG B 2 64 ? -7.503 18.552 37.415 1.00 36.22 66 ARG C O 1
ATOM 1341 N N . PHE B 2 65 ? -6.192 16.748 37.815 1.00 31.17 67 PHE C N 1
ATOM 1342 C CA . PHE B 2 65 ? -4.886 17.437 37.995 1.00 29.88 67 PHE C CA 1
ATOM 1343 C C . PHE B 2 65 ? -3.914 17.047 36.873 1.00 30.59 67 PHE C C 1
ATOM 1344 O O . PHE B 2 65 ? -3.955 15.908 36.386 1.00 29.91 67 PHE C O 1
ATOM 1352 N N . THR B 2 66 ? -3.061 17.988 36.447 1.00 30.32 68 THR C N 1
ATOM 1353 C CA . THR B 2 66 ? -1.944 17.703 35.517 1.00 27.88 68 THR C CA 1
ATOM 1354 C C . THR B 2 66 ? -0.651 18.332 36.019 1.00 28.17 68 THR C C 1
ATOM 1355 O O . THR B 2 66 ? -0.653 19.547 36.295 1.00 28.54 68 THR C O 1
ATOM 1359 N N . ILE B 2 67 ? 0.417 17.540 36.075 1.00 28.44 69 ILE C N 1
ATOM 1360 C CA . ILE B 2 67 ? 1.800 18.046 36.310 1.00 27.35 69 ILE C CA 1
ATOM 1361 C C . ILE B 2 67 ? 2.441 18.301 34.947 1.00 27.56 69 ILE C C 1
ATOM 1362 O O . ILE B 2 67 ? 2.299 17.468 34.031 1.00 25.31 69 ILE C O 1
ATOM 1367 N N . SER B 2 68 ? 3.042 19.472 34.777 1.00 28.56 70 SER C N 1
ATOM 1368 C CA . SER B 2 68 ? 3.720 19.828 33.514 1.00 29.09 70 SER C CA 1
ATOM 1369 C C . SER B 2 68 ? 4.954 20.659 33.853 1.00 31.92 70 SER C C 1
ATOM 1370 O O . SER B 2 68 ? 5.157 20.960 35.036 1.00 32.87 70 SER C O 1
ATOM 1373 N N . ARG B 2 69 ? 5.753 20.994 32.853 1.00 34.34 71 ARG C N 1
ATOM 1374 C CA . ARG B 2 69 ? 6.947 21.831 33.069 1.00 40.14 71 ARG C CA 1
ATOM 1375 C C . ARG B 2 69 ? 7.197 22.700 31.847 1.00 38.73 71 ARG C C 1
ATOM 1376 O O . ARG B 2 69 ? 6.818 22.293 30.731 1.00 41.53 71 ARG C O 1
ATOM 1384 N N . ASP B 2 70 ? 7.875 23.818 32.070 1.00 38.87 72 ASP C N 1
ATOM 1385 C CA . ASP B 2 70 ? 8.453 24.652 30.993 1.00 41.32 72 ASP C CA 1
ATOM 1386 C C . ASP B 2 70 ? 9.963 24.697 31.223 1.00 41.93 72 ASP C C 1
ATOM 1387 O O . ASP B 2 70 ? 10.376 25.368 32.188 1.00 37.55 72 ASP C O 1
ATOM 1392 N N . ASN B 2 71 ? 10.718 23.953 30.405 1.00 44.98 73 ASN C N 1
ATOM 1393 C CA . ASN B 2 71 ? 12.206 23.927 30.418 1.00 52.24 73 ASN C CA 1
ATOM 1394 C C . ASN B 2 71 ? 12.744 25.364 30.293 1.00 46.23 73 ASN C C 1
ATOM 1395 O O . ASN B 2 71 ? 13.517 25.737 31.151 1.00 45.95 73 ASN C O 1
ATOM 1400 N N . ALA B 2 72 ? 12.325 26.137 29.291 1.00 45.33 74 ALA C N 1
ATOM 1401 C CA . ALA B 2 72 ? 12.774 27.533 29.044 1.00 47.14 74 ALA C CA 1
ATOM 1402 C C . ALA B 2 72 ? 12.615 28.415 30.294 1.00 46.51 74 ALA C C 1
ATOM 1403 O O . ALA B 2 72 ? 13.513 29.237 30.528 1.00 46.22 74 ALA C O 1
ATOM 1405 N N . LYS B 2 73 ? 11.517 28.288 31.044 1.00 40.28 75 LYS C N 1
ATOM 1406 C CA . LYS B 2 73 ? 11.216 29.140 32.220 1.00 38.95 75 LYS C CA 1
ATOM 1407 C C . LYS B 2 73 ? 11.736 28.499 33.505 1.00 37.60 75 LYS C C 1
ATOM 1408 O O . LYS B 2 73 ? 11.615 29.133 34.577 1.00 36.89 75 LYS C O 1
ATOM 1414 N N . ASN B 2 74 ? 12.270 27.282 33.447 1.00 35.72 76 ASN C N 1
ATOM 1415 C CA . ASN B 2 74 ? 12.779 26.596 34.664 1.00 34.98 76 ASN C CA 1
ATOM 1416 C C . ASN B 2 74 ? 11.646 26.432 35.680 1.00 31.94 76 ASN C C 1
ATOM 1417 O O . ASN B 2 74 ? 11.923 26.561 36.874 1.00 28.89 76 ASN C O 1
ATOM 1422 N N . THR B 2 75 ? 10.413 26.166 35.228 1.00 32.52 77 THR C N 1
ATOM 1423 C CA . THR B 2 75 ? 9.220 26.103 36.113 1.00 35.22 77 THR C CA 1
ATOM 1424 C C . THR B 2 75 ? 8.505 24.750 36.002 1.00 31.61 77 THR C C 1
ATOM 1425 O O . THR B 2 75 ? 8.451 24.158 34.917 1.00 32.19 77 THR C O 1
ATOM 1429 N N . VAL B 2 76 ? 7.959 24.297 37.122 1.00 30.45 78 VAL C N 1
ATOM 1430 C CA . VAL B 2 76 ? 7.031 23.136 37.199 1.00 31.93 78 VAL C CA 1
ATOM 1431 C C . VAL B 2 76 ? 5.640 23.665 37.539 1.00 29.86 78 VAL C C 1
ATOM 1432 O O . VAL B 2 76 ? 5.581 24.546 38.420 1.00 26.27 78 VAL C O 1
ATOM 1436 N N . TYR B 2 77 ? 4.590 23.082 36.944 1.00 27.43 79 TYR C N 1
ATOM 1437 C CA . TYR B 2 77 ? 3.172 23.455 37.190 1.00 30.87 79 TYR C CA 1
ATOM 1438 C C . TYR B 2 77 ? 2.359 22.271 37.729 1.00 29.26 79 TYR C C 1
ATOM 1439 O O . TYR B 2 77 ? 2.635 21.124 37.380 1.00 26.45 79 TYR C O 1
ATOM 1448 N N . LEU B 2 78 ? 1.365 22.575 38.564 1.00 30.15 80 LEU C N 1
ATOM 1449 C CA . LEU B 2 78 ? 0.229 21.679 38.899 1.00 28.99 80 LEU C CA 1
ATOM 1450 C C . LEU B 2 78 ? -1.069 22.381 38.513 1.00 27.79 80 LEU C C 1
ATOM 1451 O O . LEU B 2 78 ? -1.481 23.332 39.211 1.00 31.14 80 LEU C O 1
ATOM 1456 N N . GLN B 2 79 ? -1.672 21.937 37.420 1.00 30.02 81 GLN C N 1
ATOM 1457 C CA . GLN B 2 79 ? -3.034 22.347 36.971 1.00 29.47 81 GLN C CA 1
ATOM 1458 C C . GLN B 2 79 ? -4.026 21.549 37.808 1.00 30.64 81 GLN C C 1
ATOM 1459 O O . GLN B 2 79 ? -3.908 20.337 37.803 1.00 31.14 81 GLN C O 1
ATOM 1465 N N . MET B 2 80 ? -4.866 22.228 38.586 1.00 31.76 82 MET C N 1
ATOM 1466 C CA . MET B 2 80 ? -5.952 21.612 39.374 1.00 35.00 82 MET C CA 1
ATOM 1467 C C . MET B 2 80 ? -7.294 22.038 38.754 1.00 36.85 82 MET C C 1
ATOM 1468 O O . MET B 2 80 ? -7.409 23.190 38.277 1.00 38.93 82 MET C O 1
ATOM 1473 N N . ASN B 2 81 ? -8.250 21.114 38.682 1.00 35.11 83 ASN C N 1
ATOM 1474 C CA . ASN B 2 81 ? -9.636 21.375 38.209 1.00 34.60 83 ASN C CA 1
ATOM 1475 C C . ASN B 2 81 ? -10.631 20.753 39.193 1.00 36.53 83 ASN C C 1
ATOM 1476 O O . ASN B 2 81 ? -10.214 19.890 40.016 1.00 36.32 83 ASN C O 1
ATOM 1481 N N . SER B 2 82 ? -11.893 21.190 39.131 1.00 37.41 84 SER C N 1
ATOM 1482 C CA . SER B 2 82 ? -13.020 20.609 39.905 1.00 37.03 84 SER C CA 1
ATOM 1483 C C . SER B 2 82 ? -12.562 20.458 41.347 1.00 36.49 84 SER C C 1
ATOM 1484 O O . SER B 2 82 ? -12.621 19.354 41.876 1.00 36.39 84 SER C O 1
ATOM 1487 N N . LEU B 2 83 ? -12.036 21.536 41.920 1.00 39.04 85 LEU C N 1
ATOM 1488 C CA . LEU B 2 83 ? -11.448 21.476 43.274 1.00 38.93 85 LEU C CA 1
ATOM 1489 C C . LEU B 2 83 ? -12.544 21.152 44.279 1.00 41.34 85 LEU C C 1
ATOM 1490 O O . LEU B 2 83 ? -13.670 21.685 44.135 1.00 39.95 85 LEU C O 1
ATOM 1495 N N . GLN B 2 84 ? -12.190 20.307 45.244 1.00 41.98 86 GLN C N 1
ATOM 1496 C CA . GLN B 2 84 ? -13.054 19.845 46.346 1.00 48.45 86 GLN C CA 1
ATOM 1497 C C . GLN B 2 84 ? -12.398 20.276 47.646 1.00 48.12 86 GLN C C 1
ATOM 1498 O O . GLN B 2 84 ? -11.176 20.397 47.713 1.00 42.62 86 GLN C O 1
ATOM 1504 N N . PRO B 2 85 ? -13.195 20.480 48.718 1.00 50.01 87 PRO C N 1
ATOM 1505 C CA . PRO B 2 85 ? -12.647 20.835 50.025 1.00 46.61 87 PRO C CA 1
ATOM 1506 C C . PRO B 2 85 ? -11.549 19.858 50.465 1.00 43.98 87 PRO C C 1
ATOM 1507 O O . PRO B 2 85 ? -10.700 20.257 51.213 1.00 47.80 87 PRO C O 1
ATOM 1511 N N . GLU B 2 86 ? -11.567 18.619 49.979 1.00 42.91 88 GLU C N 1
ATOM 1512 C CA . GLU B 2 86 ? -10.587 17.576 50.399 1.00 46.60 88 GLU C CA 1
ATOM 1513 C C . GLU B 2 86 ? -9.219 17.848 49.763 1.00 43.03 88 GLU C C 1
ATOM 1514 O O . GLU B 2 86 ? -8.258 17.267 50.256 1.00 41.80 88 GLU C O 1
ATOM 1520 N N . ASP B 2 87 ? -9.130 18.695 48.726 1.00 41.32 89 ASP C N 1
ATOM 1521 C CA . ASP B 2 87 ? -7.851 19.115 48.082 1.00 39.97 89 ASP C CA 1
ATOM 1522 C C . ASP B 2 87 ? -7.146 20.213 48.888 1.00 41.78 89 ASP C C 1
ATOM 1523 O O . ASP B 2 87 ? -6.069 20.671 48.462 1.00 40.60 89 ASP C O 1
ATOM 1528 N N . THR B 2 88 ? -7.750 20.644 49.992 1.00 41.96 90 THR C N 1
ATOM 1529 C CA . THR B 2 88 ? -7.231 21.688 50.906 1.00 42.07 90 THR C CA 1
ATOM 1530 C C . THR B 2 88 ? -5.949 21.173 51.564 1.00 37.59 90 THR C C 1
ATOM 1531 O O . THR B 2 88 ? -5.984 20.108 52.141 1.00 41.71 90 THR C O 1
ATOM 1535 N N . GLY B 2 89 ? -4.883 21.962 51.538 1.00 38.96 91 GLY C N 1
ATOM 1536 C CA . GLY B 2 89 ? -3.650 21.684 52.293 1.00 38.32 91 GLY C CA 1
ATOM 1537 C C . GLY B 2 89 ? -2.472 22.477 51.768 1.00 37.16 91 GLY C C 1
ATOM 1538 O O . GLY B 2 89 ? -2.652 23.320 50.844 1.00 38.76 91 GLY C O 1
ATOM 1539 N N . VAL B 2 90 ? -1.291 22.237 52.342 1.00 38.99 92 VAL C N 1
ATOM 1540 C CA . VAL B 2 90 ? -0.025 22.846 51.836 1.00 37.26 92 VAL C CA 1
ATOM 1541 C C . VAL B 2 90 ? 0.521 21.954 50.725 1.00 34.47 92 VAL C C 1
ATOM 1542 O O . VAL B 2 90 ? 0.712 20.758 50.962 1.00 33.80 92 VAL C O 1
ATOM 1546 N N . TYR B 2 91 ? 0.695 22.534 49.542 1.00 31.05 93 TYR C N 1
ATOM 1547 C CA . TYR B 2 91 ? 1.344 21.887 48.387 1.00 30.16 93 TYR C CA 1
ATOM 1548 C C . TYR B 2 91 ? 2.816 22.310 48.357 1.00 32.83 93 TYR C C 1
ATOM 1549 O O . TYR B 2 91 ? 3.154 23.463 48.676 1.00 36.74 93 TYR C O 1
ATOM 1558 N N . CYS B 2 92 ? 3.694 21.368 48.042 1.00 33.47 94 CYS C N 1
ATOM 1559 C CA . CYS B 2 92 ? 5.140 21.626 47.851 1.00 32.97 94 CYS C CA 1
ATOM 1560 C C . CYS B 2 92 ? 5.613 20.804 46.664 1.00 33.07 94 CYS C C 1
ATOM 1561 O O . CYS B 2 92 ? 5.094 19.690 46.425 1.00 34.39 94 CYS C O 1
ATOM 1564 N N . CYS B 2 93 ? 6.558 21.383 45.947 1.00 31.88 95 CYS C N 1
ATOM 1565 C CA . CYS B 2 93 ? 7.207 20.830 44.747 1.00 31.57 95 CYS C CA 1
ATOM 1566 C C . CYS B 2 93 ? 8.553 20.230 45.133 1.00 26.71 95 CYS C C 1
ATOM 1567 O O . CYS B 2 93 ? 9.184 20.781 46.038 1.00 29.61 95 CYS C O 1
ATOM 1570 N N . HIS B 2 94 ? 8.969 19.197 44.411 1.00 26.95 96 HIS C N 1
ATOM 1571 C CA . HIS B 2 94 ? 10.085 18.269 44.744 1.00 27.49 96 HIS C CA 1
ATOM 1572 C C . HIS B 2 94 ? 10.859 17.995 43.457 1.00 27.37 96 HIS C C 1
ATOM 1573 O O . HIS B 2 94 ? 10.286 17.425 42.535 1.00 26.42 96 HIS C O 1
ATOM 1580 N N . VAL B 2 95 ? 12.121 18.362 43.390 1.00 27.44 97 VAL C N 1
ATOM 1581 C CA . VAL B 2 95 ? 12.903 18.139 42.141 1.00 30.09 97 VAL C CA 1
ATOM 1582 C C . VAL B 2 95 ? 14.149 17.375 42.546 1.00 28.75 97 VAL C C 1
ATOM 1583 O O . VAL B 2 95 ? 14.800 17.768 43.540 1.00 29.61 97 VAL C O 1
ATOM 1587 N N . VAL B 2 96 ? 14.468 16.342 41.783 1.00 30.47 98 VAL C N 1
ATOM 1588 C CA . VAL B 2 96 ? 15.627 15.456 42.060 1.00 29.84 98 VAL C CA 1
ATOM 1589 C C . VAL B 2 96 ? 16.569 15.541 40.857 1.00 29.10 98 VAL C C 1
ATOM 1590 O O . VAL B 2 96 ? 16.092 15.364 39.704 1.00 25.92 98 VAL C O 1
ATOM 1594 N N . ILE B 2 97 ? 17.854 15.729 41.143 1.00 29.29 99 ILE C N 1
ATOM 1595 C CA . ILE B 2 97 ? 18.916 15.966 40.124 1.00 35.65 99 ILE C CA 1
ATOM 1596 C C . ILE B 2 97 ? 20.101 15.038 40.423 1.00 33.46 99 ILE C C 1
ATOM 1597 O O . ILE B 2 97 ? 20.623 15.067 41.564 1.00 35.04 99 ILE C O 1
ATOM 1602 N N . GLU B 2 98 ? 20.530 14.263 39.439 1.00 31.59 100 GLU C N 1
ATOM 1603 C CA . GLU B 2 98 ? 21.750 13.434 39.592 1.00 39.93 100 GLU C CA 1
ATOM 1604 C C . GLU B 2 98 ? 22.976 14.374 39.615 1.00 40.44 100 GLU C C 1
ATOM 1605 O O . GLU B 2 98 ? 23.117 15.157 38.694 1.00 44.81 100 GLU C O 1
ATOM 1611 N N . SER B 2 99 ? 23.786 14.361 40.675 1.00 43.04 101 SER C N 1
ATOM 1612 C CA . SER B 2 99 ? 25.121 15.015 40.719 1.00 48.16 101 SER C CA 1
ATOM 1613 C C . SER B 2 99 ? 26.138 14.089 40.055 1.00 51.66 101 SER C C 1
ATOM 1614 O O . SER B 2 99 ? 26.341 14.213 38.838 1.00 59.80 101 SER C O 1
ATOM 1617 N N . THR B 2 100 ? 26.714 13.149 40.797 1.00 54.71 102 THR C N 1
ATOM 1618 C CA . THR B 2 100 ? 27.614 12.108 40.232 1.00 50.30 102 THR C CA 1
ATOM 1619 C C . THR B 2 100 ? 26.771 10.860 39.978 1.00 49.56 102 THR C C 1
ATOM 1620 O O . THR B 2 100 ? 25.600 10.857 40.423 1.00 49.48 102 THR C O 1
ATOM 1624 N N . ARG B 2 101 ? 27.305 9.866 39.263 1.00 48.56 103 ARG C N 1
ATOM 1625 C CA . ARG B 2 101 ? 26.506 8.692 38.831 1.00 54.52 103 ARG C CA 1
ATOM 1626 C C . ARG B 2 101 ? 25.982 8.016 40.088 1.00 50.36 103 ARG C C 1
ATOM 1627 O O . ARG B 2 101 ? 26.761 7.928 41.062 1.00 48.11 103 ARG C O 1
ATOM 1635 N N . PHE B 2 102 ? 24.689 7.679 40.096 1.00 45.15 104 PHE C N 1
ATOM 1636 C CA . PHE B 2 102 ? 24.008 6.933 41.186 1.00 45.97 104 PHE C CA 1
ATOM 1637 C C . PHE B 2 102 ? 23.736 7.822 42.416 1.00 40.49 104 PHE C C 1
ATOM 1638 O O . PHE B 2 102 ? 23.136 7.281 43.354 1.00 38.78 104 PHE C O 1
ATOM 1646 N N . VAL B 2 103 ? 24.177 9.089 42.448 1.00 37.33 105 VAL C N 1
ATOM 1647 C CA . VAL B 2 103 ? 23.988 10.014 43.608 1.00 36.62 105 VAL C CA 1
ATOM 1648 C C . VAL B 2 103 ? 23.042 11.137 43.184 1.00 40.93 105 VAL C C 1
ATOM 1649 O O . VAL B 2 103 ? 23.268 11.749 42.111 1.00 40.75 105 VAL C O 1
ATOM 1653 N N . TYR B 2 104 ? 21.988 11.372 43.971 1.00 42.29 106 TYR C N 1
ATOM 1654 C CA . TYR B 2 104 ? 20.866 12.285 43.605 1.00 38.98 106 TYR C CA 1
ATOM 1655 C C . TYR B 2 104 ? 20.642 13.301 44.723 1.00 37.67 106 TYR C C 1
ATOM 1656 O O . TYR B 2 104 ? 20.478 12.886 45.903 1.00 36.47 106 TYR C O 1
ATOM 1665 N N . ASP B 2 105 ? 20.640 14.593 44.376 1.00 34.92 107 ASP C N 1
ATOM 1666 C CA . ASP B 2 105 ? 20.323 15.689 45.330 1.00 34.98 107 ASP C CA 1
ATOM 1667 C C . ASP B 2 105 ? 18.837 16.016 45.215 1.00 31.88 107 ASP C C 1
ATOM 1668 O O . ASP B 2 105 ? 18.290 16.020 44.102 1.00 32.58 107 ASP C O 1
ATOM 1673 N N . HIS B 2 106 ? 18.212 16.286 46.340 1.00 31.45 108 HIS C N 1
ATOM 1674 C CA . HIS B 2 106 ? 16.763 16.564 46.456 1.00 30.54 108 HIS C CA 1
ATOM 1675 C C . HIS B 2 106 ? 16.545 18.043 46.846 1.00 29.94 108 HIS C C 1
ATOM 1676 O O . HIS B 2 106 ? 17.224 18.548 47.738 1.00 26.23 108 HIS C O 1
ATOM 1683 N N . TYR B 2 107 ? 15.603 18.689 46.169 1.00 26.14 109 TYR C N 1
ATOM 1684 C CA . TYR B 2 107 ? 15.224 20.108 46.316 1.00 27.02 109 TYR C CA 1
ATOM 1685 C C . TYR B 2 107 ? 13.722 20.119 46.608 1.00 26.79 109 TYR C C 1
ATOM 1686 O O . TYR B 2 107 ? 12.938 19.418 45.889 1.00 26.16 109 TYR C O 1
ATOM 1695 N N . TRP B 2 108 ? 13.361 20.849 47.658 1.00 28.88 110 TRP C N 1
ATOM 1696 C CA . TRP B 2 108 ? 11.976 21.073 48.147 1.00 34.04 110 TRP C CA 1
ATOM 1697 C C . TRP B 2 108 ? 11.697 22.582 48.219 1.00 32.98 110 TRP C C 1
ATOM 1698 O O . TRP B 2 108 ? 12.537 23.320 48.730 1.00 28.88 110 TRP C O 1
ATOM 1709 N N . GLY B 2 109 ? 10.551 23.018 47.718 1.00 35.95 111 GLY C N 1
ATOM 1710 C CA . GLY B 2 109 ? 10.049 24.387 47.938 1.00 36.58 111 GLY C CA 1
ATOM 1711 C C . GLY B 2 109 ? 9.492 24.545 49.345 1.00 39.85 111 GLY C C 1
ATOM 1712 O O . GLY B 2 109 ? 9.463 23.552 50.111 1.00 35.43 111 GLY C O 1
ATOM 1713 N N . GLN B 2 110 ? 9.078 25.768 49.666 1.00 43.50 112 GLN C N 1
ATOM 1714 C CA . GLN B 2 110 ? 8.628 26.205 51.013 1.00 50.91 112 GLN C CA 1
ATOM 1715 C C . GLN B 2 110 ? 7.187 25.722 51.231 1.00 45.66 112 GLN C C 1
ATOM 1716 O O . GLN B 2 110 ? 6.772 25.599 52.376 1.00 46.47 112 GLN C O 1
ATOM 1722 N N . GLY B 2 111 ? 6.470 25.428 50.156 1.00 37.75 113 GLY C N 1
ATOM 1723 C CA . GLY B 2 111 ? 5.057 25.043 50.207 1.00 43.44 113 GLY C CA 1
ATOM 1724 C C . GLY B 2 111 ? 4.202 26.213 49.753 1.00 44.88 113 GLY C C 1
ATOM 1725 O O . GLY B 2 111 ? 4.716 27.348 49.672 1.00 40.11 113 GLY C O 1
ATOM 1726 N N . THR B 2 112 ? 2.950 25.941 49.418 1.00 41.89 114 THR C N 1
ATOM 1727 C CA . THR B 2 112 ? 1.946 26.976 49.100 1.00 47.40 114 THR C CA 1
ATOM 1728 C C . THR B 2 112 ? 0.588 26.433 49.557 1.00 42.01 114 THR C C 1
ATOM 1729 O O . THR B 2 112 ? 0.310 25.248 49.314 1.00 39.90 114 THR C O 1
ATOM 1733 N N . ARG B 2 113 ? -0.162 27.264 50.275 1.00 40.03 115 ARG C N 1
ATOM 1734 C CA . ARG B 2 113 ? -1.462 26.942 50.909 1.00 42.65 115 ARG C CA 1
ATOM 1735 C C . ARG B 2 113 ? -2.566 27.044 49.850 1.00 38.90 115 ARG C C 1
ATOM 1736 O O . ARG B 2 113 ? -2.589 28.004 49.066 1.00 42.26 115 ARG C O 1
ATOM 1744 N N . VAL B 2 114 ? -3.386 26.012 49.768 1.00 35.07 116 VAL C N 1
ATOM 1745 C CA . VAL B 2 114 ? -4.587 25.943 48.895 1.00 37.46 116 VAL C CA 1
ATOM 1746 C C . VAL B 2 114 ? -5.742 25.630 49.842 1.00 37.73 116 VAL C C 1
ATOM 1747 O O . VAL B 2 114 ? -5.568 24.776 50.735 1.00 35.42 116 VAL C O 1
ATOM 1751 N N . THR B 2 115 ? -6.801 26.425 49.750 1.00 41.00 117 THR C N 1
ATOM 1752 C CA . THR B 2 115 ? -7.967 26.369 50.657 1.00 45.7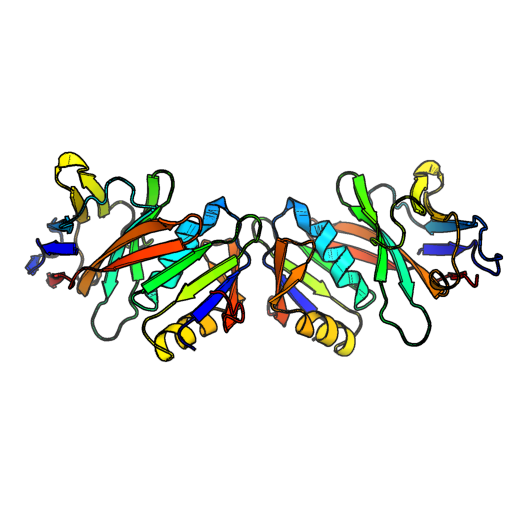8 117 THR C CA 1
ATOM 1753 C C . THR B 2 115 ? -9.226 26.401 49.794 1.00 46.90 117 THR C C 1
ATOM 1754 O O . THR B 2 115 ? -9.412 27.388 49.045 1.00 45.66 117 THR C O 1
ATOM 1758 N N . VAL B 2 116 ? -10.000 25.316 49.848 1.00 46.80 118 VAL C N 1
ATOM 1759 C CA . VAL B 2 116 ? -11.262 25.145 49.076 1.00 50.16 118 VAL C CA 1
ATOM 1760 C C . VAL B 2 116 ? -12.422 25.132 50.079 1.00 50.57 118 VAL C C 1
ATOM 1761 O O . VAL B 2 116 ? -12.348 24.365 51.051 1.00 54.19 118 VAL C O 1
ATOM 1765 N N . SER B 2 117 ? -13.420 25.989 49.870 1.00 58.97 119 SER C N 1
ATOM 1766 C CA . SER B 2 117 ? -14.681 26.080 50.659 1.00 66.78 119 SER C CA 1
ATOM 1767 C C . SER B 2 117 ? -15.831 25.522 49.826 1.00 57.85 119 SER C C 1
ATOM 1768 O O . SER B 2 117 ? -15.855 26.142 48.757 1.00 51.23 119 SER C O 1
ATOM 1771 N N . ASP C 3 1 ? 21.391 6.795 61.027 1.00 51.29 173 ASP E N 1
ATOM 1772 C CA . ASP C 3 1 ? 20.033 6.758 61.702 1.00 51.23 173 ASP E CA 1
ATOM 1773 C C . ASP C 3 1 ? 19.014 7.601 60.927 1.00 46.68 173 ASP E C 1
ATOM 1774 O O . ASP C 3 1 ? 17.789 7.388 61.117 1.00 44.68 173 ASP E O 1
ATOM 1779 N N . SER C 3 2 ? 19.482 8.520 60.083 1.00 42.84 174 SER E N 1
ATOM 1780 C CA . SER C 3 2 ? 18.641 9.242 59.093 1.00 44.73 174 SER E CA 1
ATOM 1781 C C . SER C 3 2 ? 18.560 8.452 57.779 1.00 43.43 174 SER E C 1
ATOM 1782 O O . SER C 3 2 ? 17.715 8.816 56.915 1.00 40.04 174 SER E O 1
ATOM 1785 N N . TRP C 3 3 ? 19.420 7.438 57.610 1.00 38.00 175 TRP E N 1
ATOM 1786 C CA . TRP C 3 3 ? 19.561 6.692 56.323 1.00 37.41 175 TRP E CA 1
ATOM 1787 C C . TRP C 3 3 ? 18.824 5.354 56.372 1.00 35.68 175 TRP E C 1
ATOM 1788 O O . TRP C 3 3 ? 19.021 4.596 57.325 1.00 38.67 175 TRP E O 1
ATOM 1799 N N . VAL C 3 4 ? 18.121 5.009 55.306 1.00 36.22 176 VAL E N 1
ATOM 1800 C CA . VAL C 3 4 ? 17.484 3.671 55.177 1.00 37.88 176 VAL E CA 1
ATOM 1801 C C . VAL C 3 4 ? 17.851 3.102 53.820 1.00 36.18 176 VAL E C 1
ATOM 1802 O O . VAL C 3 4 ? 18.183 3.876 52.923 1.00 36.71 176 VAL E O 1
ATOM 1806 N N . THR C 3 5 ? 17.780 1.785 53.716 1.00 32.64 177 THR E N 1
ATOM 1807 C CA . THR C 3 5 ? 17.876 1.062 52.439 1.00 32.34 177 THR E CA 1
ATOM 1808 C C . THR C 3 5 ? 16.469 0.555 52.105 1.00 30.04 177 THR E C 1
ATOM 1809 O O . THR C 3 5 ? 15.856 -0.219 52.903 1.00 29.57 177 THR E O 1
ATOM 1813 N N . VAL C 3 6 ? 15.984 0.984 50.956 1.00 24.79 178 VAL E N 1
ATOM 1814 C CA . VAL C 3 6 ? 14.697 0.519 50.388 1.00 27.94 178 VAL E CA 1
ATOM 1815 C C . VAL C 3 6 ? 15.021 -0.494 49.282 1.00 28.13 178 VAL E C 1
ATOM 1816 O O . VAL C 3 6 ? 15.916 -0.244 48.465 1.00 25.89 178 VAL E O 1
ATOM 1820 N N . PHE C 3 7 ? 14.342 -1.622 49.256 1.00 27.97 179 PHE E N 1
ATOM 1821 C CA . PHE C 3 7 ? 14.739 -2.697 48.326 1.00 30.63 179 PHE E CA 1
ATOM 1822 C C . PHE C 3 7 ? 13.498 -3.478 47.887 1.00 30.49 179 PHE E C 1
ATOM 1823 O O . PHE C 3 7 ? 12.425 -3.432 48.566 1.00 26.79 179 PHE E O 1
ATOM 1831 N N . GLY C 3 8 ? 13.686 -4.179 46.770 1.00 27.91 180 GLY E N 1
ATOM 1832 C CA . GLY C 3 8 ? 12.824 -5.283 46.322 1.00 30.49 180 GLY E CA 1
ATOM 1833 C C . GLY C 3 8 ? 12.088 -4.922 45.062 1.00 31.16 180 GLY E C 1
ATOM 1834 O O . GLY C 3 8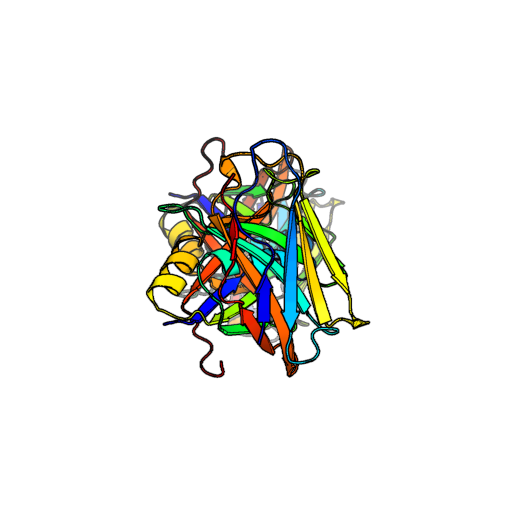 ? 11.155 -5.617 44.771 1.00 37.27 180 GLY E O 1
ATOM 1835 N N . PHE C 3 9 ? 12.496 -3.859 44.364 1.00 33.05 181 PHE E N 1
ATOM 1836 C CA . PHE C 3 9 ? 11.748 -3.260 43.228 1.00 33.49 181 PHE E CA 1
ATOM 1837 C C . PHE C 3 9 ? 12.601 -3.427 41.990 1.00 26.12 181 PHE E C 1
ATOM 1838 O O . PHE C 3 9 ? 13.819 -3.428 42.076 1.00 23.42 181 PHE E O 1
ATOM 1846 N N . PRO C 3 10 ? 11.955 -3.534 40.829 1.00 29.59 182 PRO E N 1
ATOM 1847 C CA . PRO C 3 10 ? 12.654 -3.529 39.547 1.00 31.61 182 PRO E CA 1
ATOM 1848 C C . PRO C 3 10 ? 13.115 -2.115 39.131 1.00 34.50 182 PRO E C 1
ATOM 1849 O O . PRO C 3 10 ? 12.497 -1.149 39.515 1.00 33.62 182 PRO E O 1
ATOM 1853 N N . GLN C 3 11 ? 14.204 -2.031 38.362 1.00 35.37 183 GLN E N 1
ATOM 1854 C CA . GLN C 3 11 ? 14.860 -0.766 37.940 1.00 41.07 183 GLN E CA 1
ATOM 1855 C C . GLN C 3 11 ? 13.822 0.194 37.364 1.00 38.27 183 GLN E C 1
ATOM 1856 O O . GLN C 3 11 ? 13.915 1.368 37.670 1.00 35.39 183 GLN E O 1
ATOM 1862 N N . ALA C 3 12 ? 12.873 -0.304 36.568 1.00 35.11 184 ALA E N 1
ATOM 1863 C CA . ALA C 3 12 ? 11.864 0.511 35.860 1.00 34.40 184 ALA E CA 1
ATOM 1864 C C . ALA C 3 12 ? 10.962 1.213 36.885 1.00 32.31 184 ALA E C 1
ATOM 1865 O O . ALA C 3 12 ? 10.276 2.124 36.500 1.00 32.48 184 ALA E O 1
ATOM 1867 N N . SER C 3 13 ? 10.895 0.732 38.117 1.00 30.44 185 SER E N 1
ATOM 1868 C CA . SER C 3 13 ? 9.933 1.223 39.128 1.00 34.93 185 SER E CA 1
ATOM 1869 C C . SER C 3 13 ? 10.637 2.121 40.146 1.00 32.49 18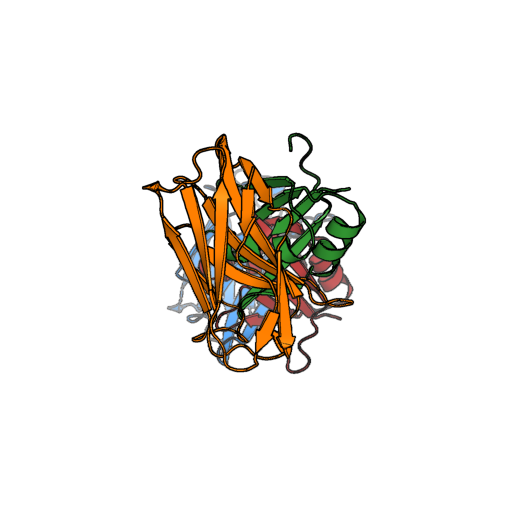5 SER E C 1
ATOM 1870 O O . SER C 3 13 ? 9.957 2.562 41.092 1.00 33.27 185 SER E O 1
ATOM 1873 N N . ALA C 3 14 ? 11.943 2.330 40.003 1.00 28.62 186 ALA E N 1
ATOM 1874 C CA . ALA C 3 14 ? 12.778 3.030 41.008 1.00 31.03 186 ALA E CA 1
ATOM 1875 C C . ALA C 3 14 ? 12.183 4.399 41.342 1.00 29.66 186 ALA E C 1
ATOM 1876 O O . ALA C 3 14 ? 11.959 4.718 42.535 1.00 31.64 186 ALA E O 1
ATOM 1878 N N . SER C 3 15 ? 11.925 5.193 40.316 1.00 30.23 187 SER E N 1
ATOM 1879 C CA . SER C 3 15 ? 11.504 6.595 40.493 1.00 30.41 187 SER E CA 1
ATOM 1880 C C . SER C 3 15 ? 10.080 6.618 41.077 1.00 29.86 187 SER E C 1
ATOM 1881 O O . SER C 3 15 ? 9.835 7.521 41.948 1.00 29.42 187 SER E O 1
ATOM 1884 N N . TYR C 3 16 ? 9.239 5.608 40.793 1.00 28.22 188 TYR E N 1
ATOM 1885 C CA . TYR C 3 16 ? 7.867 5.489 41.396 1.00 26.39 188 TYR E CA 1
ATOM 1886 C C . TYR C 3 16 ? 8.008 5.239 42.896 1.00 25.96 188 TYR E C 1
ATOM 1887 O O . TYR C 3 16 ? 7.325 5.902 43.724 1.00 27.04 188 TYR E O 1
ATOM 1896 N N . ILE C 3 17 ? 8.980 4.406 43.257 1.00 24.89 189 ILE E N 1
ATOM 1897 C CA . ILE C 3 17 ? 9.220 4.030 44.677 1.00 28.64 189 ILE E CA 1
ATOM 1898 C C . ILE C 3 17 ? 9.843 5.208 45.447 1.00 26.87 189 ILE E C 1
ATOM 1899 O O . ILE C 3 17 ? 9.389 5.453 46.567 1.00 26.88 189 ILE E O 1
ATOM 1904 N N . LEU C 3 18 ? 10.782 5.954 44.863 1.00 27.48 190 LEU E N 1
ATOM 1905 C CA . LEU C 3 18 ? 11.350 7.192 45.481 1.00 27.95 190 LEU E CA 1
ATOM 1906 C C . LEU C 3 18 ? 10.218 8.215 45.748 1.00 25.46 190 LEU E C 1
ATOM 1907 O O . LEU C 3 18 ? 10.120 8.731 46.850 1.00 23.82 190 LEU E O 1
ATOM 1912 N N . LEU C 3 19 ? 9.316 8.475 44.818 1.00 26.85 191 LEU E N 1
ATOM 1913 C CA . LEU C 3 19 ? 8.230 9.448 45.102 1.00 30.79 191 LEU E CA 1
ATOM 1914 C C . LEU C 3 19 ? 7.359 8.954 46.253 1.00 34.43 191 LEU E C 1
ATOM 1915 O O . LEU C 3 19 ? 6.889 9.823 46.968 1.00 36.56 191 LEU E O 1
ATOM 1920 N N . GLN C 3 20 ? 7.145 7.630 46.403 1.00 34.55 192 GLN E N 1
ATOM 1921 C CA . GLN C 3 20 ? 6.348 7.037 47.517 1.00 31.08 192 GLN E CA 1
ATOM 1922 C C . GLN C 3 20 ? 7.051 7.321 48.845 1.00 31.34 192 GLN E C 1
ATOM 1923 O O . GLN C 3 20 ? 6.343 7.714 49.847 1.00 31.15 192 GLN E O 1
ATOM 1929 N N . PHE C 3 21 ? 8.378 7.144 48.873 1.00 27.29 193 PHE E N 1
ATOM 1930 C CA . PHE C 3 21 ? 9.191 7.321 50.105 1.00 30.09 193 PHE E CA 1
ATOM 1931 C C . PHE C 3 21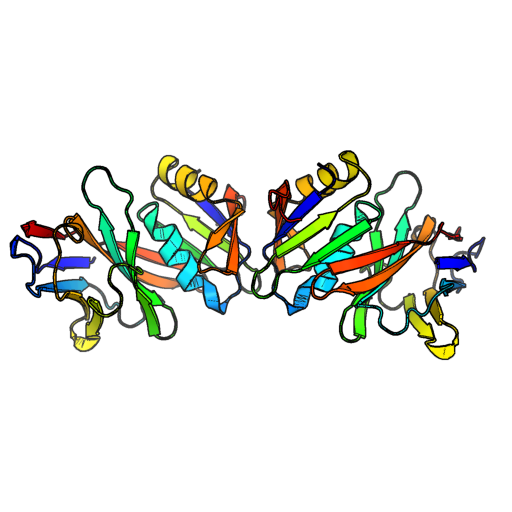 ? 9.429 8.809 50.410 1.00 33.34 193 PHE E C 1
ATOM 1932 O O . PHE C 3 21 ? 9.660 9.114 51.613 1.00 34.55 193 PHE E O 1
ATOM 1940 N N . ALA C 3 22 ? 9.343 9.695 49.407 1.00 33.48 194 ALA E N 1
ATOM 1941 C CA . ALA C 3 22 ? 9.489 11.169 49.567 1.00 35.63 194 ALA E CA 1
ATOM 1942 C C . ALA C 3 22 ? 8.320 11.713 50.400 1.00 32.18 194 ALA E C 1
ATOM 1943 O O . ALA C 3 22 ? 8.492 12.712 51.087 1.00 26.58 194 ALA E O 1
ATOM 1945 N N . GLN C 3 23 ? 7.171 11.052 50.340 1.00 29.85 195 GLN E N 1
ATOM 1946 C CA . GLN C 3 23 ? 6.020 11.368 51.210 1.00 33.56 195 GLN E CA 1
ATOM 1947 C C . GLN C 3 23 ? 6.432 11.476 52.687 1.00 35.94 195 GLN E C 1
ATOM 1948 O O . GLN C 3 23 ? 5.875 12.331 53.360 1.00 39.68 195 GLN E O 1
ATOM 1954 N N . TYR C 3 24 ? 7.315 10.617 53.190 1.00 37.82 196 TYR E N 1
ATOM 1955 C CA . TYR C 3 24 ? 7.543 10.430 54.647 1.00 37.05 196 TYR E CA 1
ATOM 1956 C C . TYR C 3 24 ? 8.599 11.385 55.211 1.00 38.29 196 TYR E C 1
ATOM 1957 O O . TYR C 3 24 ? 8.957 11.216 56.375 1.00 41.99 196 TYR E O 1
ATOM 1966 N N . GLY C 3 25 ? 9.086 12.357 54.440 1.00 43.55 197 GLY E N 1
ATOM 1967 C CA . GLY C 3 25 ? 10.129 13.299 54.904 1.00 40.09 197 GLY E CA 1
ATOM 1968 C C . GLY C 3 25 ? 10.780 13.971 53.722 1.00 39.46 197 GLY E C 1
ATOM 1969 O O . GLY C 3 25 ? 10.681 13.417 52.594 1.00 39.76 197 GLY E O 1
ATOM 1970 N N . ASN C 3 26 ? 11.408 15.120 53.932 1.00 37.78 198 ASN E N 1
ATOM 1971 C CA . ASN C 3 26 ? 12.042 15.864 52.817 1.00 37.88 198 ASN E CA 1
ATOM 1972 C C . ASN C 3 26 ? 13.413 15.228 52.614 1.00 43.06 198 ASN E C 1
ATOM 1973 O O . ASN C 3 26 ? 14.351 15.577 53.341 1.00 42.60 198 ASN E O 1
ATOM 1978 N N . ILE C 3 27 ? 13.489 14.272 51.696 1.00 40.63 199 ILE E N 1
ATOM 1979 C CA . ILE C 3 27 ? 14.730 13.490 51.438 1.00 39.07 199 ILE E CA 1
ATOM 1980 C C . ILE C 3 27 ? 15.817 14.487 51.029 1.00 35.58 199 ILE E C 1
ATOM 1981 O O . ILE C 3 27 ? 15.521 15.346 50.172 1.00 32.19 199 ILE E O 1
ATOM 1986 N N . LEU C 3 28 ? 17.003 14.378 51.633 1.00 34.73 200 LEU E N 1
ATOM 1987 C CA . LEU C 3 28 ? 18.207 15.182 51.297 1.00 40.77 200 LEU E CA 1
ATOM 1988 C C . LEU C 3 28 ? 18.862 14.600 50.049 1.00 38.94 200 LEU E C 1
ATOM 1989 O O . LEU C 3 28 ? 19.224 15.374 49.151 1.00 38.41 200 LEU E O 1
ATOM 1994 N N . LYS C 3 29 ? 18.999 13.280 50.001 1.00 36.87 201 LYS E N 1
ATOM 1995 C CA . LYS C 3 29 ? 19.774 12.629 48.923 1.00 37.86 201 LYS E CA 1
ATOM 1996 C C . LYS C 3 29 ? 19.406 11.144 48.841 1.00 34.62 201 LYS E C 1
ATOM 1997 O O . LYS C 3 29 ? 18.919 10.547 49.837 1.00 29.39 201 LYS E O 1
ATOM 2003 N N . HIS C 3 30 ? 19.597 10.563 47.664 1.00 32.66 202 HIS E N 1
ATOM 2004 C CA . HIS C 3 30 ? 19.439 9.104 47.464 1.00 32.37 202 HIS E CA 1
ATOM 2005 C C . HIS C 3 30 ? 20.558 8.649 46.540 1.00 31.40 202 HIS E C 1
ATOM 2006 O O . HIS C 3 30 ? 21.022 9.446 45.699 1.00 32.80 202 HIS E O 1
ATOM 2013 N N . VAL C 3 31 ? 20.993 7.426 46.771 1.00 30.69 203 VAL E N 1
ATOM 2014 C CA . VAL C 3 31 ? 22.069 6.731 46.025 1.00 33.25 203 VAL E CA 1
ATOM 2015 C C . VAL C 3 31 ? 21.450 5.441 45.485 1.00 34.78 203 VAL E C 1
ATOM 2016 O O . VAL C 3 31 ? 20.951 4.632 46.321 1.00 33.09 203 VAL E O 1
ATOM 2020 N N . MET C 3 32 ? 21.464 5.268 44.165 1.00 38.01 204 MET E N 1
ATOM 2021 C CA . MET C 3 32 ? 20.961 4.062 43.468 1.00 48.31 204 MET E CA 1
ATOM 2022 C C . MET C 3 32 ? 22.115 3.086 43.164 1.00 55.35 204 MET E C 1
ATOM 2023 O O . MET C 3 32 ? 23.208 3.530 42.815 1.00 55.90 204 MET E O 1
ATOM 2028 N N . SER C 3 33 ? 21.856 1.785 43.297 1.00 61.04 205 SER E N 1
ATOM 2029 C CA . SER C 3 33 ? 22.763 0.661 42.941 1.00 62.89 205 SER E CA 1
ATOM 2030 C C . SER C 3 33 ? 22.916 0.534 41.409 1.00 60.19 205 SER E C 1
ATOM 2031 O O . SER C 3 33 ? 21.936 0.803 40.637 1.00 52.64 205 SER E O 1
ATOM 2034 N N . ASN C 3 34 ? 24.096 0.124 40.947 1.00 58.22 206 ASN E N 1
ATOM 2035 C CA . ASN C 3 34 ? 24.294 -0.174 39.503 1.00 61.74 206 ASN E CA 1
ATOM 2036 C C . ASN C 3 34 ? 23.332 -1.309 39.106 1.00 62.72 206 ASN E C 1
ATOM 2037 O O . ASN C 3 34 ? 22.417 -1.052 38.279 1.00 55.04 206 ASN E O 1
ATOM 2042 N N . THR C 3 35 ? 23.507 -2.513 39.665 1.00 59.97 207 THR E N 1
ATOM 2043 C CA . THR C 3 35 ? 22.700 -3.714 39.292 1.00 64.54 207 THR E CA 1
ATOM 2044 C C . THR C 3 35 ? 21.570 -3.981 40.311 1.00 58.32 207 THR E C 1
ATOM 2045 O O . THR C 3 35 ? 20.508 -4.411 39.859 1.00 59.96 207 THR E O 1
ATOM 2049 N N . GLY C 3 36 ? 21.776 -3.714 41.611 1.00 51.02 208 GLY E N 1
ATOM 2050 C CA . GLY C 3 36 ? 20.921 -4.166 42.735 1.00 42.02 208 GLY E CA 1
ATOM 2051 C C . GLY C 3 36 ? 19.492 -3.662 42.635 1.00 33.80 208 GLY E C 1
ATOM 2052 O O . GLY C 3 36 ? 19.237 -2.743 41.888 1.00 39.54 208 GLY E O 1
ATOM 2053 N N . ASN C 3 37 ? 18.580 -4.261 43.377 1.00 28.46 209 ASN E N 1
ATOM 2054 C CA . ASN C 3 37 ? 17.156 -3.881 43.435 1.00 27.53 209 ASN E CA 1
ATOM 2055 C C . ASN C 3 37 ? 16.939 -2.996 44.678 1.00 27.37 209 ASN E C 1
ATOM 2056 O O . ASN C 3 37 ? 15.936 -3.207 45.396 1.00 30.06 209 ASN E O 1
ATOM 2061 N N . TRP C 3 38 ? 17.865 -2.085 44.980 1.00 29.97 210 TRP E N 1
ATOM 2062 C CA . TRP C 3 38 ? 17.820 -1.296 46.237 1.00 30.31 210 TRP E CA 1
ATOM 2063 C C . TRP C 3 38 ? 18.287 0.150 46.033 1.00 30.99 210 TRP E C 1
ATOM 2064 O O . TRP C 3 38 ? 18.974 0.430 45.061 1.00 33.16 210 TRP E O 1
ATOM 2075 N N . MET C 3 39 ? 17.998 1.011 47.005 1.00 31.68 211 MET E N 1
ATOM 2076 C CA . MET C 3 39 ? 18.500 2.414 47.062 1.00 34.79 211 MET E CA 1
ATOM 2077 C C . MET C 3 39 ? 18.643 2.819 48.541 1.00 32.72 211 MET E C 1
ATOM 2078 O O . MET C 3 39 ? 17.900 2.291 49.420 1.00 29.04 211 MET E O 1
ATOM 2083 N N . HIS C 3 40 ? 19.622 3.688 48.799 1.00 32.07 212 HIS E N 1
ATOM 2084 C CA . HIS C 3 40 ? 19.907 4.327 50.104 1.00 32.44 212 HIS E CA 1
ATOM 2085 C C . HIS C 3 40 ? 19.270 5.726 50.069 1.00 32.06 212 HIS E C 1
ATOM 2086 O O . HIS C 3 40 ? 19.522 6.486 49.133 1.00 34.76 212 HIS E O 1
ATOM 2093 N N . ILE C 3 41 ? 18.358 5.990 50.983 1.00 28.11 213 ILE E N 1
ATOM 2094 C CA . ILE C 3 41 ? 17.663 7.294 51.137 1.00 30.78 213 ILE E CA 1
ATOM 2095 C C . ILE C 3 41 ? 18.132 7.911 52.447 1.00 32.56 213 ILE E C 1
ATOM 2096 O O . ILE C 3 41 ? 18.016 7.237 53.487 1.00 28.74 213 ILE E O 1
ATOM 2101 N N . ARG C 3 42 ? 18.612 9.153 52.365 1.00 33.13 214 ARG E N 1
ATOM 2102 C CA . ARG C 3 42 ? 18.910 10.011 53.536 1.00 34.52 214 ARG E CA 1
ATOM 2103 C C . ARG C 3 42 ? 17.747 10.960 53.839 1.00 34.04 214 ARG E C 1
ATOM 2104 O O . ARG C 3 42 ? 17.525 11.897 53.068 1.00 31.76 214 ARG E O 1
ATOM 2112 N N . TYR C 3 43 ? 17.057 10.758 54.955 1.00 33.28 215 TYR E N 1
ATOM 2113 C CA . TYR C 3 43 ? 16.023 11.698 55.459 1.00 32.42 215 TYR E CA 1
ATOM 2114 C C . TYR C 3 43 ? 16.662 12.799 56.302 1.00 34.79 215 TYR E C 1
ATOM 2115 O O . TYR C 3 43 ? 17.868 12.771 56.556 1.00 32.39 215 TYR E O 1
ATOM 2124 N N . GLN C 3 44 ? 15.837 13.751 56.722 1.00 39.54 216 GLN E N 1
ATOM 2125 C CA . GLN C 3 44 ? 16.279 14.857 57.607 1.00 47.39 216 GLN E CA 1
ATOM 2126 C C . GLN C 3 44 ? 16.437 14.329 59.026 1.00 45.23 216 GLN E C 1
ATOM 2127 O O . GLN C 3 44 ? 17.257 14.896 59.745 1.00 47.80 216 GLN E O 1
ATOM 2133 N N . SER C 3 45 ? 15.681 13.307 59.420 1.00 43.83 217 SER E N 1
ATOM 2134 C CA . SER C 3 45 ? 15.599 12.922 60.853 1.00 44.97 217 SER E CA 1
ATOM 2135 C C . SER C 3 45 ? 15.352 11.424 61.047 1.00 46.31 217 SER E C 1
ATOM 2136 O O . SER C 3 45 ? 14.878 10.733 60.093 1.00 40.51 217 SER E O 1
ATOM 2139 N N . LYS C 3 46 ? 15.683 10.964 62.256 1.00 44.85 218 LYS E N 1
ATOM 2140 C CA . LYS C 3 46 ? 15.410 9.595 62.768 1.00 51.44 218 LYS E CA 1
ATOM 2141 C C . LYS C 3 46 ? 13.919 9.288 62.608 1.00 49.61 218 LYS E C 1
ATOM 2142 O O . LYS C 3 46 ? 13.567 8.206 62.130 1.00 45.13 218 LYS E O 1
ATOM 2148 N N . LEU C 3 47 ? 13.072 10.232 63.011 1.00 46.22 219 LEU E N 1
ATOM 2149 C CA . LEU C 3 47 ? 11.600 10.079 63.009 1.00 44.39 219 LEU E CA 1
ATOM 2150 C C . LEU C 3 47 ? 11.125 9.788 61.587 1.00 42.10 219 LEU E C 1
ATOM 2151 O O . LEU C 3 47 ? 10.220 8.967 61.427 1.00 46.72 219 LEU E O 1
ATOM 2156 N N . GLN C 3 48 ? 11.664 10.505 60.599 1.00 37.71 220 GLN E N 1
ATOM 2157 C CA . GLN C 3 48 ? 11.347 10.289 59.169 1.00 36.42 220 GLN E CA 1
ATOM 2158 C C . GLN C 3 48 ? 11.818 8.876 58.762 1.00 32.29 220 GLN E C 1
ATOM 2159 O O . GLN C 3 48 ? 11.015 8.116 58.249 1.00 31.31 220 GLN E O 1
ATOM 2165 N N . ALA C 3 49 ? 13.077 8.541 59.016 1.00 35.69 221 ALA E N 1
ATOM 2166 C CA . ALA C 3 49 ? 13.670 7.195 58.840 1.00 38.09 221 ALA E CA 1
ATOM 2167 C C . ALA C 3 49 ? 12.712 6.150 59.434 1.00 42.28 221 ALA E C 1
ATOM 2168 O O . ALA C 3 49 ? 12.354 5.185 58.719 1.00 38.75 221 ALA E O 1
ATOM 2170 N N . ARG C 3 50 ? 12.244 6.372 60.665 1.00 44.43 222 ARG E N 1
ATOM 2171 C CA . ARG C 3 50 ? 11.382 5.406 61.397 1.00 45.46 222 ARG E CA 1
ATOM 2172 C C . ARG C 3 50 ? 10.088 5.204 60.616 1.00 40.43 222 ARG E C 1
ATOM 2173 O O . ARG C 3 50 ? 9.639 4.048 60.541 1.00 40.76 222 ARG E O 1
ATOM 2181 N N . LYS C 3 51 ? 9.527 6.273 60.041 1.00 33.50 223 LYS E N 1
ATOM 2182 C CA . LYS C 3 51 ? 8.273 6.174 59.261 1.00 33.45 223 LYS E CA 1
ATOM 2183 C C . LYS C 3 51 ? 8.496 5.368 57.956 1.00 34.57 223 LYS E C 1
ATOM 2184 O O . LYS C 3 51 ? 7.587 4.584 57.583 1.00 35.13 223 LYS E O 1
ATOM 2190 N N . ALA C 3 52 ? 9.632 5.537 57.263 1.00 30.90 224 ALA E N 1
ATOM 2191 C CA . ALA C 3 52 ? 9.978 4.707 56.084 1.00 32.67 224 ALA E CA 1
ATOM 2192 C C . ALA C 3 52 ? 10.143 3.224 56.515 1.00 32.91 224 ALA E C 1
ATOM 2193 O O . ALA C 3 52 ? 9.549 2.369 55.884 1.00 31.11 224 ALA E O 1
ATOM 2195 N N . LEU C 3 53 ? 10.843 2.942 57.617 1.00 34.61 225 LEU E N 1
ATOM 2196 C CA . LEU C 3 53 ? 11.070 1.570 58.150 1.00 39.44 225 LEU E CA 1
ATOM 2197 C C . LEU C 3 53 ? 9.745 0.845 58.441 1.00 43.77 225 LEU E C 1
ATOM 2198 O O . LEU C 3 53 ? 9.651 -0.355 58.118 1.00 43.58 225 LEU E O 1
ATOM 2203 N N . SER C 3 54 ? 8.743 1.546 58.976 1.00 43.24 226 SER E N 1
ATOM 2204 C CA . SER C 3 54 ? 7.390 1.004 59.250 1.00 38.06 226 SER E CA 1
ATOM 2205 C C . SER C 3 54 ? 6.750 0.466 57.968 1.00 36.03 226 SER E C 1
ATOM 2206 O O . SER C 3 54 ? 5.677 -0.151 58.068 1.00 35.54 226 SER E O 1
ATOM 2209 N N . LYS C 3 55 ? 7.318 0.743 56.796 1.00 34.18 227 LYS E N 1
ATOM 2210 C CA . LYS C 3 55 ? 6.703 0.355 55.492 1.00 37.78 227 LYS E CA 1
ATOM 2211 C C . LYS C 3 55 ? 7.289 -0.978 54.999 1.00 35.13 227 LYS E C 1
ATOM 2212 O O . LYS C 3 55 ? 6.843 -1.472 53.941 1.00 34.34 227 LYS E O 1
ATOM 2218 N N . ASP C 3 56 ? 8.299 -1.486 55.712 1.00 36.12 228 ASP E N 1
ATOM 2219 C CA . ASP C 3 56 ? 8.897 -2.820 55.494 1.00 35.82 228 ASP E CA 1
ATOM 2220 C C . ASP C 3 56 ? 7.802 -3.876 55.291 1.00 37.55 228 ASP E C 1
ATOM 2221 O O . ASP C 3 56 ? 7.016 -4.089 56.207 1.00 33.41 228 ASP E O 1
ATOM 2226 N N . GLY C 3 57 ? 7.768 -4.515 54.123 1.00 35.39 229 GLY E N 1
ATOM 2227 C CA . GLY C 3 57 ? 6.866 -5.641 53.832 1.00 35.54 229 GLY E CA 1
ATOM 2228 C C . GLY C 3 57 ? 5.552 -5.195 53.222 1.00 36.03 229 GLY E C 1
ATOM 2229 O O . GLY C 3 57 ? 4.690 -6.070 53.007 1.00 33.84 229 GLY E O 1
ATOM 2230 N N . ARG C 3 58 ? 5.372 -3.892 52.974 1.00 38.96 230 ARG E N 1
ATOM 2231 C CA . ARG C 3 58 ? 4.113 -3.353 52.393 1.00 41.08 230 ARG E CA 1
ATOM 2232 C C . ARG C 3 58 ? 4.209 -3.395 50.871 1.00 36.46 230 ARG E C 1
ATOM 2233 O O . ARG C 3 58 ? 5.326 -3.407 50.327 1.00 35.27 230 ARG E O 1
ATOM 2241 N N . ILE C 3 59 ? 3.050 -3.354 50.233 1.00 35.34 231 ILE E N 1
ATOM 2242 C CA . ILE C 3 59 ? 2.876 -3.411 48.756 1.00 37.50 231 ILE E CA 1
ATOM 2243 C C . ILE C 3 59 ? 2.655 -1.986 48.253 1.00 37.45 231 ILE E C 1
ATOM 2244 O O . ILE C 3 59 ? 1.822 -1.292 48.813 1.00 38.72 231 ILE E O 1
ATOM 2249 N N . PHE C 3 60 ? 3.424 -1.581 47.254 1.00 35.01 232 PHE E N 1
ATOM 2250 C CA . PHE C 3 60 ? 3.302 -0.290 46.553 1.00 33.97 232 PHE E CA 1
ATOM 2251 C C . PHE C 3 60 ? 2.942 -0.621 45.113 1.00 37.66 232 PHE E C 1
ATOM 2252 O O . PHE C 3 60 ? 3.390 -1.695 44.624 1.00 32.38 232 PHE E O 1
ATOM 2260 N N . GLY C 3 61 ? 2.140 0.252 44.503 1.00 41.71 233 GLY E N 1
ATOM 2261 C CA . GLY C 3 61 ? 1.744 0.193 43.082 1.00 47.87 233 GLY E CA 1
ATOM 2262 C C . GLY C 3 61 ? 1.075 -1.124 42.727 1.00 47.71 233 GLY E C 1
ATOM 2263 O O . GLY C 3 61 ? 1.314 -1.572 41.582 1.00 48.69 233 GLY E O 1
ATOM 2264 N N . GLU C 3 62 ? 0.333 -1.712 43.686 1.00 50.35 234 GLU E N 1
ATOM 2265 C CA . GLU C 3 62 ? -0.573 -2.902 43.561 1.00 65.49 234 GLU E CA 1
ATOM 2266 C C . GLU C 3 62 ? 0.225 -4.228 43.591 1.00 61.77 234 GLU E C 1
ATOM 2267 O O . GLU C 3 62 ? -0.358 -5.260 43.996 1.00 53.33 234 GLU E O 1
ATOM 2273 N N . SER C 3 63 ? 1.502 -4.229 43.180 1.00 52.96 235 SER E N 1
ATOM 2274 C CA . SER C 3 63 ? 2.250 -5.468 42.843 1.00 50.31 235 SER E CA 1
ATOM 2275 C C . SER C 3 63 ? 3.721 -5.413 43.290 1.00 44.21 235 SER E C 1
ATOM 2276 O O . SER C 3 63 ? 4.450 -6.362 42.985 1.00 37.07 235 SER E O 1
ATOM 2279 N N . ILE C 3 64 ? 4.170 -4.347 43.956 1.00 40.35 236 ILE E N 1
ATOM 2280 C CA . ILE C 3 64 ? 5.585 -4.259 44.413 1.00 37.01 236 ILE E CA 1
ATOM 2281 C C . ILE C 3 64 ? 5.592 -4.214 45.936 1.00 36.39 236 ILE E C 1
ATOM 2282 O O . ILE C 3 64 ? 5.319 -3.149 46.505 1.00 34.95 236 ILE E O 1
ATOM 2287 N N . MET C 3 65 ? 5.919 -5.364 46.521 1.00 31.70 237 MET E N 1
ATOM 2288 C CA . MET C 3 65 ? 6.243 -5.532 47.933 1.00 30.46 237 MET E CA 1
ATOM 2289 C C . MET C 3 65 ? 7.673 -5.049 48.126 1.00 27.81 237 MET E C 1
ATOM 2290 O O . MET C 3 65 ? 8.540 -5.345 47.271 1.00 28.28 237 MET E O 1
ATOM 2295 N N . ILE C 3 66 ? 7.864 -4.281 49.196 1.00 29.80 238 ILE E N 1
ATOM 2296 C CA . ILE C 3 66 ? 9.038 -3.403 49.452 1.00 30.72 238 ILE E CA 1
ATOM 2297 C C . ILE C 3 66 ? 9.631 -3.731 50.820 1.00 30.34 238 ILE E C 1
ATOM 2298 O O . ILE C 3 66 ? 8.877 -3.830 51.831 1.00 28.87 238 ILE E O 1
ATOM 2303 N N . GLY C 3 67 ? 10.945 -3.887 50.814 1.00 30.44 239 GLY E N 1
ATOM 2304 C CA . GLY C 3 67 ? 11.772 -4.046 52.016 1.00 30.61 239 GLY E CA 1
ATOM 2305 C C . GLY C 3 67 ? 12.405 -2.730 52.368 1.00 29.01 239 GLY E C 1
ATOM 2306 O O . GLY C 3 67 ? 12.707 -1.943 51.462 1.00 30.66 239 GLY E O 1
ATOM 2307 N N . VAL C 3 68 ? 12.484 -2.447 53.648 1.00 29.08 240 VAL E N 1
ATOM 2308 C CA . VAL C 3 68 ? 13.125 -1.217 54.185 1.00 29.74 240 VAL E CA 1
ATOM 2309 C C . VAL C 3 68 ? 13.884 -1.670 55.426 1.00 32.87 240 VAL E C 1
ATOM 2310 O O . VAL C 3 68 ? 13.261 -2.341 56.251 1.00 34.44 240 VAL E O 1
ATOM 2314 N N . LYS C 3 69 ? 15.155 -1.321 55.541 1.00 34.40 241 LYS E N 1
ATOM 2315 C CA . LYS C 3 69 ? 15.988 -1.667 56.715 1.00 39.34 241 LYS E CA 1
ATOM 2316 C C . LYS C 3 69 ? 16.959 -0.519 56.985 1.00 37.34 241 LYS E C 1
ATOM 2317 O O . LYS C 3 69 ? 17.185 0.315 56.110 1.00 34.43 241 LYS E O 1
ATOM 2323 N N . PRO C 3 70 ? 17.575 -0.466 58.189 1.00 38.47 242 PRO E N 1
ATOM 2324 C CA . PRO C 3 70 ? 18.566 0.565 58.497 1.00 38.83 242 PRO E CA 1
ATOM 2325 C C . PRO C 3 70 ? 19.719 0.455 57.501 1.00 38.76 242 PRO E C 1
ATOM 2326 O O . PRO C 3 70 ? 20.121 -0.636 57.181 1.00 40.98 242 PRO E O 1
ATOM 2330 N N . CYS C 3 71 ? 20.160 1.584 56.952 1.00 39.62 243 CYS E N 1
ATOM 2331 C CA . CYS C 3 71 ? 21.246 1.593 55.939 1.00 37.83 243 CYS E CA 1
ATOM 2332 C C . CYS C 3 71 ? 22.546 1.170 56.629 1.00 43.61 243 CYS E C 1
ATOM 2333 O O . CYS C 3 71 ? 22.864 1.767 57.676 1.00 38.22 243 CYS E O 1
ATOM 2336 N N . ILE C 3 72 ? 23.269 0.188 56.084 1.00 43.67 244 ILE E N 1
ATOM 2337 C CA . ILE C 3 72 ? 24.550 -0.293 56.694 1.00 44.92 244 ILE E CA 1
ATOM 2338 C C . ILE C 3 72 ? 25.715 0.010 55.767 1.00 44.53 244 ILE E C 1
ATOM 2339 O O . ILE C 3 72 ? 26.811 -0.283 56.197 1.00 56.82 244 ILE E O 1
ATOM 2344 N N . ASP C 3 73 ? 25.484 0.575 54.573 1.00 44.32 245 ASP E N 1
ATOM 2345 C CA . ASP C 3 73 ? 26.560 0.845 53.583 1.00 46.96 245 ASP E CA 1
ATOM 2346 C C . ASP C 3 73 ? 27.361 2.076 54.046 1.00 51.56 245 ASP E C 1
ATOM 2347 O O . ASP C 3 73 ? 26.865 3.215 53.848 1.00 45.23 245 ASP E O 1
ATOM 2352 N N . LYS C 3 74 ? 28.559 1.854 54.620 1.00 55.69 246 LYS E N 1
ATOM 2353 C CA . LYS C 3 74 ? 29.395 2.870 55.337 1.00 57.37 246 LYS E CA 1
ATOM 2354 C C . LYS C 3 74 ? 29.934 3.948 54.385 1.00 50.87 246 LYS E C 1
ATOM 2355 O O . LYS C 3 74 ? 29.933 5.134 54.779 1.00 51.98 246 LYS E O 1
ATOM 2361 N N . SER C 3 75 ? 30.423 3.577 53.199 1.00 48.62 247 SER E N 1
ATOM 2362 C CA . SER C 3 75 ? 30.908 4.557 52.187 1.00 56.14 247 SER E CA 1
ATOM 2363 C C . SER C 3 75 ? 29.832 5.630 52.010 1.00 59.91 247 SER E C 1
ATOM 2364 O O . SER C 3 75 ? 30.124 6.805 52.283 1.00 71.94 247 SER E O 1
ATOM 2367 N N . VAL C 3 76 ? 28.623 5.201 51.632 1.00 58.97 248 VAL E N 1
ATOM 2368 C CA . VAL C 3 76 ? 27.366 6.009 51.656 1.00 61.61 248 VAL E CA 1
ATOM 2369 C C . VAL C 3 76 ? 27.030 6.308 53.125 1.00 53.69 248 VAL E C 1
ATOM 2370 O O . VAL C 3 76 ? 27.058 7.423 53.629 1.00 54.11 248 VAL E O 1
ATOM 2374 N N . ASP D 3 1 ? 2.927 -20.562 60.699 1.00 55.29 173 ASP F N 1
ATOM 2375 C CA . ASP D 3 1 ? 4.262 -20.458 61.411 1.00 52.68 173 ASP F CA 1
ATOM 2376 C C . ASP D 3 1 ? 5.313 -21.317 60.704 1.00 47.97 173 ASP F C 1
ATOM 2377 O O . ASP D 3 1 ? 6.521 -21.088 60.917 1.00 44.16 173 ASP F O 1
ATOM 2382 N N . SER D 3 2 ? 4.884 -22.257 59.871 1.00 45.17 174 SER F N 1
ATOM 2383 C CA . SER D 3 2 ? 5.780 -22.937 58.904 1.00 47.77 174 SER F CA 1
ATOM 2384 C C . SER D 3 2 ? 5.832 -22.142 57.600 1.00 40.61 174 SER F C 1
ATOM 2385 O O . SER D 3 2 ? 6.655 -22.486 56.728 1.00 40.70 174 SER F O 1
ATOM 2388 N N . TRP D 3 3 ? 4.957 -21.147 57.462 1.00 36.15 175 TRP F N 1
ATOM 2389 C CA . TRP D 3 3 ? 4.790 -20.383 56.197 1.00 38.04 175 TRP F CA 1
ATOM 2390 C C . TRP D 3 3 ? 5.524 -19.042 56.268 1.00 36.27 175 TRP F C 1
ATOM 2391 O O . TRP D 3 3 ? 5.396 -18.344 57.275 1.00 36.56 175 TRP F O 1
ATOM 2402 N N . VAL D 3 4 ? 6.210 -18.673 55.198 1.00 35.91 176 VAL F N 1
ATOM 2403 C CA . VAL D 3 4 ? 6.879 -17.344 55.069 1.00 38.33 176 VAL F CA 1
ATOM 2404 C C . VAL D 3 4 ? 6.536 -16.744 53.705 1.00 35.84 176 VAL F C 1
ATOM 2405 O O . VAL D 3 4 ? 6.229 -17.502 52.763 1.00 31.22 176 VAL F O 1
ATOM 2409 N N . THR D 3 5 ? 6.649 -15.422 53.613 1.00 30.71 177 THR F N 1
ATOM 2410 C CA . THR D 3 5 ? 6.565 -14.672 52.344 1.00 30.54 177 THR F CA 1
ATOM 2411 C C . THR D 3 5 ? 7.969 -14.145 52.040 1.00 32.25 177 THR F C 1
ATOM 2412 O O . THR D 3 5 ? 8.543 -13.389 52.870 1.00 30.13 177 THR F O 1
ATOM 2416 N N . VAL D 3 6 ? 8.508 -14.610 50.916 1.00 28.63 178 VAL F N 1
ATOM 2417 C CA . VAL D 3 6 ? 9.784 -14.154 50.329 1.00 27.65 178 VAL F CA 1
ATOM 2418 C C . VAL D 3 6 ? 9.432 -13.145 49.233 1.00 28.08 178 VAL F C 1
ATOM 2419 O O . VAL D 3 6 ? 8.539 -13.418 48.423 1.00 26.51 178 VAL F O 1
ATOM 2423 N N . PHE D 3 7 ? 10.105 -12.012 49.180 1.00 31.87 179 PHE F N 1
ATOM 2424 C CA . PHE D 3 7 ? 9.713 -10.950 48.226 1.00 31.11 179 PHE F CA 1
ATOM 2425 C C . PHE D 3 7 ? 10.945 -10.165 47.800 1.00 29.01 179 PHE F C 1
ATOM 2426 O O . PHE D 3 7 ? 12.026 -10.153 48.479 1.00 26.51 179 PHE F O 1
ATOM 2434 N N . GLY D 3 8 ? 10.732 -9.461 46.698 1.00 26.97 180 GLY F N 1
ATOM 2435 C CA . GLY D 3 8 ? 11.626 -8.392 46.238 1.00 29.30 180 GLY F CA 1
ATOM 2436 C C . GLY D 3 8 ? 12.374 -8.778 44.985 1.00 26.19 180 GLY F C 1
ATOM 2437 O O . GLY D 3 8 ? 13.299 -8.054 44.632 1.00 28.08 180 GLY F O 1
ATOM 2438 N N . PHE D 3 9 ? 12.017 -9.891 44.354 1.00 28.39 181 PHE F N 1
ATOM 2439 C CA . PHE D 3 9 ? 12.780 -10.458 43.213 1.00 29.53 181 PHE F CA 1
ATOM 2440 C C . PHE D 3 9 ? 11.975 -10.233 41.948 1.00 22.91 181 PHE F C 1
ATOM 2441 O O . PHE D 3 9 ? 10.776 -10.295 42.003 1.00 23.07 181 PHE F O 1
ATOM 2449 N N . PRO D 3 10 ? 12.599 -10.062 40.775 1.00 27.89 182 PRO F N 1
ATOM 2450 C CA . PRO D 3 10 ? 11.878 -10.098 39.494 1.00 29.55 182 PRO F CA 1
ATOM 2451 C C . PRO D 3 10 ? 11.406 -11.505 39.051 1.00 33.92 182 PRO F C 1
ATOM 2452 O O . PRO D 3 10 ? 11.944 -12.544 39.496 1.00 34.51 182 PRO F O 1
ATOM 2456 N N . GLN D 3 11 ? 10.368 -11.561 38.214 1.00 34.91 183 GLN F N 1
ATOM 2457 C CA . GLN D 3 11 ? 9.722 -12.843 37.798 1.00 38.51 183 GLN F CA 1
ATOM 2458 C C . GLN D 3 11 ? 10.799 -13.783 37.245 1.00 37.26 183 GLN F C 1
ATOM 2459 O O . GLN D 3 11 ? 10.732 -14.986 37.584 1.00 35.90 183 GLN F O 1
ATOM 2465 N N . ALA D 3 12 ? 11.800 -13.231 36.544 1.00 31.69 184 ALA F N 1
ATOM 2466 C CA . ALA D 3 12 ? 12.852 -13.990 35.845 1.00 35.34 184 ALA F CA 1
ATOM 2467 C C . ALA D 3 12 ? 13.712 -14.770 36.856 1.00 37.09 184 ALA F C 1
ATOM 2468 O O . ALA D 3 12 ? 14.412 -15.691 36.418 1.00 37.87 184 ALA F O 1
ATOM 2470 N N . SER D 3 13 ? 13.703 -14.397 38.140 1.00 32.91 185 SER F N 1
ATOM 2471 C CA . SER D 3 13 ? 14.634 -14.901 39.184 1.00 31.87 185 SER F CA 1
ATOM 2472 C C . SER D 3 13 ? 13.906 -15.810 40.157 1.00 29.17 185 SER F C 1
ATOM 2473 O O . SER D 3 13 ? 14.543 -16.232 41.115 1.00 34.05 185 SER F O 1
ATOM 2476 N N . ALA D 3 14 ? 12.610 -16.006 39.982 1.00 29.23 186 ALA F N 1
ATOM 2477 C CA . ALA D 3 14 ? 11.749 -16.627 41.010 1.00 30.11 186 ALA F CA 1
ATOM 2478 C C . ALA D 3 14 ? 12.309 -17.995 41.345 1.00 29.45 186 ALA F C 1
ATOM 2479 O O . ALA D 3 14 ? 12.415 -18.370 42.534 1.00 28.84 186 ALA F O 1
ATOM 2481 N N . SER D 3 15 ? 12.629 -18.741 40.310 1.00 31.33 187 SER F N 1
ATOM 2482 C CA . SER D 3 15 ? 13.013 -20.155 40.468 1.00 31.12 187 SER F CA 1
ATOM 2483 C C . SER D 3 15 ? 14.428 -20.201 41.063 1.00 28.99 187 SER F C 1
ATOM 2484 O O . SER D 3 15 ? 14.669 -21.131 41.894 1.00 32.23 187 SER F O 1
ATOM 2487 N N . TYR D 3 16 ? 15.296 -19.215 40.756 1.00 28.32 188 TYR F N 1
ATOM 2488 C CA . TYR D 3 16 ? 16.656 -19.083 41.371 1.00 25.84 188 TYR F CA 1
ATOM 2489 C C . TYR D 3 16 ? 16.463 -18.861 42.866 1.00 24.99 188 TYR F C 1
ATOM 2490 O O . TYR D 3 16 ? 17.105 -19.593 43.663 1.00 26.24 188 TYR F O 1
ATOM 2499 N N . ILE D 3 17 ? 15.507 -17.999 43.257 1.00 26.30 189 ILE F N 1
ATOM 2500 C CA . ILE D 3 17 ? 15.304 -17.599 44.694 1.00 26.01 189 ILE F CA 1
ATOM 2501 C C . ILE D 3 17 ? 14.701 -18.776 45.465 1.00 27.67 189 ILE F C 1
ATOM 2502 O O . ILE D 3 17 ? 15.140 -19.031 46.606 1.00 29.65 189 ILE F O 1
ATOM 2507 N N . LEU D 3 18 ? 13.802 -19.541 44.840 1.00 30.14 190 LEU F N 1
ATOM 2508 C CA . LEU D 3 18 ? 13.219 -20.779 45.437 1.00 29.42 190 LEU F CA 1
ATOM 2509 C C . LEU D 3 18 ? 14.327 -21.797 45.759 1.00 27.53 190 LEU F C 1
ATOM 2510 O O . LEU D 3 18 ? 14.323 -22.320 46.874 1.00 26.81 190 LEU F O 1
ATOM 2515 N N . LEU D 3 19 ? 15.247 -22.097 44.835 1.00 27.53 191 LEU F N 1
ATOM 2516 C CA . LEU D 3 19 ? 16.339 -23.061 45.123 1.00 26.76 191 LEU F CA 1
ATOM 2517 C C . LEU D 3 19 ? 17.150 -22.518 46.291 1.00 30.68 191 LEU F C 1
ATOM 2518 O O . LEU D 3 19 ? 17.462 -23.306 47.183 1.00 36.20 191 LEU F O 1
ATOM 2523 N N . GLN D 3 20 ? 17.370 -21.204 46.369 1.00 33.29 192 GLN F N 1
ATOM 2524 C CA . GLN D 3 20 ? 18.124 -20.635 47.516 1.00 29.31 192 GLN F CA 1
ATOM 2525 C C . GLN D 3 20 ? 17.337 -20.904 48.793 1.00 30.14 192 GLN F C 1
ATOM 2526 O O . GLN D 3 20 ? 17.963 -21.360 49.795 1.00 29.58 192 GLN F O 1
ATOM 2532 N N . PHE D 3 21 ? 16.017 -20.699 48.784 1.00 28.56 193 PHE F N 1
ATOM 2533 C CA . PHE D 3 21 ? 15.220 -20.888 50.033 1.00 30.27 193 PHE F CA 1
ATOM 2534 C C . PHE D 3 21 ? 14.995 -22.371 50.365 1.00 31.31 193 PHE F C 1
ATOM 2535 O O . PHE D 3 21 ? 14.742 -22.674 51.562 1.00 28.64 193 PHE F O 1
ATOM 2543 N N . ALA D 3 22 ? 15.082 -23.256 49.367 1.00 29.82 194 ALA F N 1
ATOM 2544 C CA . ALA D 3 22 ? 14.934 -24.723 49.528 1.00 32.69 194 ALA F CA 1
ATOM 2545 C C . ALA D 3 22 ? 16.098 -25.261 50.361 1.00 31.26 194 ALA F C 1
ATOM 2546 O O . ALA D 3 22 ? 15.948 -26.300 50.949 1.00 31.28 194 ALA F O 1
ATOM 2548 N N . GLN D 3 23 ? 17.214 -24.543 50.418 1.00 32.89 195 GLN F N 1
ATOM 2549 C CA . GLN D 3 23 ? 18.374 -24.915 51.252 1.00 33.44 195 GLN F CA 1
ATOM 2550 C C . GLN D 3 23 ? 17.986 -25.045 52.725 1.00 35.33 195 GLN F C 1
ATOM 2551 O O . GLN D 3 23 ? 18.647 -25.820 53.400 1.00 35.33 195 GLN F O 1
ATOM 2557 N N . TYR D 3 24 ? 17.030 -24.258 53.229 1.00 37.17 196 TYR F N 1
ATOM 2558 C CA . TYR D 3 24 ? 16.827 -24.043 54.689 1.00 34.07 196 TYR F CA 1
ATOM 2559 C C . TYR D 3 24 ? 15.808 -25.027 55.283 1.00 33.77 196 TYR F C 1
ATOM 2560 O O . TYR D 3 24 ? 15.476 -24.903 56.484 1.00 35.67 196 TYR F O 1
ATOM 2569 N N . GLY D 3 25 ? 15.301 -25.955 54.472 1.00 38.58 197 GLY F N 1
ATOM 2570 C CA . GLY D 3 25 ? 14.253 -26.915 54.858 1.00 38.04 197 GLY F CA 1
ATOM 2571 C C . GLY D 3 25 ? 13.673 -27.595 53.635 1.00 41.53 197 GLY F C 1
ATOM 2572 O O . GLY D 3 25 ? 13.773 -27.037 52.507 1.00 36.29 197 GLY F O 1
ATOM 2573 N N . ASN D 3 26 ? 13.091 -28.768 53.836 1.00 39.29 198 ASN F N 1
ATOM 2574 C CA . ASN D 3 26 ? 12.364 -29.497 52.775 1.00 42.37 198 ASN F CA 1
ATOM 2575 C C . ASN D 3 26 ? 11.011 -28.810 52.572 1.00 42.02 198 ASN F C 1
ATOM 2576 O O . ASN D 3 26 ? 10.022 -29.237 53.188 1.00 42.48 198 ASN F O 1
ATOM 2581 N N . ILE D 3 27 ? 10.984 -27.774 51.738 1.00 37.41 199 ILE F N 1
ATOM 2582 C CA . ILE D 3 27 ? 9.724 -27.059 51.357 1.00 35.78 199 ILE F CA 1
ATOM 2583 C C . ILE D 3 27 ? 8.661 -28.102 50.968 1.00 36.12 199 ILE F C 1
ATOM 2584 O O . ILE D 3 27 ? 8.985 -28.982 50.150 1.00 34.63 199 ILE F O 1
ATOM 2589 N N . LEU D 3 28 ? 7.468 -28.034 51.564 1.00 35.58 200 LEU F N 1
ATOM 2590 C CA . LEU D 3 28 ? 6.269 -28.832 51.175 1.00 40.13 200 LEU F CA 1
ATOM 2591 C C . LEU D 3 28 ? 5.628 -28.219 49.928 1.00 36.21 200 LEU F C 1
ATOM 2592 O O . LEU D 3 28 ? 5.262 -28.954 48.992 1.00 34.93 200 LEU F O 1
ATOM 2597 N N . LYS D 3 29 ? 5.490 -26.899 49.917 1.00 37.18 201 LYS F N 1
ATOM 2598 C CA . LYS D 3 29 ? 4.625 -26.213 48.927 1.00 39.30 201 LYS F CA 1
ATOM 2599 C C . LYS D 3 29 ? 5.056 -24.748 48.811 1.00 35.77 201 LYS F C 1
ATOM 2600 O O . LYS D 3 29 ? 5.638 -24.178 49.773 1.00 31.44 201 LYS F O 1
ATOM 2606 N N . HIS D 3 30 ? 4.851 -24.188 47.629 1.00 32.04 202 HIS F N 1
ATOM 2607 C CA . HIS D 3 30 ? 5.020 -22.740 47.406 1.00 33.47 202 HIS F CA 1
ATOM 2608 C C . HIS D 3 30 ? 3.927 -22.272 46.455 1.00 33.31 202 HIS F C 1
ATOM 2609 O O . HIS D 3 30 ? 3.450 -23.080 45.655 1.00 32.99 202 HIS F O 1
ATOM 2616 N N . VAL D 3 31 ? 3.504 -21.021 46.636 1.00 35.55 203 VAL F N 1
ATOM 2617 C CA . VAL D 3 31 ? 2.420 -20.360 45.852 1.00 36.28 203 VAL F CA 1
ATOM 2618 C C . VAL D 3 31 ? 2.993 -19.067 45.298 1.00 31.43 203 VAL F C 1
ATOM 2619 O O . VAL D 3 31 ? 3.493 -18.255 46.096 1.00 33.06 203 VAL F O 1
ATOM 2623 N N . MET D 3 32 ? 2.994 -18.916 43.992 1.00 35.89 204 MET F N 1
ATOM 2624 C CA . MET D 3 32 ? 3.552 -17.713 43.343 1.00 45.80 204 MET F CA 1
ATOM 2625 C C . MET D 3 32 ? 2.421 -16.731 42.984 1.00 52.68 204 MET F C 1
ATOM 2626 O O . MET D 3 32 ? 1.375 -17.156 42.531 1.00 59.00 204 MET F O 1
ATOM 2631 N N . SER D 3 33 ? 2.643 -15.436 43.195 1.00 63.07 205 SER F N 1
ATOM 2632 C CA . SER D 3 33 ? 1.739 -14.328 42.789 1.00 62.20 205 SER F CA 1
ATOM 2633 C C . SER D 3 33 ? 1.589 -14.311 41.259 1.00 58.81 205 SER F C 1
ATOM 2634 O O . SER D 3 33 ? 2.515 -14.746 40.539 1.00 57.00 205 SER F O 1
ATOM 2637 N N . ASN D 3 34 ? 0.473 -13.783 40.766 1.00 61.44 206 ASN F N 1
ATOM 2638 C CA . ASN D 3 34 ? 0.298 -13.463 39.326 1.00 61.08 206 ASN F CA 1
ATOM 2639 C C . ASN D 3 34 ? 1.257 -12.323 38.923 1.00 59.98 206 ASN F C 1
ATOM 2640 O O . ASN D 3 34 ? 2.158 -12.537 38.068 1.00 49.50 206 ASN F O 1
ATOM 2645 N N . THR D 3 35 ? 1.065 -11.138 39.507 1.00 60.90 207 THR F N 1
ATOM 2646 C CA . THR D 3 35 ? 1.792 -9.888 39.158 1.00 65.79 207 THR F CA 1
ATOM 2647 C C . THR D 3 35 ? 2.991 -9.686 40.092 1.00 58.74 207 THR F C 1
ATOM 2648 O O . THR D 3 35 ? 4.058 -9.305 39.594 1.00 62.45 207 THR F O 1
ATOM 2652 N N . GLY D 3 36 ? 2.799 -9.936 41.390 1.00 50.31 208 GLY F N 1
ATOM 2653 C CA . GLY D 3 36 ? 3.620 -9.407 42.494 1.00 40.57 208 GLY F CA 1
ATOM 2654 C C . GLY D 3 36 ? 5.054 -9.897 42.447 1.00 37.48 208 GLY F C 1
ATOM 2655 O O . GLY D 3 36 ? 5.368 -10.796 41.695 1.00 40.69 208 GLY F O 1
ATOM 2656 N N . ASN D 3 37 ? 5.911 -9.337 43.275 1.00 31.45 209 ASN F N 1
ATOM 2657 C CA . ASN D 3 37 ? 7.330 -9.745 43.339 1.00 30.11 209 ASN F CA 1
ATOM 2658 C C . ASN D 3 37 ? 7.497 -10.625 44.581 1.00 28.07 209 ASN F C 1
ATOM 2659 O O . ASN D 3 37 ? 8.424 -10.394 45.347 1.00 31.37 209 ASN F O 1
ATOM 2664 N N . TRP D 3 38 ? 6.590 -11.558 44.821 1.00 29.59 210 TRP F N 1
ATOM 2665 C CA . TRP D 3 38 ? 6.611 -12.344 46.074 1.00 31.99 210 TRP F CA 1
ATOM 2666 C C . TRP D 3 38 ? 6.107 -13.762 45.842 1.00 30.95 210 TRP F C 1
ATOM 2667 O O . TRP D 3 38 ? 5.382 -13.999 44.864 1.00 34.17 210 TRP F O 1
ATOM 2678 N N . MET D 3 39 ? 6.447 -14.644 46.780 1.00 31.06 211 MET F N 1
ATOM 2679 C CA . MET D 3 39 ? 5.952 -16.037 46.869 1.00 31.42 211 MET F CA 1
ATOM 2680 C C . MET D 3 39 ? 5.817 -16.415 48.348 1.00 33.22 211 MET F C 1
ATOM 2681 O O . MET D 3 39 ? 6.495 -15.780 49.216 1.00 31.96 211 MET F O 1
ATOM 2686 N N . HIS D 3 40 ? 4.909 -17.363 48.620 1.00 31.60 212 HIS F N 1
ATOM 2687 C CA . HIS D 3 40 ? 4.626 -17.904 49.969 1.00 31.90 212 HIS F CA 1
ATOM 2688 C C . HIS D 3 40 ? 5.196 -19.316 50.005 1.00 29.98 212 HIS F C 1
ATOM 2689 O O . HIS D 3 40 ? 4.903 -20.088 49.094 1.00 31.41 212 HIS F O 1
ATOM 2696 N N . ILE D 3 41 ? 6.042 -19.599 50.981 1.00 30.64 213 ILE F N 1
ATOM 2697 C CA . ILE D 3 41 ? 6.760 -20.892 51.099 1.00 31.98 213 ILE F CA 1
ATOM 2698 C C . ILE D 3 41 ? 6.304 -21.568 52.387 1.00 35.76 213 ILE F C 1
ATOM 2699 O O . ILE D 3 41 ? 6.383 -20.940 53.483 1.00 30.43 213 ILE F O 1
ATOM 2704 N N . ARG D 3 42 ? 5.893 -22.828 52.255 1.00 36.61 214 ARG F N 1
ATOM 2705 C CA . ARG D 3 42 ? 5.539 -23.662 53.418 1.00 36.87 214 ARG F CA 1
ATOM 2706 C C . ARG D 3 42 ? 6.688 -24.618 53.695 1.00 36.53 214 ARG F C 1
ATOM 2707 O O . ARG D 3 42 ? 6.924 -25.493 52.853 1.00 38.03 214 ARG F O 1
ATOM 2715 N N . TYR D 3 43 ? 7.380 -24.433 54.818 1.00 34.73 215 TYR F N 1
ATOM 2716 C CA . TYR D 3 43 ? 8.406 -25.384 55.303 1.00 36.34 215 TYR F CA 1
ATOM 2717 C C . TYR D 3 43 ? 7.749 -26.452 56.171 1.00 37.58 215 TYR F C 1
ATOM 2718 O O . TYR D 3 43 ? 6.547 -26.388 56.454 1.00 37.14 215 TYR F O 1
ATOM 2727 N N . GLN D 3 44 ? 8.557 -27.404 56.612 1.00 43.79 216 GLN F N 1
ATOM 2728 C CA . GLN D 3 44 ? 8.105 -28.518 57.483 1.00 50.27 216 GLN F CA 1
ATOM 2729 C C . GLN D 3 44 ? 7.933 -28.030 58.923 1.00 47.66 216 GLN F C 1
ATOM 2730 O O . GLN D 3 44 ? 7.052 -28.564 59.583 1.00 48.13 216 GLN F O 1
ATOM 2736 N N . SER D 3 45 ? 8.753 -27.076 59.386 1.00 48.05 217 SER F N 1
ATOM 2737 C CA . SER D 3 45 ? 8.778 -26.627 60.800 1.00 47.43 217 SER F CA 1
ATOM 2738 C C . SER D 3 45 ? 8.980 -25.113 60.939 1.00 48.89 217 SER F C 1
ATOM 2739 O O . SER D 3 45 ? 9.568 -24.471 60.033 1.00 42.91 217 SER F O 1
ATOM 2742 N N . LYS D 3 46 ? 8.519 -24.599 62.080 1.00 47.10 218 LYS F N 1
ATOM 2743 C CA . LYS D 3 46 ? 8.842 -23.267 62.644 1.00 50.72 218 LYS F CA 1
ATOM 2744 C C . LYS D 3 46 ? 10.353 -23.028 62.539 1.00 51.39 218 LYS F C 1
ATOM 2745 O O . LYS D 3 46 ? 10.754 -21.969 62.060 1.00 52.49 218 LYS F O 1
ATOM 2751 N N . LEU D 3 47 ? 11.166 -23.987 62.973 1.00 50.23 219 LEU F N 1
ATOM 2752 C CA . LEU D 3 47 ? 12.646 -23.858 62.986 1.00 48.29 219 LEU F CA 1
ATOM 2753 C C . LEU D 3 47 ? 13.148 -23.564 61.571 1.00 44.22 219 LEU F C 1
ATOM 2754 O O . LEU D 3 47 ? 14.075 -22.755 61.443 1.00 48.45 219 LEU F O 1
ATOM 2759 N N . GLN D 3 48 ? 12.614 -24.235 60.547 1.00 40.08 220 GLN F N 1
ATOM 2760 C CA . GLN D 3 48 ? 13.048 -24.009 59.144 1.00 38.63 220 GLN F CA 1
ATOM 2761 C C . GLN D 3 48 ? 12.624 -22.595 58.715 1.00 37.53 220 GLN F C 1
ATOM 2762 O O . GLN D 3 48 ? 13.486 -21.841 58.211 1.00 31.77 220 GLN F O 1
ATOM 2768 N N . ALA D 3 49 ? 11.336 -22.276 58.885 1.00 40.35 221 ALA F N 1
ATOM 2769 C CA . ALA D 3 49 ? 10.747 -20.934 58.674 1.00 40.48 221 ALA F CA 1
ATOM 2770 C C . ALA D 3 49 ? 11.654 -19.875 59.330 1.00 47.20 221 ALA F C 1
ATOM 2771 O O . ALA D 3 49 ? 11.994 -18.884 58.649 1.00 49.38 221 ALA F O 1
ATOM 2773 N N . ARG D 3 50 ? 12.096 -20.096 60.575 1.00 48.64 222 ARG F N 1
ATOM 2774 C CA . ARG D 3 50 ? 12.953 -19.138 61.326 1.00 48.82 222 ARG F CA 1
ATOM 2775 C C . ARG D 3 50 ? 14.269 -18.941 60.583 1.00 42.60 222 ARG F C 1
ATOM 2776 O O . ARG D 3 50 ? 14.743 -17.812 60.567 1.00 42.11 222 ARG F O 1
ATOM 2784 N N . LYS D 3 51 ? 14.858 -19.999 60.026 1.00 36.78 223 LYS F N 1
ATOM 2785 C CA . LYS D 3 51 ? 16.126 -19.880 59.259 1.00 35.57 223 LYS F CA 1
ATOM 2786 C C . LYS D 3 51 ? 15.884 -19.013 58.000 1.00 37.59 223 LYS F C 1
ATOM 2787 O O . LYS D 3 51 ? 16.749 -18.163 57.681 1.00 37.16 223 LYS F O 1
ATOM 2793 N N . ALA D 3 52 ? 14.746 -19.186 57.312 1.00 34.74 224 ALA F N 1
ATOM 2794 C CA . ALA D 3 52 ? 14.339 -18.348 56.162 1.00 36.32 224 ALA F CA 1
ATOM 2795 C C . ALA D 3 52 ? 14.154 -16.892 56.629 1.00 36.27 224 ALA F C 1
ATOM 2796 O O . ALA D 3 52 ? 14.696 -15.994 55.958 1.00 34.40 224 ALA F O 1
ATOM 2798 N N . LEU D 3 53 ? 13.481 -16.661 57.767 1.00 35.87 225 LEU F N 1
ATOM 2799 C CA . LEU D 3 53 ? 13.202 -15.285 58.259 1.00 38.13 225 LEU F CA 1
ATOM 2800 C C . LEU D 3 53 ? 14.510 -14.546 58.537 1.00 38.04 225 LEU F C 1
ATOM 2801 O O . LEU D 3 53 ? 14.555 -13.353 58.235 1.00 38.86 225 LEU F O 1
ATOM 2806 N N . SER D 3 54 ? 15.561 -15.234 58.982 1.00 37.31 226 SER F N 1
ATOM 2807 C CA . SER D 3 54 ? 16.865 -14.618 59.351 1.00 36.93 226 SER F CA 1
ATOM 2808 C C . SER D 3 54 ? 17.592 -14.080 58.106 1.00 35.24 226 SER F C 1
ATOM 2809 O O . SER D 3 54 ? 18.620 -13.455 58.244 1.00 37.55 226 SER F O 1
ATOM 2812 N N . LYS D 3 55 ? 17.093 -14.355 56.911 1.00 36.60 227 LYS F N 1
ATOM 2813 C CA . LYS D 3 55 ? 17.724 -13.959 55.623 1.00 35.56 227 LYS F CA 1
ATOM 2814 C C . LYS D 3 55 ? 17.113 -12.657 55.085 1.00 34.21 227 LYS F C 1
ATOM 2815 O O . LYS D 3 55 ? 17.534 -12.222 53.989 1.00 36.44 227 LYS F O 1
ATOM 2821 N N . ASP D 3 56 ? 16.106 -12.126 55.783 1.00 32.28 228 ASP F N 1
ATOM 2822 C CA . ASP D 3 56 ? 15.469 -10.824 55.511 1.00 34.13 228 ASP F CA 1
ATOM 2823 C C . ASP D 3 56 ? 16.570 -9.771 55.377 1.00 34.85 228 ASP F C 1
ATOM 2824 O O . ASP D 3 56 ? 17.336 -9.603 56.320 1.00 30.20 228 ASP F O 1
ATOM 2829 N N . GLY D 3 57 ? 16.675 -9.142 54.207 1.00 35.09 229 GLY F N 1
ATOM 2830 C CA . GLY D 3 57 ? 17.573 -7.999 53.962 1.00 32.53 229 GLY F CA 1
ATOM 2831 C C . GLY D 3 57 ? 18.878 -8.435 53.349 1.00 34.17 229 GLY F C 1
ATOM 2832 O O . GLY D 3 57 ? 19.707 -7.552 53.088 1.00 32.74 229 GLY F O 1
ATOM 2833 N N . ARG D 3 58 ? 19.065 -9.743 53.143 1.00 35.34 230 ARG F N 1
ATOM 2834 C CA . ARG D 3 58 ? 20.318 -10.319 52.589 1.00 39.54 230 ARG F CA 1
ATOM 2835 C C . ARG D 3 58 ? 20.259 -10.287 51.055 1.00 36.08 230 ARG F C 1
ATOM 2836 O O . ARG D 3 58 ? 19.163 -10.319 50.460 1.00 33.91 230 ARG F O 1
ATOM 2844 N N . ILE D 3 59 ? 21.425 -10.251 50.437 1.00 35.52 231 ILE F N 1
ATOM 2845 C CA . ILE D 3 59 ? 21.576 -10.167 48.962 1.00 37.13 231 ILE F CA 1
ATOM 2846 C C . ILE D 3 59 ? 21.807 -11.582 48.452 1.00 39.61 231 ILE F C 1
ATOM 2847 O O . ILE D 3 59 ? 22.637 -12.297 49.027 1.00 37.15 231 ILE F O 1
ATOM 2852 N N . PHE D 3 60 ? 21.087 -11.953 47.404 1.00 37.64 232 PHE F N 1
ATOM 2853 C CA . PHE D 3 60 ? 21.216 -13.255 46.719 1.00 34.55 232 PHE F CA 1
ATOM 2854 C C . PHE D 3 60 ? 21.619 -12.951 45.284 1.00 35.48 232 PHE F C 1
ATOM 2855 O O . PHE D 3 60 ? 21.198 -11.886 44.777 1.00 35.30 232 PHE F O 1
ATOM 2863 N N . GLY D 3 61 ? 22.391 -13.849 44.664 1.00 40.19 233 GLY F N 1
ATOM 2864 C CA . GLY D 3 61 ? 22.761 -13.791 43.236 1.00 45.41 233 GLY F CA 1
ATOM 2865 C C . GLY D 3 61 ? 23.462 -12.485 42.899 1.00 44.82 233 GLY F C 1
ATOM 2866 O O . GLY D 3 61 ? 23.235 -11.987 41.791 1.00 43.89 233 GLY F O 1
ATOM 2867 N N . GLU D 3 62 ? 24.257 -11.961 43.838 1.00 49.36 234 GLU F N 1
ATOM 2868 C CA . GLU D 3 62 ? 25.137 -10.770 43.686 1.00 60.09 234 GLU F CA 1
ATOM 2869 C C . GLU D 3 62 ? 24.298 -9.479 43.745 1.00 59.14 234 GLU F C 1
ATOM 2870 O O . GLU D 3 62 ? 24.819 -8.496 44.286 1.00 61.18 234 GLU F O 1
ATOM 2876 N N . SER D 3 63 ? 23.051 -9.460 43.246 1.00 52.97 235 SER F N 1
ATOM 2877 C CA . SER D 3 63 ? 22.304 -8.202 42.976 1.00 48.26 235 SER F CA 1
ATOM 2878 C C . SER D 3 63 ? 20.838 -8.240 43.419 1.00 40.33 235 SER F C 1
ATOM 2879 O O . SER D 3 63 ? 20.126 -7.287 43.053 1.00 33.41 235 SER F O 1
ATOM 2882 N N . ILE D 3 64 ? 20.362 -9.255 44.142 1.00 35.18 236 ILE F N 1
ATOM 2883 C CA . ILE D 3 64 ? 18.920 -9.275 44.543 1.00 34.24 236 ILE F CA 1
ATOM 2884 C C . ILE D 3 64 ? 18.852 -9.291 46.061 1.00 33.89 236 ILE F C 1
ATOM 2885 O O . ILE D 3 64 ? 19.134 -10.350 46.665 1.00 34.77 236 ILE F O 1
ATOM 2890 N N . MET D 3 65 ? 18.551 -8.134 46.643 1.00 30.14 237 MET F N 1
ATOM 2891 C CA . MET D 3 65 ? 18.265 -8.021 48.083 1.00 29.62 237 MET F CA 1
ATOM 2892 C C . MET D 3 65 ? 16.838 -8.551 48.274 1.00 29.47 237 MET F C 1
ATOM 2893 O O . MET D 3 65 ? 15.958 -8.202 47.474 1.00 30.97 237 MET F O 1
ATOM 2898 N N . ILE D 3 66 ? 16.635 -9.388 49.284 1.00 30.26 238 ILE F N 1
ATOM 2899 C CA . ILE D 3 66 ? 15.433 -10.235 49.471 1.00 28.82 238 ILE F CA 1
ATOM 2900 C C . ILE D 3 66 ? 14.839 -9.904 50.824 1.00 29.11 238 ILE F C 1
ATOM 2901 O O . ILE D 3 66 ? 15.597 -9.826 51.815 1.00 32.64 238 ILE F O 1
ATOM 2906 N N . GLY D 3 67 ? 13.522 -9.743 50.839 1.00 31.05 239 GLY F N 1
ATOM 2907 C CA . GLY D 3 67 ? 12.710 -9.612 52.053 1.00 29.40 239 GLY F CA 1
ATOM 2908 C C . GLY D 3 67 ? 12.056 -10.930 52.378 1.00 29.10 239 GLY F C 1
ATOM 2909 O O . GLY D 3 67 ? 11.699 -11.675 51.451 1.00 28.64 239 GLY F O 1
ATOM 2910 N N . VAL D 3 68 ? 11.930 -11.230 53.662 1.00 30.35 240 VAL F N 1
ATOM 2911 C CA . VAL D 3 68 ? 11.256 -12.456 54.178 1.00 30.74 240 VAL F CA 1
ATOM 2912 C C . VAL D 3 68 ? 10.464 -12.014 55.413 1.00 32.38 240 VAL F C 1
ATOM 2913 O O . VAL D 3 68 ? 11.063 -11.432 56.306 1.00 34.01 240 VAL F O 1
ATOM 2917 N N . LYS D 3 69 ? 9.179 -12.299 55.473 1.00 33.27 241 LYS F N 1
ATOM 2918 C CA . LYS D 3 69 ? 8.336 -11.959 56.641 1.00 36.57 241 LYS F CA 1
ATOM 2919 C C . LYS D 3 69 ? 7.377 -13.114 56.899 1.00 35.76 241 LYS F C 1
ATOM 2920 O O . LYS D 3 69 ? 7.170 -13.937 56.009 1.00 32.62 241 LYS F O 1
ATOM 2926 N N . PRO D 3 70 ? 6.764 -13.187 58.106 1.00 35.39 242 PRO F N 1
ATOM 2927 C CA . PRO D 3 70 ? 5.768 -14.210 58.408 1.00 37.31 242 PRO F CA 1
ATOM 2928 C C . PRO D 3 70 ? 4.631 -14.069 57.395 1.00 36.87 242 PRO F C 1
ATOM 2929 O O . PRO D 3 70 ? 4.321 -12.969 57.010 1.00 36.90 242 PRO F O 1
ATOM 2933 N N . CYS D 3 71 ? 4.117 -15.1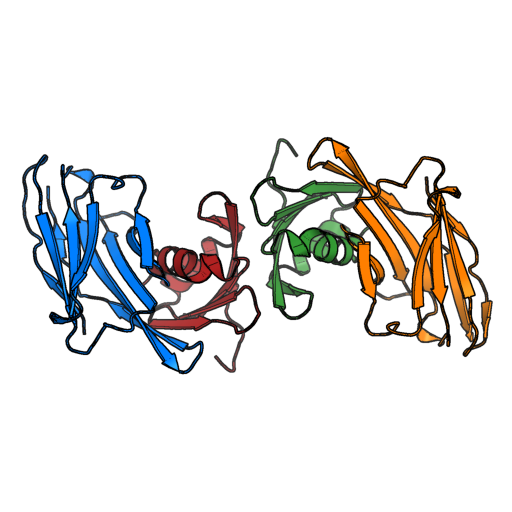89 56.904 1.00 38.16 243 CYS F N 1
ATOM 2934 C CA . CYS D 3 71 ? 3.028 -15.192 55.895 1.00 38.16 243 CYS F CA 1
ATOM 2935 C C . CYS D 3 71 ? 1.738 -14.793 56.610 1.00 39.33 243 CYS F C 1
ATOM 2936 O O . CYS D 3 71 ? 1.485 -15.350 57.697 1.00 38.47 243 CYS F O 1
ATOM 2939 N N . ILE D 3 72 ? 1.010 -13.825 56.051 1.00 43.66 244 ILE F N 1
ATOM 2940 C CA . ILE D 3 72 ? -0.281 -13.282 56.581 1.00 44.47 244 ILE F CA 1
ATOM 2941 C C . ILE D 3 72 ? -1.392 -13.471 55.544 1.00 44.40 244 ILE F C 1
ATOM 2942 O O . ILE D 3 72 ? -2.456 -12.894 55.728 1.00 56.45 244 ILE F O 1
ATOM 2947 N N . ASP D 3 73 ? -1.164 -14.242 54.483 1.00 47.05 245 ASP F N 1
ATOM 2948 C CA . ASP D 3 73 ? -2.215 -14.523 53.472 1.00 50.33 245 ASP F CA 1
ATOM 2949 C C . ASP D 3 73 ? -3.011 -15.742 53.966 1.00 53.20 245 ASP F C 1
ATOM 2950 O O . ASP D 3 73 ? -2.532 -16.880 53.735 1.00 48.42 245 ASP F O 1
ATOM 2955 N N . LYS D 3 74 ? -4.141 -15.499 54.656 1.00 54.89 246 LYS F N 1
ATOM 2956 C CA . LYS D 3 74 ? -4.991 -16.499 55.370 1.00 56.88 246 LYS F CA 1
ATOM 2957 C C . LYS D 3 74 ? -5.498 -17.572 54.396 1.00 53.22 246 LYS F C 1
ATOM 2958 O O . LYS D 3 74 ? -5.247 -18.774 54.610 1.00 59.83 246 LYS F O 1
ATOM 2964 N N . SER D 3 75 ? -6.345 -17.133 53.473 1.00 58.45 247 SER F N 1
ATOM 2965 C CA . SER D 3 75 ? -6.508 -17.609 52.081 1.00 62.18 247 SER F CA 1
ATOM 2966 C C . SER D 3 75 ? -5.498 -18.715 51.722 1.00 68.88 247 SER F C 1
ATOM 2967 O O . SER D 3 75 ? -5.915 -19.769 51.243 1.00 67.41 247 SER F O 1
ATOM 2970 N N . VAL D 3 76 ? -4.206 -18.480 51.948 1.00 73.89 248 VAL F N 1
ATOM 2971 C CA . VAL D 3 76 ? -3.086 -19.451 51.753 1.00 68.33 248 VAL F CA 1
ATOM 2972 C C . VAL D 3 76 ? -2.553 -19.869 53.139 1.00 63.02 248 VAL F C 1
ATOM 2973 O O . VAL D 3 76 ? -2.754 -20.904 53.773 1.00 58.47 248 VAL F O 1
#

Solvent-accessible surface area: 17666 Å² total; per-residue (Å²): 158,14,77,6,61,38,26,29,149,37,148,55,59,23,63,34,119,0,29,0,60,9,100,44,107,14,47,93,16,31,0,3,0,0,0,18,86,23,104,89,130,111,44,56,4,0,0,0,17,26,85,85,48,72,68,35,35,11,122,66,0,123,88,35,6,70,8,48,83,54,86,103,141,23,13,0,24,0,61,0,54,63,3,63,76,117,1,44,1,56,0,15,0,0,0,0,40,60,71,94,169,62,34,17,37,14,88,41,11,126,11,18,134,0,45,32,158,15,75,6,61,40,27,33,144,24,134,50,56,23,67,37,120,0,28,1,61,9,100,43,107,9,50,91,21,28,0,10,0,0,0,15,85,22,106,90,116,111,41,46,5,0,0,0,20,25,88,84,50,72,66,33,37,13,123,68,0,120,90,39,6,71,8,48,60,47,86,105,137,22,14,0,25,0,60,0,57,64,3,72,68,117,2,43,2,52,0,13,0,0,0,0,40,76,70,95,186,70,34,17,42,16,82,42,10,120,9,18,142,0,44,10,80,134,27,50,0,1,0,2,1,2,60,101,107,22,2,8,48,0,0,0,23,0,0,26,32,7,37,1,67,66,0,21,17,22,105,97,1,14,34,0,14,0,96,1,108,40,103,141,37,2,128,67,0,46,71,38,61,6,131,88,16,28,155,19,18,3,0,0,6,40,88,28,123,59,188,117,58,133,27,51,0,2,0,1,1,2,63,99,108,21,3,9,47,0,0,0,23,0,0,28,35,7,33,0,78,68,0,22,19,23,103,89,1,14,35,0,16,0,100,0,104,43,105,141,30,2,132,62,0,48,74,35,63,8,132,81,18,27,162,19,18,5,0,0,4,46,85,29,130,54,184,114,61

Radius of gyration: 26.34 Å; Cα contacts (8 Å, |Δi|>4): 975; chains: 4; bounding box: 56×75×34 Å

Sequence (385 aa):
QLVESGGGLVQAGGSLRLSCVGTGNISSAYTMAWYRQAAGKEREVVAGILNGGSTHYADSVKGRFTISRDNAKNTVYLQMNSLQPEDTGVYCCHVVIESTRFVYDHYWGQGTRVTVQLVESGGGLVQAGGSLRLSCVGTGNISSAYTMAWYRQAAGKEREVVAGILNGGSTHYADSVKGRFTISRDNAKNTVYLQMNSLQPEDTGVYCCHVVIESTRFVYDHYWGQGTRVTVSDSWVTVFGFPQASASYILLQFAQYGNILKHVMSNTGNWMHIRYQSKLQARKALSKDGRIFGESIMIGVKPCIDKSVDSWVTVFGFPQASASYILLQFAQYGNILKHVMSNTGNWMHIRYQSKLQARKALSKDGRIFGESIMIGVKPCIDKSV

Secondary structure (DSSP, 8-state):
-EEEE--EE--TT--EEEEEEESS--TT-SEEEEEEE-TTS--EEEEEE-TTS-EEE-GGGTTTEEEEEETTTTEEEEEE-S--GGG-EEEEEEEEEESSTTEEEEEE---EEEE-/-EEEE--EEE-TT--EEEEEEESS--TT-SEEEEEEE-TTS--EEEEEE-TTS-EEE-GGGTTTEEEEEETTTTEEEEEE-S--GGG-EEEEEEEEEESSTTEEEEEE---EEEEE-/--EEEEE---GGGHHHHHHHHHTTS---EEEE-SSSSEEEEE-SSHHHHHHHHTTTTEEETTTEEEEEEE---S--/--EEEEE---GGGHHHHHHHHHTTS---EEEE-SSSSEEEEE-SSHHHHHHHHTTTTEEETTTEEEEEEE---TT-

Nearest PDB structures (foldseek):
  8ozb-assembly1_F  TM=1.013E+00  e=3.486E-16  Homo sapiens
  4lir-assembly1_A  TM=1.005E+00  e=1.102E-14  Homo sapiens
  4lir-assembly1_B  TM=9.990E-01  e=2.793E-14  Homo sapiens
  1wwh-assembly1_D  TM=9.973E-01  e=3.643E-14  Mus musculus
  7r5j-assembly1_F0  TM=9.976E-01  e=2.189E-13  Homo sapiens

Foldseek 3Di:
DKAKDFADEDDQQAKTKIKIADPDQQLQFQKKWKWWDDPPGDIDTAKMQHGVGDMDGDPVQVPFWDWDADRVRRMIMIIGGSDDQVNWGWMKMKTWADDDPPDIDIDIYPTGGHGD/DKAKDFADEDEQFAKTKIKIADPDQLLQWQKKWKWWDDPPGDIDTAKMQHGVRDMDGDPVQVPFWDWDDDNVRRMIMIIGGSDDQVNWGWMKMKTWHDDDPPRIDIDIHPTGGHGYD/DQKKKKFQADPVCVVVVVVVLCVLAPWPDKDDDPPGRIIMTGHPDPNSLVVSQVQAQPDDPNHTGMHMGGDPPVVD/DQKKKKFQADPVCVVVVVVVLCVLAPWPDKDDDPPGRIIMTGHPDPNSLVVSQVQAQPDDPNHTGMHMGGDPPPVD